Protein AF-0000000078757568 (afdb_homodimer)

Radius of gyration: 29.49 Å; Cα contacts (8 Å, |Δi|>4): 510; chains: 2; bounding box: 55×88×57 Å

Nearest PDB structures (foldseek):
  5x9h-assembly1_A  TM=8.193E-01  e=7.922E-01  Thermus thermophilus HB8
  5x9g-assembly1_A  TM=7.032E-01  e=7.563E-01  Thermus thermophilus HB8
  8gpv-assembly1_A-2  TM=4.640E-01  e=2.064E-01  Clostridiales bacterium
  8gps-assembly1_A-2  TM=4.351E-01  e=1.743E+00  Chryseobacterium hispalense
  5a6c-assembly2_A  TM=2.202E-01  e=8.833E+00  Homo sapiens

Solvent-accessible surface area (backbone atoms only — not comparable to full-atom values): 22432 Å² total; per-residue (Å²): 128,56,63,68,57,52,51,53,48,46,37,60,70,56,66,47,89,64,82,64,66,68,56,71,77,45,54,62,72,52,44,51,50,51,49,48,52,51,49,51,42,49,52,49,52,52,60,66,41,49,38,56,30,44,49,53,31,60,49,52,79,53,42,59,45,65,55,52,27,49,49,39,71,76,49,47,54,40,59,57,53,29,54,20,53,74,60,39,57,50,70,58,49,27,61,35,50,70,53,42,53,53,68,54,51,37,48,18,52,71,60,24,56,54,70,59,44,19,57,24,53,64,67,39,59,44,68,59,53,27,52,25,49,52,55,37,46,76,68,65,41,31,59,60,48,5,56,33,55,61,61,37,49,69,69,50,51,52,46,21,48,65,64,56,65,42,13,51,60,53,15,50,26,56,68,42,29,81,57,54,66,61,58,60,71,48,51,85,74,47,53,66,69,30,36,53,33,16,22,54,40,20,49,77,70,69,39,75,68,29,78,76,85,128,55,61,67,58,51,51,53,49,46,38,59,70,55,66,48,89,64,81,63,65,67,56,69,76,47,53,62,72,53,42,50,51,52,49,48,53,51,50,50,42,51,52,49,52,50,59,66,41,49,37,55,29,43,49,52,30,59,50,51,78,53,40,58,46,66,57,52,28,49,48,38,72,76,48,46,53,38,58,56,52,28,55,21,53,76,60,39,56,48,70,57,50,26,60,34,50,73,52,41,54,53,69,54,50,38,49,18,51,71,61,24,56,55,69,58,45,21,57,23,53,64,67,39,60,44,68,60,55,27,51,26,50,50,56,37,47,77,69,66,42,30,58,60,48,5,55,31,55,61,61,36,49,70,70,51,51,52,48,21,50,65,63,57,64,43,13,51,60,51,15,50,27,56,67,42,29,81,56,52,65,62,56,61,72,46,50,87,75,48,53,66,70,29,36,52,33,16,23,52,39,19,48,75,70,69,39,75,66,27,78,77,87

Sequence (426 aa):
MNKESLIEELKETLVTNSDLSFLASLDESTLEKVHKEIHDYIHRTEELQKPVFKVMAVATQFIPNFIIAKLAHDYLTPYIIAQVVIYMDPKAAAKIGKSLRIDYMGQVALYASPEITARIGNLMESPIVAQVVKDLSLKNFNAKLGELADLLDDKMMVEIIKVLRDGKIVGNIAHAMVNQDKIVRIIPQMPGDVRSGARAQLQALGNPLADKFMNKESLIEELKETLVTNSDLSFLASLDESTLEKVHKEIHDYIHRTEELQKPVFKVMAVATQFIPNFIIAKLAHDYLTPYIIAQVVIYMDPKAAAKIGKSLRIDYMGQVALYASPEITARIGNLMESPIVAQVVKDLSLKNFNAKLGELADLLDDKMMVEIIKVLRDGKIVGNIAHAMVNQDKIVRIIPQMPGDVRSGARAQLQALGNPLADKF

Organism: Turneriella parva (strain ATCC BAA-1111 / DSM 21527 / NCTC 11395 / H) (NCBI:txid869212)

Secondary structure (DSSP, 8-state):
--HHHHHHHHHHHHT--S--GGGGGS-HHHHHHHHHHHHHHHHHHHHHHHHHHHHHHHHTTTS-HHHHHHHHHHH--HHHHHHHGGGS-HHHHHHHHTTS-HHHHHHHHHHS-HHHHHHHHTTS-HHHHHHHHHHHHHTT-HHHHHHHHHHS-HHHHHHHHHHH--HHHHHHHHHH-S-HHHHHHHGGGS-HHHHHHHHHHHHHTT-GGGGG-/--HHHHHHHHHHHHT--S--GGGGGS-HHHHHHHHHHHHHHHHHHHHHHHHHHHHHHHHTTTS-HHHHHHHHHHH--HHHHHHHGGGS-HHHHHHHHTTS-HHHHHHHHHHS-HHHHHHHHTTS-HHHHHHHHHHHHHTT-HHHHHHHHHHS-HHHHHHHHHHH--HHHHHHHHHH-S-HHHHHHHGGGS-HHHHHHHHHHHHHTT-GGGGG-

Structure (mmCIF, N/CA/C/O backbone):
data_AF-0000000078757568-model_v1
#
loop_
_entity.id
_entity.type
_entity.pdbx_description
1 polymer 'MgtE intracellular region'
#
loop_
_atom_site.group_PDB
_atom_site.id
_atom_site.type_symbol
_atom_site.label_atom_id
_atom_site.label_alt_id
_atom_site.label_comp_id
_atom_site.label_asym_id
_atom_site.label_entity_id
_atom_site.label_seq_id
_atom_site.pdbx_PDB_ins_code
_atom_site.Cartn_x
_atom_site.Cartn_y
_atom_site.Cartn_z
_atom_site.occupancy
_atom_site.B_iso_or_equiv
_atom_site.auth_seq_id
_atom_site.auth_comp_id
_atom_site.auth_asym_id
_atom_site.auth_atom_id
_atom_site.pdbx_PDB_model_num
ATOM 1 N N . MET A 1 1 ? -26.203 5.148 19.453 1 55.53 1 MET A N 1
ATOM 2 C CA . MET A 1 1 ? -26.078 6.238 18.484 1 55.53 1 MET A CA 1
ATOM 3 C C . MET A 1 1 ? -27.328 6.371 17.641 1 55.53 1 MET A C 1
ATOM 5 O O . MET A 1 1 ? -27.969 5.371 17.297 1 55.53 1 MET A O 1
ATOM 9 N N . ASN A 1 2 ? -27.969 7.52 17.531 1 73.94 2 ASN A N 1
ATOM 10 C CA . ASN A 1 2 ? -29.188 7.719 16.75 1 73.94 2 ASN A CA 1
ATOM 11 C C . ASN A 1 2 ? -28.953 7.402 15.273 1 73.94 2 ASN A C 1
ATOM 13 O O . ASN A 1 2 ? -27.812 7.359 14.812 1 73.94 2 ASN A O 1
ATOM 17 N N . LYS A 1 3 ? -29.969 7.031 14.734 1 77.75 3 LYS A N 1
ATOM 18 C CA . LYS A 1 3 ? -29.906 6.578 13.344 1 77.75 3 LYS A CA 1
ATOM 19 C C . LYS A 1 3 ? -29.234 7.621 12.453 1 77.75 3 LYS A C 1
ATOM 21 O O . LYS A 1 3 ? -28.406 7.273 11.602 1 77.75 3 LYS A O 1
ATOM 26 N N . GLU A 1 4 ? -29.516 8.781 12.742 1 74.31 4 GLU A N 1
ATOM 27 C CA . GLU A 1 4 ? -28.969 9.875 11.945 1 74.31 4 GLU A CA 1
ATOM 28 C C . GLU A 1 4 ? -27.453 9.961 12.094 1 74.31 4 GLU A C 1
ATOM 30 O O . GLU A 1 4 ? -26.734 10.164 11.109 1 74.31 4 GLU A O 1
ATOM 35 N N . SER A 1 5 ? -27 9.742 13.273 1 77.12 5 SER A N 1
ATOM 36 C CA . SER A 1 5 ? -25.578 9.805 13.555 1 77.12 5 SER A CA 1
ATOM 37 C C . SER A 1 5 ? -24.828 8.672 12.852 1 77.12 5 SER A C 1
ATOM 39 O O . SER A 1 5 ? -23.75 8.875 12.305 1 77.12 5 SER A O 1
ATOM 41 N N . LEU A 1 6 ? -25.5 7.562 12.82 1 75.88 6 LEU A N 1
ATOM 42 C CA . LEU A 1 6 ? -24.891 6.395 12.195 1 75.88 6 LEU A CA 1
ATOM 43 C C . LEU A 1 6 ? -24.766 6.594 10.688 1 75.88 6 LEU A C 1
ATOM 45 O O . LEU A 1 6 ? -23.734 6.254 10.094 1 75.88 6 LEU A O 1
ATOM 49 N N . ILE A 1 7 ? -25.734 7.16 10.172 1 75.06 7 ILE A N 1
ATOM 50 C CA . ILE A 1 7 ? -25.75 7.379 8.727 1 75.06 7 ILE A CA 1
ATOM 51 C C . ILE A 1 7 ? -24.688 8.414 8.359 1 75.06 7 ILE A C 1
ATOM 53 O O . ILE A 1 7 ? -23.969 8.25 7.367 1 75.06 7 ILE A O 1
ATOM 57 N N . GLU A 1 8 ? -24.562 9.43 9.141 1 73.62 8 GLU A N 1
ATOM 58 C CA . GLU A 1 8 ? -23.562 10.453 8.891 1 73.62 8 GLU A CA 1
ATOM 59 C C . GLU A 1 8 ? -22.156 9.883 9 1 73.62 8 GLU A C 1
ATOM 61 O O . GLU A 1 8 ? -21.281 10.219 8.195 1 73.62 8 GLU A O 1
ATOM 66 N N . GLU A 1 9 ? -22 9.062 9.891 1 74.12 9 GLU A N 1
ATOM 67 C CA . GLU A 1 9 ? -20.688 8.438 10.055 1 74.12 9 GLU A CA 1
ATOM 68 C C . GLU A 1 9 ? -20.344 7.551 8.867 1 74.12 9 GLU A C 1
ATOM 70 O O . GLU A 1 9 ? -19.188 7.512 8.422 1 74.12 9 GLU A O 1
ATOM 75 N N . LEU A 1 10 ? -21.359 6.875 8.43 1 74.88 10 LEU A N 1
ATOM 76 C CA . LEU A 1 10 ? -21.156 6.012 7.273 1 74.88 10 LEU A CA 1
ATOM 77 C C . LEU A 1 10 ? -20.828 6.832 6.031 1 74.88 10 LEU A C 1
ATOM 79 O O . LEU A 1 10 ? -19.969 6.441 5.227 1 74.88 10 LEU A O 1
ATOM 83 N N . LYS A 1 11 ? -21.484 7.938 5.941 1 72.56 11 LYS A N 1
ATOM 84 C CA . LYS A 1 11 ? -21.203 8.836 4.824 1 72.56 11 LYS A CA 1
ATOM 85 C C . LYS A 1 11 ? -19.766 9.328 4.863 1 72.56 11 LYS A C 1
ATOM 87 O O . LYS A 1 11 ? -19.078 9.352 3.836 1 72.56 11 LYS A O 1
ATOM 92 N N . GLU A 1 12 ? -19.359 9.578 5.965 1 69.31 12 GLU A N 1
ATOM 93 C CA . GLU A 1 12 ? -18 10.055 6.145 1 69.31 12 GLU A CA 1
ATOM 94 C C . GLU A 1 12 ? -16.984 8.945 5.887 1 69.31 12 GLU A C 1
ATOM 96 O O . GLU A 1 12 ? -15.961 9.18 5.238 1 69.31 12 GLU A O 1
ATOM 101 N N . THR A 1 13 ? -17.438 7.828 6.387 1 68.81 13 THR A N 1
ATOM 102 C CA . THR A 1 13 ? -16.531 6.688 6.281 1 68.81 13 THR A CA 1
ATOM 103 C C . THR A 1 13 ? -16.391 6.246 4.828 1 68.81 13 THR A C 1
ATOM 105 O O . THR A 1 13 ? -15.281 5.961 4.371 1 68.81 13 THR A O 1
ATOM 108 N N . LEU A 1 14 ? -17.531 6.246 4.219 1 67.12 14 LEU A N 1
ATOM 109 C CA . LEU A 1 14 ? -17.531 5.738 2.85 1 67.12 14 LEU A CA 1
ATOM 110 C C . LEU A 1 14 ? -17.156 6.84 1.863 1 67.12 14 LEU A C 1
ATOM 112 O O . LEU A 1 14 ? -16.938 6.566 0.68 1 67.12 14 LEU A O 1
ATOM 116 N N . VAL A 1 15 ? -16.953 8.07 2.412 1 58.94 15 VAL A N 1
ATOM 117 C CA . VAL A 1 15 ? -16.594 9.234 1.608 1 58.94 15 VAL A CA 1
ATOM 118 C C . VAL A 1 15 ? -17.453 9.281 0.35 1 58.94 15 VAL A C 1
ATOM 120 O O . VAL A 1 15 ? -16.938 9.367 -0.765 1 58.94 15 VAL A O 1
ATOM 123 N N . THR A 1 16 ? -18.641 9.008 0.516 1 57.53 16 THR A N 1
ATOM 124 C CA . THR A 1 16 ? -19.516 8.945 -0.648 1 57.53 16 THR A CA 1
ATOM 125 C C . THR A 1 16 ? -20.406 10.188 -0.724 1 57.53 16 THR A C 1
ATOM 127 O O . THR A 1 16 ? -20.719 10.789 0.302 1 57.53 16 THR A O 1
ATOM 130 N N . ASN A 1 17 ? -20.406 10.633 -1.932 1 54.66 17 ASN A N 1
ATOM 131 C CA . ASN A 1 17 ? -21.422 11.664 -2.189 1 54.66 17 ASN A CA 1
ATOM 132 C C . ASN A 1 17 ? -22.797 11.055 -2.453 1 54.66 17 ASN A C 1
ATOM 134 O O . ASN A 1 17 ? -23.734 11.773 -2.779 1 54.66 17 ASN A O 1
ATOM 138 N N . SER A 1 18 ? -22.734 9.773 -2.312 1 60.28 18 SER A N 1
ATOM 139 C CA . SER A 1 18 ? -24 9.141 -2.654 1 60.28 18 SER A CA 1
ATOM 140 C C . SER A 1 18 ? -25.062 9.406 -1.589 1 60.28 18 SER A C 1
ATOM 142 O O . SER A 1 18 ? -24.734 9.641 -0.425 1 60.28 18 SER A O 1
ATOM 144 N N . ASP A 1 19 ? -26.188 9.539 -2.016 1 65.75 19 ASP A N 1
ATOM 145 C CA . ASP A 1 19 ? -27.344 9.672 -1.142 1 65.75 19 ASP A CA 1
ATOM 146 C C . ASP A 1 19 ? -27.609 8.375 -0.378 1 65.75 19 ASP A C 1
ATOM 148 O O . ASP A 1 19 ? -28.016 7.371 -0.967 1 65.75 19 ASP A O 1
ATOM 152 N N . LEU A 1 20 ? -27.172 8.367 0.954 1 70.12 20 LEU A N 1
ATOM 153 C CA . LEU A 1 20 ? -27.375 7.195 1.793 1 70.12 20 LEU A CA 1
ATOM 154 C C . LEU A 1 20 ? -28.688 7.289 2.557 1 70.12 20 LEU A C 1
ATOM 156 O O . LEU A 1 20 ? -28.891 6.59 3.555 1 70.12 20 LEU A O 1
ATOM 160 N N . SER A 1 21 ? -29.531 8.172 2.031 1 71.44 21 SER A N 1
ATOM 161 C CA . SER A 1 21 ? -30.812 8.383 2.717 1 71.44 21 SER A CA 1
ATOM 162 C C . SER A 1 21 ? -31.625 7.098 2.797 1 71.44 21 SER A C 1
ATOM 164 O O . SER A 1 21 ? -32.469 6.949 3.674 1 71.44 21 SER A O 1
ATOM 166 N N . PHE A 1 22 ? -31.359 6.223 1.897 1 74.75 22 PHE A N 1
ATOM 167 C CA . PHE A 1 22 ? -32.094 4.965 1.89 1 74.75 22 PHE A CA 1
ATOM 168 C C . PHE A 1 22 ? -31.812 4.16 3.152 1 74.75 22 PHE A C 1
ATOM 170 O O . PHE A 1 22 ? -32.625 3.32 3.555 1 74.75 22 PHE A O 1
ATOM 177 N N . LEU A 1 23 ? -30.766 4.449 3.881 1 76.88 23 LEU A N 1
ATOM 178 C CA . LEU A 1 23 ? -30.406 3.732 5.098 1 76.88 23 LEU A CA 1
ATOM 179 C C . LEU A 1 23 ? -31.328 4.137 6.254 1 76.88 23 LEU A C 1
ATOM 181 O O . LEU A 1 23 ? -31.438 3.408 7.242 1 76.88 23 LEU A O 1
ATOM 185 N N . ALA A 1 24 ? -31.875 5.316 6.031 1 73.25 24 ALA A N 1
ATOM 186 C CA . ALA A 1 24 ? -32.781 5.801 7.062 1 73.25 24 ALA A CA 1
ATOM 187 C C . ALA A 1 24 ? -34 4.879 7.195 1 73.25 24 ALA A C 1
ATOM 189 O O . ALA A 1 24 ? -34.688 4.883 8.227 1 73.25 24 ALA A O 1
ATOM 190 N N . SER A 1 25 ? -34.25 4.043 6.137 1 74.62 25 SER A N 1
ATOM 191 C CA . SER A 1 25 ? -35.375 3.145 6.141 1 74.62 25 SER A CA 1
ATOM 192 C C . SER A 1 25 ? -35.125 1.897 6.973 1 74.62 25 SER A C 1
ATOM 194 O O . SER A 1 25 ? -36.031 1.173 7.348 1 74.62 25 SER A O 1
ATOM 196 N N . LEU A 1 26 ? -33.875 1.759 7.41 1 77.69 26 LEU A N 1
ATOM 197 C CA . LEU A 1 26 ? -33.5 0.586 8.195 1 77.69 26 LEU A CA 1
ATOM 198 C C . LEU A 1 26 ? -33.812 0.804 9.672 1 77.69 26 LEU A C 1
ATOM 200 O O . LEU A 1 26 ? -33.812 1.939 10.156 1 77.69 26 LEU A O 1
ATOM 204 N N . ASP A 1 27 ? -34.188 -0.25 10.281 1 79.19 27 ASP A N 1
ATOM 205 C CA . ASP A 1 27 ? -34.312 -0.128 11.727 1 79.19 27 ASP A CA 1
ATOM 206 C C . ASP A 1 27 ? -32.969 0.104 12.391 1 79.19 27 ASP A C 1
ATOM 208 O O . ASP A 1 27 ? -31.906 -0.205 11.805 1 79.19 27 ASP A O 1
ATOM 212 N N . GLU A 1 28 ? -33.031 0.652 13.578 1 79.56 28 GLU A N 1
ATOM 213 C CA . GLU A 1 28 ? -31.812 1.076 14.273 1 79.56 28 GLU A CA 1
ATOM 214 C C . GLU A 1 28 ? -30.859 -0.094 14.477 1 79.56 28 GLU A C 1
ATOM 216 O O . GLU A 1 28 ? -29.641 0.051 14.297 1 79.56 28 GLU A O 1
ATOM 221 N N . SER A 1 29 ? -31.406 -1.252 14.852 1 80.5 29 SER A N 1
ATOM 222 C CA . SER A 1 29 ? -30.578 -2.426 15.109 1 80.5 29 SER A CA 1
ATOM 223 C C . SER A 1 29 ? -29.859 -2.885 13.844 1 80.5 29 SER A C 1
ATOM 225 O O . SER A 1 29 ? -28.672 -3.217 13.883 1 80.5 29 SER A O 1
ATOM 227 N N . THR A 1 30 ? -30.547 -2.867 12.695 1 77.06 30 THR A N 1
ATOM 228 C CA . THR A 1 30 ? -29.969 -3.27 11.422 1 77.06 30 THR A CA 1
ATOM 229 C C . THR A 1 30 ? -28.906 -2.271 10.969 1 77.06 30 THR A C 1
ATOM 231 O O . THR A 1 30 ? -27.828 -2.664 10.5 1 77.06 30 THR A O 1
ATOM 234 N N . LEU A 1 31 ? -29.203 -1.036 11.117 1 78.94 31 LEU A N 1
ATOM 235 C CA . LEU A 1 31 ? -28.266 0.013 10.742 1 78.94 31 LEU A CA 1
ATOM 236 C C . LEU A 1 31 ? -26.984 -0.083 11.562 1 78.94 31 LEU A C 1
ATOM 238 O O . LEU A 1 31 ? -25.891 0.105 11.039 1 78.94 31 LEU A O 1
ATOM 242 N N . GLU A 1 32 ? -27.078 -0.367 12.797 1 80.81 32 GLU A N 1
ATOM 243 C CA . GLU A 1 32 ? -25.906 -0.528 13.656 1 80.81 32 GLU A CA 1
ATOM 244 C C . GLU A 1 32 ? -25.031 -1.686 13.188 1 80.81 32 GLU A C 1
ATOM 246 O O . GLU A 1 32 ? -23.812 -1.591 13.211 1 80.81 32 GLU A O 1
ATOM 251 N N . LYS A 1 33 ? -25.719 -2.74 12.766 1 78.12 33 LYS A N 1
ATOM 252 C CA . LYS A 1 33 ? -24.984 -3.908 12.289 1 78.12 33 LYS A CA 1
ATOM 253 C C . LYS A 1 33 ? -24.266 -3.607 10.977 1 78.12 33 LYS A C 1
ATOM 255 O O . LYS A 1 33 ? -23.109 -4.016 10.789 1 78.12 33 LYS A O 1
ATOM 260 N N . VAL A 1 34 ? -24.953 -2.875 10.172 1 75.06 34 VAL A N 1
ATOM 261 C CA . VAL A 1 34 ? -24.344 -2.48 8.914 1 75.06 34 VAL A CA 1
ATOM 262 C C . VAL A 1 34 ? -23.141 -1.573 9.188 1 75.06 34 VAL A C 1
ATOM 264 O O . VAL A 1 34 ? -22.062 -1.762 8.617 1 75.06 34 VAL A O 1
ATOM 267 N N . HIS A 1 35 ? -23.406 -0.692 10.031 1 77.38 35 HIS A N 1
ATOM 268 C CA . HIS A 1 35 ? -22.344 0.232 10.422 1 77.38 35 HIS A CA 1
ATOM 269 C C . HIS A 1 35 ? -21.141 -0.517 10.969 1 77.38 35 HIS A C 1
ATOM 271 O O . HIS A 1 35 ? -20 -0.242 10.57 1 77.38 35 HIS A O 1
ATOM 277 N N . LYS A 1 36 ? -21.344 -1.399 11.734 1 79 36 LYS A N 1
ATOM 278 C CA . LYS A 1 36 ? -20.281 -2.18 12.352 1 79 36 LYS A CA 1
ATOM 279 C C . LYS A 1 36 ? -19.516 -2.988 11.305 1 79 36 LYS A C 1
ATOM 281 O O . LYS A 1 36 ? -18.281 -3.035 11.328 1 79 36 LYS A O 1
ATOM 286 N N . GLU A 1 37 ? -20.281 -3.586 10.461 1 74.94 37 GLU A N 1
ATOM 287 C CA . GLU A 1 37 ? -19.656 -4.414 9.438 1 74.94 37 GLU A CA 1
ATOM 288 C C . GLU A 1 37 ? -18.766 -3.578 8.523 1 74.94 37 GLU A C 1
ATOM 290 O O . GLU A 1 37 ? -17.672 -4.008 8.148 1 74.94 37 GLU A O 1
ATOM 295 N N . ILE A 1 38 ? -19.266 -2.428 8.258 1 75.75 38 ILE A N 1
ATOM 296 C CA . ILE A 1 38 ? -18.5 -1.535 7.395 1 75.75 38 ILE A CA 1
ATOM 297 C C . ILE A 1 38 ? -17.25 -1.047 8.133 1 75.75 38 ILE A C 1
ATOM 299 O O . ILE A 1 38 ? -16.156 -1.045 7.574 1 75.75 38 ILE A O 1
ATOM 303 N N . HIS A 1 39 ? -17.391 -0.737 9.305 1 76.06 39 HIS A N 1
ATOM 304 C CA . HIS A 1 39 ? -16.266 -0.274 10.102 1 76.06 39 HIS A CA 1
ATOM 305 C C . HIS A 1 39 ? -15.242 -1.383 10.297 1 76.06 39 HIS A C 1
ATOM 307 O O . HIS A 1 39 ? -14.031 -1.138 10.227 1 76.06 39 HIS A O 1
ATOM 313 N N . ASP A 1 40 ? -15.734 -2.547 10.523 1 76.56 40 ASP A N 1
ATOM 314 C CA . ASP A 1 40 ? -14.836 -3.684 10.688 1 76.56 40 ASP A CA 1
ATOM 315 C C . ASP A 1 40 ? -14.055 -3.953 9.406 1 76.56 40 ASP A C 1
ATOM 317 O O . ASP A 1 40 ? -12.859 -4.262 9.445 1 76.56 40 ASP A O 1
ATOM 321 N N . TYR A 1 41 ? -14.797 -3.838 8.367 1 75.31 41 TYR A N 1
ATOM 322 C CA . TYR A 1 41 ? -14.133 -4.035 7.078 1 75.31 41 TYR A CA 1
ATOM 323 C C . TYR A 1 41 ? -13.039 -3 6.863 1 75.31 41 TYR A C 1
ATOM 325 O O . TYR A 1 41 ? -11.922 -3.346 6.477 1 75.31 41 TYR A O 1
ATOM 333 N N . ILE A 1 42 ? -13.344 -1.792 7.199 1 75.31 42 ILE A N 1
ATOM 334 C CA . ILE A 1 42 ? -12.398 -0.699 7.012 1 75.31 42 ILE A CA 1
ATOM 335 C C . ILE A 1 42 ? -11.195 -0.892 7.938 1 75.31 42 ILE A C 1
ATOM 337 O O . ILE A 1 42 ? -10.047 -0.751 7.516 1 75.31 42 ILE A O 1
ATOM 341 N N . HIS A 1 43 ? -11.508 -1.221 9.094 1 77.19 43 HIS A N 1
ATOM 342 C CA . HIS A 1 43 ? -10.43 -1.454 10.055 1 77.19 43 HIS A CA 1
ATOM 343 C C . HIS A 1 43 ? -9.523 -2.59 9.594 1 77.19 43 HIS A C 1
ATOM 345 O O . HIS A 1 43 ? -8.297 -2.484 9.688 1 77.19 43 HIS A O 1
ATOM 351 N N . ARG A 1 44 ? -10.07 -3.582 9.102 1 77 44 ARG A N 1
ATOM 352 C CA . ARG A 1 44 ? -9.297 -4.719 8.617 1 77 44 ARG A CA 1
ATOM 353 C C . ARG A 1 44 ? -8.438 -4.328 7.414 1 77 44 ARG A C 1
ATOM 355 O O . ARG A 1 44 ? -7.277 -4.723 7.32 1 77 44 ARG A O 1
ATOM 362 N N . THR A 1 45 ? -9.07 -3.607 6.605 1 77.12 45 THR A N 1
ATOM 363 C CA . THR A 1 45 ? -8.352 -3.186 5.41 1 77.12 45 THR A CA 1
ATOM 364 C C . THR A 1 45 ? -7.184 -2.275 5.777 1 77.12 45 THR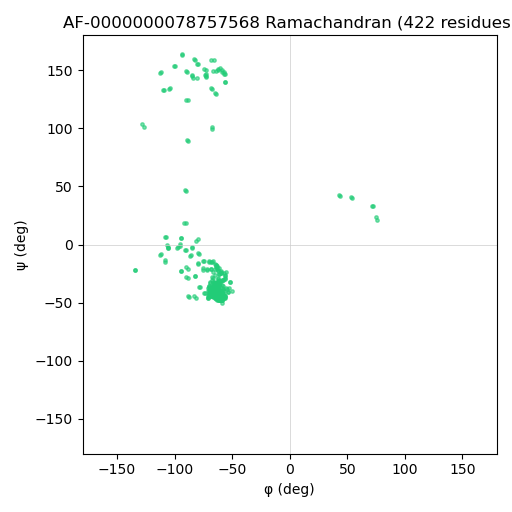 A C 1
ATOM 366 O O . THR A 1 45 ? -6.098 -2.391 5.207 1 77.12 45 THR A O 1
ATOM 369 N N . GLU A 1 46 ? -7.41 -1.448 6.707 1 77.44 46 GLU A N 1
ATOM 370 C CA . GLU A 1 46 ? -6.344 -0.572 7.18 1 77.44 46 GLU A CA 1
ATOM 371 C C . GLU A 1 46 ? -5.199 -1.375 7.793 1 77.44 46 GLU A C 1
ATOM 373 O O . GLU A 1 46 ? -4.027 -1.074 7.562 1 77.44 46 GLU A O 1
ATOM 378 N N . GLU A 1 47 ? -5.562 -2.336 8.531 1 80.69 47 GLU A N 1
ATOM 379 C CA . GLU A 1 47 ? -4.555 -3.178 9.172 1 80.69 47 GLU A CA 1
ATOM 380 C C . GLU A 1 47 ? -3.732 -3.938 8.141 1 80.69 47 GLU A C 1
ATOM 382 O O . GLU A 1 47 ? -2.535 -4.16 8.328 1 80.69 47 GLU A O 1
ATOM 387 N N . LEU A 1 48 ? -4.41 -4.262 7.078 1 80.31 48 LEU A N 1
ATOM 388 C CA . LEU A 1 48 ? -3.75 -5.027 6.023 1 80.31 48 LEU A CA 1
ATOM 389 C C . LEU A 1 48 ? -2.803 -4.137 5.223 1 80.31 48 LEU A C 1
ATOM 391 O O . LEU A 1 48 ? -1.907 -4.637 4.539 1 80.31 48 LEU A O 1
ATOM 395 N N . GLN A 1 49 ? -2.943 -2.854 5.402 1 89.25 49 GLN A N 1
ATOM 396 C CA . GLN A 1 49 ? -2.117 -1.938 4.625 1 89.25 49 GLN A CA 1
ATOM 397 C C . GLN A 1 49 ? -0.859 -1.541 5.395 1 89.25 49 GLN A C 1
ATOM 399 O O . GLN A 1 49 ? 0.116 -1.074 4.801 1 89.25 49 GLN A O 1
ATOM 404 N N . LYS A 1 50 ? -0.928 -1.658 6.703 1 91.88 50 LYS A N 1
ATOM 405 C CA . LYS A 1 50 ? 0.166 -1.2 7.555 1 91.88 50 LYS A CA 1
ATOM 406 C C . LYS A 1 50 ? 1.492 -1.823 7.129 1 91.88 50 LYS A C 1
ATOM 408 O O . LYS A 1 50 ? 2.498 -1.124 6.996 1 91.88 50 LYS A O 1
ATOM 413 N N . PRO A 1 51 ? 1.489 -3.098 6.789 1 94.06 51 PRO A N 1
ATOM 414 C CA . PRO A 1 51 ? 2.754 -3.691 6.352 1 94.06 51 PRO A CA 1
ATOM 415 C C . PRO A 1 51 ? 3.277 -3.076 5.055 1 94.06 51 PRO A C 1
ATOM 417 O O . PRO A 1 51 ? 4.492 -2.969 4.863 1 94.06 51 PRO A O 1
ATOM 420 N N . VAL A 1 52 ? 2.418 -2.682 4.184 1 95.5 52 VAL A N 1
ATOM 421 C CA . VAL A 1 52 ? 2.811 -2.045 2.932 1 95.5 52 VAL A CA 1
ATOM 422 C C . VAL A 1 52 ? 3.523 -0.726 3.221 1 95.5 52 VAL A C 1
ATOM 424 O O . VAL A 1 52 ? 4.582 -0.446 2.654 1 95.5 52 VAL A O 1
ATOM 427 N N . PHE A 1 53 ? 3.002 0.034 4.148 1 96.06 53 PHE A N 1
ATOM 428 C CA . PHE A 1 53 ? 3.621 1.303 4.516 1 96.06 53 PHE A CA 1
ATOM 429 C C . PHE A 1 53 ? 4.984 1.073 5.16 1 96.06 53 PHE A C 1
ATOM 431 O O . PHE A 1 53 ? 5.922 1.835 4.922 1 96.06 53 PHE A O 1
ATOM 438 N N . LYS A 1 54 ? 5.047 0.062 5.965 1 96.25 54 LYS A N 1
ATOM 439 C CA . LYS A 1 54 ? 6.316 -0.278 6.602 1 96.25 54 LYS A CA 1
ATOM 440 C C . LYS A 1 54 ? 7.371 -0.646 5.562 1 96.25 54 LYS A C 1
ATOM 442 O O . LYS A 1 54 ? 8.516 -0.193 5.645 1 96.25 54 LYS A O 1
ATOM 447 N N . VAL A 1 55 ? 7.023 -1.437 4.602 1 96.94 55 VAL A N 1
ATOM 448 C CA . VAL A 1 55 ? 7.953 -1.841 3.553 1 96.94 55 VAL A CA 1
ATOM 449 C C . VAL A 1 55 ? 8.375 -0.621 2.736 1 96.94 55 VAL A C 1
ATOM 451 O O . VAL A 1 55 ? 9.547 -0.485 2.367 1 96.94 55 VAL A O 1
ATOM 454 N N . MET A 1 56 ? 7.414 0.228 2.461 1 97.38 56 MET A N 1
ATOM 455 C CA . MET A 1 56 ? 7.746 1.455 1.741 1 97.38 56 MET A CA 1
ATOM 456 C C . MET A 1 56 ? 8.75 2.291 2.523 1 97.38 56 MET A C 1
ATOM 458 O O . MET A 1 56 ? 9.688 2.84 1.947 1 97.38 56 MET A O 1
ATOM 462 N N . ALA A 1 57 ? 8.562 2.355 3.811 1 97.5 57 ALA A N 1
ATOM 463 C CA . ALA A 1 57 ? 9.492 3.104 4.652 1 97.5 57 ALA A CA 1
ATOM 464 C C . ALA A 1 57 ? 10.891 2.502 4.582 1 97.5 57 ALA A C 1
ATOM 466 O O . ALA A 1 57 ? 11.875 3.227 4.41 1 97.5 57 ALA A O 1
ATOM 467 N N . VAL A 1 58 ? 10.961 1.19 4.652 1 96.12 58 VAL A N 1
ATOM 468 C CA . VAL A 1 58 ? 12.25 0.508 4.605 1 96.12 58 VAL A CA 1
ATOM 469 C C . VAL A 1 58 ? 12.898 0.712 3.238 1 96.12 58 VAL A C 1
ATOM 471 O O . VAL A 1 58 ? 14.109 0.932 3.143 1 96.12 58 VAL A O 1
ATOM 474 N N . ALA A 1 59 ? 12.102 0.687 2.188 1 96.38 59 ALA A N 1
ATOM 475 C CA . ALA A 1 59 ? 12.602 0.814 0.82 1 96.38 59 ALA A CA 1
ATOM 476 C C . ALA A 1 59 ? 13.273 2.166 0.604 1 96.38 59 ALA A C 1
ATOM 478 O O . ALA A 1 59 ? 14.188 2.287 -0.214 1 96.38 59 ALA A O 1
ATOM 479 N N . THR A 1 60 ? 12.859 3.193 1.322 1 96.25 60 THR A N 1
ATOM 480 C CA . THR A 1 60 ? 13.414 4.527 1.134 1 96.25 60 THR A CA 1
ATOM 481 C C . THR A 1 60 ? 14.906 4.543 1.468 1 96.25 60 THR A C 1
ATOM 483 O O . THR A 1 60 ? 15.633 5.43 1.024 1 96.25 60 THR A O 1
ATOM 486 N N . GLN A 1 61 ? 15.359 3.59 2.234 1 95.81 61 GLN A N 1
ATOM 487 C CA . GLN A 1 61 ? 16.766 3.529 2.619 1 95.81 61 GLN A CA 1
ATOM 488 C C . GLN A 1 61 ? 17.641 3.166 1.428 1 95.81 61 GLN A C 1
ATOM 490 O O . GLN A 1 61 ? 18.859 3.389 1.454 1 95.81 61 GLN A O 1
ATOM 495 N N . PHE A 1 62 ? 17.031 2.664 0.345 1 96.06 62 PHE A N 1
ATOM 496 C CA . PHE A 1 62 ? 17.781 2.143 -0.783 1 96.06 62 PHE A CA 1
ATOM 497 C C . PHE A 1 62 ? 17.609 3.029 -2.01 1 96.06 62 PHE A C 1
ATOM 499 O O . PHE A 1 62 ? 18.297 2.836 -3.021 1 96.06 62 PHE A O 1
ATOM 506 N N . ILE A 1 63 ? 16.719 3.979 -1.928 1 96.62 63 ILE A N 1
ATOM 507 C CA . ILE A 1 63 ? 16.375 4.812 -3.074 1 96.62 63 ILE A CA 1
ATOM 508 C C . ILE A 1 63 ? 16.891 6.234 -2.852 1 96.62 63 ILE A C 1
ATOM 510 O O . ILE A 1 63 ? 16.688 6.812 -1.781 1 96.62 63 ILE A O 1
ATOM 514 N N . PRO A 1 64 ? 17.547 6.82 -3.836 1 96.19 64 PRO A N 1
ATOM 515 C CA . PRO A 1 64 ? 17.969 8.219 -3.668 1 96.19 64 PRO A CA 1
ATOM 516 C C . PRO A 1 64 ? 16.781 9.148 -3.369 1 96.19 64 PRO A C 1
ATOM 518 O O . PRO A 1 64 ? 15.703 8.977 -3.936 1 96.19 64 PRO A O 1
ATOM 521 N N . ASN A 1 65 ? 16.938 10.188 -2.59 1 96.12 65 ASN A N 1
ATOM 522 C CA . ASN A 1 65 ? 15.883 11.055 -2.086 1 96.12 65 ASN A CA 1
ATOM 523 C C . ASN A 1 65 ? 15.117 11.727 -3.225 1 96.12 65 ASN A C 1
ATOM 525 O O . ASN A 1 65 ? 13.891 11.82 -3.178 1 96.12 65 ASN A O 1
ATOM 529 N N . PHE A 1 66 ? 15.898 12.141 -4.211 1 94.88 66 PHE A N 1
ATOM 530 C CA . PHE A 1 66 ? 15.234 12.859 -5.289 1 94.88 66 PHE A CA 1
ATOM 531 C C . PHE A 1 66 ? 14.312 11.938 -6.07 1 94.88 66 PHE A C 1
ATOM 533 O O . PHE A 1 66 ? 13.281 12.367 -6.59 1 94.88 66 PHE A O 1
ATOM 540 N N . ILE A 1 67 ? 14.617 10.617 -6.121 1 96.81 67 ILE A N 1
ATOM 541 C CA . ILE A 1 67 ? 13.766 9.648 -6.793 1 96.81 67 ILE A CA 1
ATOM 542 C C . ILE A 1 67 ? 12.523 9.375 -5.945 1 96.81 67 ILE A C 1
ATOM 544 O O . ILE A 1 67 ? 11.414 9.281 -6.473 1 96.81 67 ILE A O 1
ATOM 548 N N . ILE A 1 68 ? 12.758 9.25 -4.594 1 97.75 68 ILE A N 1
ATOM 549 C CA . ILE A 1 68 ? 11.641 9.062 -3.678 1 97.75 68 ILE A CA 1
ATOM 550 C C . ILE A 1 68 ? 10.641 10.211 -3.846 1 97.75 68 ILE A C 1
ATOM 552 O O . ILE A 1 68 ? 9.438 9.977 -3.979 1 97.75 68 ILE A O 1
ATOM 556 N N . ALA A 1 69 ? 11.156 11.406 -3.904 1 97.5 69 ALA A N 1
ATOM 557 C CA . ALA A 1 69 ? 10.297 12.586 -4.039 1 97.5 69 ALA A CA 1
ATOM 558 C C . ALA A 1 69 ? 9.523 12.547 -5.359 1 97.5 69 ALA A C 1
ATOM 560 O O . ALA A 1 69 ? 8.328 12.859 -5.395 1 97.5 69 ALA A O 1
ATOM 561 N N . LYS A 1 70 ? 10.219 12.195 -6.391 1 96.94 70 LYS A N 1
ATOM 562 C CA . LYS A 1 70 ? 9.578 12.125 -7.699 1 96.94 70 LYS A CA 1
ATOM 563 C C . LYS A 1 70 ? 8.453 11.094 -7.699 1 96.94 70 LYS A C 1
ATOM 565 O O . LYS A 1 70 ? 7.348 11.375 -8.18 1 96.94 70 LYS A O 1
ATOM 570 N N . LEU A 1 71 ? 8.68 9.922 -7.164 1 97 71 LEU A N 1
ATOM 571 C CA . LEU A 1 71 ? 7.668 8.875 -7.098 1 97 71 LEU A CA 1
ATOM 572 C C . LEU A 1 71 ? 6.477 9.328 -6.254 1 97 71 LEU A C 1
ATOM 574 O O . LEU A 1 71 ? 5.324 9.07 -6.617 1 97 71 LEU A O 1
ATOM 578 N N . ALA A 1 72 ? 6.773 9.961 -5.156 1 97.5 72 ALA A N 1
ATOM 579 C CA . ALA A 1 72 ? 5.711 10.477 -4.293 1 97.5 72 ALA A CA 1
ATOM 580 C C . ALA A 1 72 ? 4.828 11.469 -5.039 1 97.5 72 ALA A C 1
ATOM 582 O O . ALA A 1 72 ? 3.602 11.328 -5.055 1 97.5 72 ALA A O 1
ATOM 583 N N . HIS A 1 73 ? 5.473 12.406 -5.73 1 97.56 73 HIS A N 1
ATOM 584 C CA . HIS A 1 73 ? 4.742 13.453 -6.434 1 97.56 73 HIS A CA 1
ATOM 585 C C . HIS A 1 73 ? 3.9 12.875 -7.566 1 97.56 73 HIS A C 1
ATOM 587 O O . HIS A 1 73 ? 2.764 13.305 -7.785 1 97.56 73 HIS A O 1
ATOM 593 N N . ASP A 1 74 ? 4.469 11.898 -8.219 1 95.81 74 ASP A N 1
ATOM 594 C CA . ASP A 1 74 ? 3.855 11.414 -9.453 1 95.81 74 ASP A CA 1
ATOM 595 C C . ASP A 1 74 ? 2.727 10.43 -9.156 1 95.81 74 ASP A C 1
ATOM 597 O O . ASP A 1 74 ? 1.755 10.344 -9.914 1 95.81 74 ASP A O 1
ATOM 601 N N . TYR A 1 75 ? 2.838 9.742 -7.973 1 95.06 75 TYR A N 1
ATOM 602 C CA . TYR A 1 75 ? 1.969 8.57 -7.914 1 95.06 75 TYR A CA 1
ATOM 603 C C . TYR A 1 75 ? 1.239 8.5 -6.578 1 95.06 75 TYR A C 1
ATOM 605 O O . TYR A 1 75 ? 0.21 7.832 -6.457 1 95.06 75 TYR A O 1
ATOM 613 N N . LEU A 1 76 ? 1.743 9.133 -5.562 1 96.06 76 LEU A N 1
ATOM 614 C CA . LEU A 1 76 ? 1.175 8.883 -4.242 1 96.06 76 LEU A CA 1
ATOM 615 C C . LEU A 1 76 ? 0.457 10.125 -3.719 1 96.06 76 LEU A C 1
ATOM 617 O O . LEU A 1 76 ? 0.897 11.25 -3.961 1 96.06 76 LEU A O 1
ATOM 621 N N . THR A 1 77 ? -0.528 9.945 -2.994 1 93.94 77 THR A N 1
ATOM 622 C CA . THR A 1 77 ? -1.204 11.055 -2.33 1 93.94 77 THR A CA 1
ATOM 623 C C . THR A 1 77 ? -0.484 11.43 -1.039 1 93.94 77 THR A C 1
ATOM 625 O O . THR A 1 77 ? 0.203 10.602 -0.44 1 93.94 77 THR A O 1
ATOM 628 N N . PRO A 1 78 ? -0.676 12.602 -0.563 1 95.62 78 PRO A N 1
ATOM 629 C CA . PRO A 1 78 ? -0.087 13.016 0.712 1 95.62 78 PRO A CA 1
ATOM 630 C C . PRO A 1 78 ? -0.521 12.133 1.879 1 95.62 78 PRO A C 1
ATOM 632 O O . PRO A 1 78 ? 0.248 11.922 2.82 1 95.62 78 PRO A O 1
ATOM 635 N N . TYR A 1 79 ? -1.735 11.586 1.799 1 92.81 79 TYR A N 1
ATOM 636 C CA . TYR A 1 79 ? -2.201 10.695 2.85 1 92.81 79 TYR A CA 1
ATOM 637 C C . TYR A 1 79 ? -1.312 9.461 2.949 1 92.81 79 TYR A C 1
ATOM 639 O O . TYR A 1 79 ? -0.945 9.039 4.051 1 92.81 79 TYR A O 1
ATOM 647 N N . ILE A 1 80 ? -0.939 8.914 1.826 1 94 80 ILE A N 1
ATOM 648 C CA . ILE A 1 80 ? -0.102 7.719 1.814 1 94 80 ILE A CA 1
ATOM 649 C C . ILE A 1 80 ? 1.256 8.039 2.438 1 94 80 ILE A C 1
ATOM 651 O O . ILE A 1 80 ? 1.763 7.266 3.258 1 94 80 ILE A O 1
ATOM 655 N N . ILE A 1 81 ? 1.805 9.188 2.098 1 97.44 81 ILE A N 1
ATOM 656 C CA . ILE A 1 81 ? 3.102 9.586 2.635 1 97.44 81 ILE A CA 1
ATOM 657 C C . ILE A 1 81 ? 2.998 9.766 4.148 1 97.44 81 ILE A C 1
ATOM 659 O O . ILE A 1 81 ? 3.904 9.383 4.891 1 97.44 81 ILE A O 1
ATOM 663 N N . ALA A 1 82 ? 1.873 10.312 4.59 1 96.81 82 ALA A N 1
ATOM 664 C CA . ALA A 1 82 ? 1.646 10.508 6.023 1 96.81 82 ALA A CA 1
ATOM 665 C C . ALA A 1 82 ? 1.643 9.172 6.762 1 96.81 82 ALA A C 1
ATOM 667 O O . ALA A 1 82 ? 2.072 9.094 7.914 1 96.81 82 ALA A O 1
ATOM 668 N N . GLN A 1 83 ? 1.209 8.141 6.082 1 94.75 83 GLN A N 1
ATOM 669 C CA . GLN A 1 83 ? 1.192 6.812 6.684 1 94.75 83 GLN A CA 1
ATOM 670 C C . GLN A 1 83 ? 2.586 6.191 6.676 1 94.75 83 GLN A C 1
ATOM 672 O O . GLN A 1 83 ? 2.982 5.535 7.641 1 94.75 83 GLN A O 1
ATOM 677 N N . VAL A 1 84 ? 3.348 6.406 5.676 1 97.44 84 VAL A N 1
ATOM 678 C CA . VAL A 1 84 ? 4.672 5.812 5.523 1 97.44 84 VAL A CA 1
ATOM 679 C C . VAL A 1 84 ? 5.625 6.406 6.562 1 97.44 84 VAL A C 1
ATOM 681 O O . VAL A 1 84 ? 6.418 5.68 7.168 1 97.44 84 VAL A O 1
ATOM 684 N N . VAL A 1 85 ? 5.516 7.668 6.855 1 97.75 85 VAL A N 1
ATOM 685 C CA . VAL A 1 85 ? 6.48 8.367 7.695 1 97.75 85 VAL A CA 1
ATOM 686 C C . VAL A 1 85 ? 6.387 7.859 9.133 1 97.75 85 VAL A C 1
ATOM 688 O O . VAL A 1 85 ? 7.336 7.988 9.906 1 97.75 85 VAL A O 1
ATOM 691 N N . ILE A 1 86 ? 5.234 7.242 9.477 1 96.56 86 ILE A N 1
ATOM 692 C CA . ILE A 1 86 ? 5.051 6.656 10.797 1 96.56 86 ILE A CA 1
ATOM 693 C C . ILE A 1 86 ? 6.156 5.637 11.07 1 96.56 86 ILE A C 1
ATOM 695 O O . ILE A 1 86 ? 6.594 5.477 12.211 1 96.56 86 ILE A O 1
ATOM 699 N N . TYR A 1 87 ? 6.684 5.078 10 1 97 87 TYR A N 1
ATOM 700 C CA . TYR A 1 87 ? 7.605 3.957 10.164 1 97 87 TYR A CA 1
ATOM 701 C C . TYR A 1 87 ? 9.031 4.379 9.844 1 97 87 TYR A C 1
ATOM 703 O O . TYR A 1 87 ? 9.945 3.547 9.82 1 97 87 TYR A O 1
ATOM 711 N N . MET A 1 88 ? 9.227 5.602 9.625 1 97.69 88 MET A N 1
ATOM 712 C CA . MET A 1 88 ? 10.555 6.062 9.219 1 97.69 88 MET A CA 1
ATOM 713 C C . MET A 1 88 ? 11.312 6.648 10.406 1 97.69 88 MET A C 1
ATOM 715 O O . MET A 1 88 ? 10.703 7.133 11.359 1 97.69 88 MET A O 1
ATOM 719 N N . ASP A 1 89 ? 12.656 6.57 10.273 1 97.5 89 ASP A N 1
ATOM 720 C CA . ASP A 1 89 ? 13.484 7.422 11.117 1 97.5 89 ASP A CA 1
ATOM 721 C C . ASP A 1 89 ? 13.242 8.898 10.812 1 97.5 89 ASP A C 1
ATOM 723 O O . ASP A 1 89 ? 13.312 9.312 9.648 1 97.5 89 ASP A O 1
ATOM 727 N N . PRO A 1 90 ? 13 9.664 11.836 1 97.81 90 PRO A N 1
ATOM 728 C CA . PRO A 1 90 ? 12.688 11.078 11.602 1 97.81 90 PRO A CA 1
ATOM 729 C C . PRO A 1 90 ? 13.797 11.812 10.852 1 97.81 90 PRO A C 1
ATOM 731 O O . PRO A 1 90 ? 13.523 12.711 10.055 1 97.81 90 PRO A O 1
ATOM 734 N N . LYS A 1 91 ? 15.016 11.453 11.117 1 97.94 91 LYS A N 1
ATOM 735 C CA . LYS A 1 91 ? 16.125 12.094 10.414 1 97.94 91 LYS A CA 1
ATOM 736 C C . LYS A 1 91 ? 16.078 11.781 8.922 1 97.94 91 LYS A C 1
ATOM 738 O O . LYS A 1 91 ? 16.328 12.656 8.094 1 97.94 91 LYS A O 1
ATOM 743 N N . ALA A 1 92 ? 15.727 10.547 8.617 1 97.81 92 ALA A N 1
ATOM 744 C CA . ALA A 1 92 ? 15.617 10.141 7.219 1 97.81 92 ALA A CA 1
ATOM 745 C C . ALA A 1 92 ? 14.445 10.844 6.539 1 97.81 92 ALA A C 1
ATOM 747 O O . ALA A 1 92 ? 14.555 11.297 5.398 1 97.81 92 ALA A O 1
ATOM 748 N N . ALA A 1 93 ? 13.328 10.906 7.238 1 98.25 93 ALA A N 1
ATOM 749 C CA . ALA A 1 93 ? 12.148 11.578 6.711 1 98.25 93 ALA A CA 1
ATOM 750 C C . ALA A 1 93 ? 12.438 13.055 6.43 1 98.25 93 ALA A C 1
ATOM 752 O O . ALA A 1 93 ? 12.023 13.586 5.398 1 98.25 93 ALA A O 1
ATOM 753 N N . ALA A 1 94 ? 13.203 13.68 7.32 1 98.38 94 ALA A N 1
ATOM 754 C CA . ALA A 1 94 ? 13.547 15.094 7.145 1 98.38 94 ALA A CA 1
ATOM 755 C C . ALA A 1 94 ? 14.414 15.297 5.906 1 98.38 94 ALA A C 1
ATOM 757 O O . ALA A 1 94 ? 14.227 16.266 5.164 1 98.38 94 ALA A O 1
ATOM 758 N N . LYS A 1 95 ? 15.281 14.383 5.691 1 97.62 95 LYS A N 1
ATOM 759 C CA . LYS A 1 95 ? 16.156 14.477 4.52 1 97.62 95 LYS A CA 1
ATOM 760 C C . LYS A 1 95 ? 15.352 14.344 3.229 1 97.62 95 LYS A C 1
ATOM 762 O O . LYS A 1 95 ? 15.578 15.086 2.271 1 97.62 95 LYS A O 1
ATOM 767 N N . ILE A 1 96 ? 14.422 13.414 3.207 1 97.75 96 ILE A N 1
ATOM 768 C CA . ILE A 1 96 ? 13.578 13.227 2.033 1 97.75 96 ILE A CA 1
ATOM 769 C C . ILE A 1 96 ? 12.68 14.445 1.839 1 97.75 96 ILE A C 1
ATOM 771 O O . ILE A 1 96 ? 12.438 14.875 0.708 1 97.75 96 ILE A O 1
ATOM 775 N N . GLY A 1 97 ? 12.219 14.977 2.93 1 97 97 GLY A N 1
ATOM 776 C CA . GLY A 1 97 ? 11.328 16.125 2.898 1 97 97 GLY A CA 1
ATOM 777 C C . GLY A 1 97 ? 11.914 17.312 2.156 1 97 97 GLY A C 1
ATOM 778 O O . GLY A 1 97 ? 11.188 18.078 1.522 1 97 97 GLY A O 1
ATOM 779 N N . LYS A 1 98 ? 13.172 17.406 2.16 1 96.12 98 LYS A N 1
ATOM 780 C CA . LYS A 1 98 ? 13.852 18.516 1.492 1 96.12 98 LYS A CA 1
ATOM 781 C C . LYS A 1 98 ? 13.617 18.469 -0.015 1 96.12 98 LYS A C 1
ATOM 783 O O . LYS A 1 98 ? 13.727 19.5 -0.693 1 96.12 98 LYS A O 1
ATOM 788 N N . SER A 1 99 ? 13.281 17.344 -0.492 1 97 99 SER A N 1
ATOM 789 C CA . SER A 1 99 ? 13.117 17.156 -1.93 1 97 99 SER A CA 1
ATOM 790 C C . SER A 1 99 ? 11.648 17.25 -2.332 1 97 99 SER A C 1
ATOM 792 O O . SER A 1 99 ? 11.312 17.156 -3.516 1 97 99 SER A O 1
ATOM 794 N N . LEU A 1 100 ? 10.75 17.422 -1.374 1 97.88 100 LEU A N 1
ATOM 795 C CA . LEU A 1 100 ? 9.328 17.5 -1.682 1 97.88 100 LEU A CA 1
ATOM 796 C C . LEU A 1 100 ? 8.898 18.938 -1.974 1 97.88 100 LEU A C 1
ATOM 798 O O . LEU A 1 100 ? 9.477 19.875 -1.428 1 97.88 100 LEU A O 1
ATOM 802 N N . ARG A 1 101 ? 7.934 19.078 -2.812 1 98.19 101 ARG A N 1
ATOM 803 C CA . ARG A 1 101 ? 7.332 20.406 -3.012 1 98.19 101 ARG A CA 1
ATOM 804 C C . ARG A 1 101 ? 6.699 20.906 -1.724 1 98.19 101 ARG A C 1
ATOM 806 O O . ARG A 1 101 ? 6.109 20.141 -0.966 1 98.19 101 ARG A O 1
ATOM 813 N N . ILE A 1 102 ? 6.672 22.156 -1.551 1 98.06 102 ILE A N 1
ATOM 814 C CA . ILE A 1 102 ? 6.191 22.812 -0.342 1 98.06 102 ILE A CA 1
ATOM 815 C C . ILE A 1 102 ? 4.715 22.5 -0.132 1 98.06 102 ILE A C 1
ATOM 817 O O . ILE A 1 102 ? 4.297 22.156 0.978 1 98.06 102 ILE A O 1
ATOM 821 N N . ASP A 1 103 ? 3.943 22.625 -1.131 1 97.56 103 ASP A N 1
ATOM 822 C CA . ASP A 1 103 ? 2.508 22.391 -1.022 1 97.56 103 ASP A CA 1
ATOM 823 C C . ASP A 1 103 ? 2.221 20.938 -0.672 1 97.56 103 ASP A C 1
ATOM 825 O O . ASP A 1 103 ? 1.32 20.641 0.119 1 97.56 103 ASP A O 1
ATOM 829 N N . TYR A 1 104 ? 2.959 20.078 -1.3 1 98.19 104 TYR A N 1
ATOM 830 C CA . TYR A 1 104 ? 2.824 18.656 -1.025 1 98.19 104 TYR A CA 1
ATOM 831 C C . TYR A 1 104 ? 3.178 18.344 0.424 1 98.19 104 TYR A C 1
ATOM 833 O O . TYR A 1 104 ? 2.449 17.609 1.106 1 98.19 104 TYR A O 1
ATOM 841 N N . MET A 1 105 ? 4.293 18.906 0.91 1 98.06 105 MET A N 1
ATOM 842 C CA . MET A 1 105 ? 4.715 18.719 2.295 1 98.06 105 MET A CA 1
ATOM 843 C C . MET A 1 105 ? 3.656 19.25 3.262 1 98.06 105 MET A C 1
ATOM 845 O O . MET A 1 105 ? 3.398 18.625 4.297 1 98.06 105 MET A O 1
ATOM 849 N N . GLY A 1 106 ? 3.127 20.359 2.928 1 97.88 106 GLY A N 1
ATOM 850 C CA . GLY A 1 106 ? 2.053 20.906 3.748 1 97.88 106 GLY A CA 1
ATOM 851 C C . GLY A 1 106 ? 0.874 19.953 3.883 1 97.88 106 GLY A C 1
ATOM 852 O O . GLY A 1 106 ? 0.365 19.75 4.984 1 97.88 106 GLY A O 1
ATOM 853 N N . GLN A 1 107 ? 0.519 19.391 2.727 1 96.69 107 GLN A N 1
ATOM 854 C CA . GLN A 1 107 ? -0.6 18.453 2.738 1 96.69 107 GLN A CA 1
ATOM 855 C C . GLN A 1 107 ? -0.258 17.203 3.539 1 96.69 107 GLN A C 1
ATOM 857 O O . GLN A 1 107 ? -1.099 16.688 4.277 1 96.69 107 GLN A O 1
ATOM 862 N N . VAL A 1 108 ? 0.934 16.719 3.445 1 97.5 108 VAL A N 1
ATOM 863 C CA . VAL A 1 108 ? 1.362 15.57 4.246 1 97.5 108 VAL A CA 1
ATOM 864 C C . VAL A 1 108 ? 1.222 15.906 5.73 1 97.5 108 VAL A C 1
ATOM 866 O O . VAL A 1 108 ? 0.714 15.094 6.508 1 97.5 108 VAL A O 1
ATOM 869 N N . ALA A 1 109 ? 1.604 17.047 6.125 1 97.69 109 ALA A N 1
ATOM 870 C CA . ALA A 1 109 ? 1.569 17.484 7.52 1 97.69 109 ALA A CA 1
ATOM 871 C C . ALA A 1 109 ? 0.137 17.516 8.047 1 97.69 109 ALA A C 1
ATOM 873 O O . ALA A 1 109 ? -0.104 17.281 9.234 1 97.69 109 ALA A O 1
ATOM 874 N N . LEU A 1 110 ? -0.764 17.812 7.145 1 95.62 110 LEU A N 1
ATOM 875 C CA . LEU A 1 110 ? -2.164 17.875 7.551 1 95.62 110 LEU A CA 1
ATOM 876 C C . LEU A 1 110 ? -2.693 16.484 7.883 1 95.62 110 LEU A C 1
ATOM 878 O O . LEU A 1 110 ? -3.52 16.328 8.789 1 95.62 110 LEU A O 1
ATOM 882 N N . TYR A 1 111 ? -2.197 15.484 7.199 1 93.62 111 TYR A N 1
ATOM 883 C CA . TYR A 1 111 ? -2.682 14.117 7.379 1 93.62 111 TYR A CA 1
ATOM 884 C C . TYR A 1 111 ? -1.909 13.406 8.484 1 93.62 111 TYR A C 1
ATOM 886 O O . TYR A 1 111 ? -2.451 12.531 9.164 1 93.62 111 TYR A O 1
ATOM 894 N N . ALA A 1 112 ? -0.694 13.758 8.711 1 95.38 112 ALA A N 1
ATOM 895 C CA . ALA A 1 112 ? 0.173 13.031 9.633 1 95.38 112 ALA A CA 1
ATOM 896 C C . ALA A 1 112 ? -0.121 13.422 11.078 1 95.38 112 ALA A C 1
ATOM 898 O O . ALA A 1 112 ? -0.688 14.484 11.344 1 95.38 112 ALA A O 1
ATOM 899 N N . SER A 1 113 ? 0.202 12.5 11.969 1 95.88 113 SER A N 1
ATOM 900 C CA . SER A 1 113 ? 0.099 12.82 13.391 1 95.88 113 SER A CA 1
ATOM 901 C C . SER A 1 113 ? 0.925 14.055 13.742 1 95.88 113 SER A C 1
ATOM 903 O O . SER A 1 113 ? 2.072 14.18 13.312 1 95.88 113 SER A O 1
ATOM 905 N N . PRO A 1 114 ? 0.405 14.883 14.57 1 96.38 114 PRO A N 1
ATOM 906 C CA . PRO A 1 114 ? 1.131 16.094 14.953 1 96.38 114 PRO A CA 1
ATOM 907 C C . PRO A 1 114 ? 2.463 15.797 15.641 1 96.38 114 PRO A C 1
ATOM 909 O O . PRO A 1 114 ? 3.445 16.516 15.422 1 96.38 114 PRO A O 1
ATOM 912 N N . GLU A 1 115 ? 2.496 14.75 16.391 1 97.69 115 GLU A N 1
ATOM 913 C CA . GLU A 1 115 ? 3.717 14.391 17.109 1 97.69 115 GLU A CA 1
ATOM 914 C C . GLU A 1 115 ? 4.832 14.008 16.141 1 97.69 115 GLU A C 1
ATOM 916 O O . GLU A 1 115 ? 5.961 14.492 16.266 1 97.69 115 GLU A O 1
ATOM 921 N N . ILE A 1 116 ? 4.469 13.266 15.133 1 97.81 116 ILE A N 1
ATOM 922 C CA . ILE A 1 116 ? 5.441 12.828 14.133 1 97.81 116 ILE A CA 1
ATOM 923 C C . ILE A 1 116 ? 5.867 14.016 13.273 1 97.81 116 ILE A C 1
ATOM 925 O O . ILE A 1 116 ? 7.059 14.211 13.016 1 97.81 116 ILE A O 1
ATOM 929 N N . THR A 1 117 ? 4.918 14.797 12.891 1 98.12 117 THR A N 1
ATOM 930 C CA . THR A 1 117 ? 5.168 15.961 12.055 1 98.12 117 THR A CA 1
ATOM 931 C C . THR A 1 117 ? 6.098 16.953 12.758 1 98.12 117 THR A C 1
ATOM 933 O O . THR A 1 117 ? 7.055 17.438 12.156 1 98.12 117 THR A O 1
ATOM 936 N N . ALA A 1 118 ? 5.859 17.172 14.023 1 97.94 118 ALA A N 1
ATOM 937 C CA . ALA A 1 118 ? 6.699 18.109 14.781 1 97.94 118 ALA A CA 1
ATOM 938 C C . ALA A 1 118 ? 8.117 17.562 14.938 1 97.94 118 ALA A C 1
ATOM 940 O O . ALA A 1 118 ? 9.086 18.312 14.844 1 97.94 118 ALA A O 1
ATOM 941 N N . ARG A 1 119 ? 8.18 16.312 15.258 1 98.12 119 ARG A N 1
ATOM 942 C CA . ARG A 1 119 ? 9.484 15.68 15.414 1 98.12 119 ARG A CA 1
ATOM 943 C C . ARG A 1 119 ? 10.32 15.828 14.148 1 98.12 119 ARG A C 1
ATOM 945 O O . ARG A 1 119 ? 11.5 16.172 14.219 1 98.12 119 ARG A O 1
ATOM 952 N N . ILE A 1 120 ? 9.703 15.602 12.977 1 98.56 120 ILE A N 1
ATOM 953 C CA . ILE A 1 120 ? 10.391 15.742 11.695 1 98.56 120 ILE A CA 1
ATOM 954 C C . ILE A 1 120 ? 10.727 17.219 11.445 1 98.56 120 ILE A C 1
ATOM 956 O O . ILE A 1 120 ? 11.836 17.547 11.031 1 98.56 120 ILE A O 1
ATOM 960 N N . GLY A 1 121 ? 9.781 18.047 11.711 1 98.19 121 GLY A N 1
ATOM 961 C CA . GLY A 1 121 ? 9.984 19.484 11.539 1 98.19 121 GLY A CA 1
ATOM 962 C C . GLY A 1 121 ? 11.172 20.016 12.312 1 98.19 121 GLY A C 1
ATOM 963 O O . GLY A 1 121 ? 11.906 20.875 11.82 1 98.19 121 GLY A O 1
ATOM 964 N N . ASN A 1 122 ? 11.383 19.5 13.484 1 98.31 122 ASN A N 1
ATOM 965 C CA . ASN A 1 122 ? 12.469 19.953 14.344 1 98.31 122 ASN A CA 1
ATOM 966 C C . ASN A 1 122 ? 13.828 19.578 13.758 1 98.31 122 ASN A C 1
ATOM 968 O O . ASN A 1 122 ? 14.859 20.141 14.164 1 98.31 122 ASN A O 1
ATOM 972 N N . LEU A 1 123 ? 13.836 18.703 12.805 1 98.25 123 LEU A N 1
ATOM 973 C CA . LEU A 1 123 ? 15.086 18.219 12.234 1 98.25 123 LEU A CA 1
ATOM 974 C C . LEU A 1 123 ? 15.312 18.828 10.844 1 98.25 123 LEU A C 1
ATOM 976 O O . LEU A 1 123 ? 16.359 18.594 10.234 1 98.25 123 LEU A O 1
ATOM 980 N N . MET A 1 124 ? 14.352 19.625 10.359 1 98.12 124 MET A N 1
ATOM 981 C CA . MET A 1 124 ? 14.445 20.219 9.031 1 98.12 124 MET A CA 1
ATOM 982 C C . MET A 1 124 ? 15.07 21.609 9.102 1 98.12 124 MET A C 1
ATOM 984 O O . MET A 1 124 ? 15.156 22.188 10.18 1 98.12 124 MET A O 1
ATOM 988 N N . GLU A 1 125 ? 15.508 22.078 7.965 1 97.69 125 GLU A N 1
ATOM 989 C CA . GLU A 1 125 ? 15.969 23.453 7.883 1 97.69 125 GLU A CA 1
ATOM 990 C C . GLU A 1 125 ? 14.812 24.438 8.062 1 97.69 125 GLU A C 1
ATOM 992 O O . GLU A 1 125 ? 13.758 24.281 7.441 1 97.69 125 GLU A O 1
ATOM 997 N N . SER A 1 126 ? 15.031 25.453 8.883 1 97.88 126 SER A N 1
ATOM 998 C CA . SER A 1 126 ? 13.969 26.391 9.258 1 97.88 126 SER A CA 1
ATOM 999 C C . SER A 1 126 ? 13.398 27.109 8.031 1 97.88 126 SER A C 1
ATOM 1001 O O . SER A 1 126 ? 12.195 27.359 7.961 1 97.88 126 SER A O 1
ATOM 1003 N N . PRO A 1 127 ? 14.211 27.375 7.02 1 98.19 127 PRO A N 1
ATOM 1004 C CA . PRO A 1 127 ? 13.617 28.062 5.871 1 98.19 127 PRO A CA 1
ATOM 1005 C C . PRO A 1 127 ? 12.57 27.219 5.152 1 98.19 127 PRO A C 1
ATOM 1007 O O . PRO A 1 127 ? 11.57 27.75 4.664 1 98.19 127 PRO A O 1
ATOM 1010 N N . ILE A 1 128 ? 12.758 25.922 5.141 1 98.12 128 ILE A N 1
ATOM 1011 C CA . ILE A 1 128 ? 11.805 25.016 4.492 1 98.12 128 ILE A CA 1
ATOM 1012 C C . ILE A 1 128 ? 10.516 24.953 5.305 1 98.12 128 ILE A C 1
ATOM 1014 O O . ILE A 1 128 ? 9.422 25.078 4.75 1 98.12 128 ILE A O 1
ATOM 1018 N N . VAL A 1 129 ? 10.688 24.812 6.586 1 98.5 129 VAL A N 1
ATOM 1019 C CA . VAL A 1 129 ? 9.523 24.734 7.465 1 98.5 129 VAL A CA 1
ATOM 1020 C C . VAL A 1 129 ? 8.742 26.031 7.406 1 98.5 129 VAL A C 1
ATOM 1022 O O . VAL A 1 129 ? 7.508 26.031 7.383 1 98.5 129 VAL A O 1
ATOM 1025 N N . ALA A 1 130 ? 9.461 27.125 7.332 1 98.5 130 ALA A N 1
ATOM 1026 C CA . ALA A 1 130 ? 8.812 28.422 7.258 1 98.5 130 ALA A CA 1
ATOM 1027 C C . ALA A 1 130 ? 7.957 28.547 6.004 1 98.5 130 ALA A C 1
ATOM 1029 O O . ALA A 1 130 ? 6.867 29.125 6.043 1 98.5 130 ALA A O 1
ATOM 1030 N N . GLN A 1 131 ? 8.445 28.016 4.926 1 98.38 131 GLN A N 1
ATOM 1031 C CA . GLN A 1 131 ? 7.691 28.078 3.678 1 98.38 131 GLN A CA 1
ATOM 1032 C C . GLN A 1 131 ? 6.426 27.234 3.77 1 98.38 131 GLN A C 1
ATOM 1034 O O . GLN A 1 131 ? 5.375 27.625 3.254 1 98.38 131 GLN A O 1
ATOM 1039 N N . VAL A 1 132 ? 6.508 26.078 4.406 1 98.5 132 VAL A N 1
ATOM 1040 C CA . VAL A 1 132 ? 5.348 25.219 4.594 1 98.5 132 VAL A CA 1
ATOM 1041 C C . VAL A 1 132 ? 4.32 25.922 5.48 1 98.5 132 VAL A C 1
ATOM 1043 O O . VAL A 1 132 ? 3.121 25.906 5.188 1 98.5 132 VAL A O 1
ATOM 1046 N N . VAL A 1 133 ? 4.781 26.547 6.52 1 98.56 133 VAL A N 1
ATOM 1047 C CA . VAL A 1 133 ? 3.914 27.281 7.438 1 98.56 133 VAL A CA 1
ATOM 1048 C C . VAL A 1 133 ? 3.188 28.391 6.688 1 98.56 133 VAL A C 1
ATOM 1050 O O . VAL A 1 133 ? 1.977 28.562 6.844 1 98.56 133 VAL A O 1
ATOM 1053 N N . LYS A 1 134 ? 3.928 29.094 5.922 1 98.38 134 LYS A N 1
ATOM 1054 C CA . LYS A 1 134 ? 3.332 30.188 5.148 1 98.38 134 LYS A CA 1
ATOM 1055 C C . LYS A 1 134 ? 2.24 29.656 4.219 1 98.38 134 LYS A C 1
ATOM 1057 O O . LYS A 1 134 ? 1.146 30.234 4.16 1 98.38 134 LYS A O 1
ATOM 1062 N N . ASP A 1 135 ? 2.549 28.594 3.492 1 98.25 135 ASP A N 1
ATOM 1063 C CA . ASP A 1 135 ? 1.602 28 2.555 1 98.25 135 ASP A CA 1
ATOM 1064 C C . ASP A 1 135 ? 0.322 27.578 3.268 1 98.25 135 ASP A C 1
ATOM 1066 O O . ASP A 1 135 ? -0.782 27.875 2.811 1 98.25 135 ASP A O 1
ATOM 1070 N N . LEU A 1 136 ? 0.45 26.922 4.414 1 97.81 136 LEU A N 1
ATOM 1071 C CA . LEU A 1 136 ? -0.702 26.422 5.164 1 97.81 136 LEU A CA 1
ATOM 1072 C C . LEU A 1 136 ? -1.486 27.594 5.773 1 97.81 136 LEU A C 1
ATOM 1074 O O . LEU A 1 136 ? -2.715 27.531 5.855 1 97.81 136 LEU A O 1
ATOM 1078 N N . SER A 1 137 ? -0.77 28.594 6.184 1 97.69 137 SER A N 1
ATOM 1079 C CA . SER A 1 137 ? -1.435 29.766 6.75 1 97.69 137 SER A CA 1
ATOM 1080 C C . SER A 1 137 ? -2.295 30.469 5.703 1 97.69 137 SER A C 1
ATOM 1082 O O . SER A 1 137 ? -3.42 30.875 5.996 1 97.69 137 SER A O 1
ATOM 1084 N N . LEU A 1 138 ? -1.752 30.625 4.539 1 96.25 138 LEU A N 1
ATOM 1085 C CA . LEU A 1 138 ? -2.475 31.266 3.447 1 96.25 138 LEU A CA 1
ATOM 1086 C C . LEU A 1 138 ? -3.732 30.484 3.088 1 96.25 138 LEU A C 1
ATOM 1088 O O . LEU A 1 138 ? -4.719 31.062 2.631 1 96.25 138 LEU A O 1
ATOM 1092 N N . LYS A 1 139 ? -3.684 29.266 3.373 1 96.75 139 LYS A N 1
ATOM 1093 C CA . LYS A 1 139 ? -4.828 28.406 3.102 1 96.75 139 LYS A CA 1
ATOM 1094 C C . LYS A 1 139 ? -5.719 28.266 4.332 1 96.75 139 LYS A C 1
ATOM 1096 O O . LYS A 1 139 ? -6.617 27.422 4.363 1 96.75 139 LYS A O 1
ATOM 1101 N N . ASN A 1 140 ? -5.422 28.984 5.375 1 95.88 140 ASN A N 1
ATOM 1102 C CA . ASN A 1 140 ? -6.219 29.156 6.586 1 95.88 140 ASN A CA 1
ATOM 1103 C C . ASN A 1 140 ? -6.227 27.875 7.434 1 95.88 140 ASN A C 1
ATOM 1105 O O . ASN A 1 140 ? -7.242 27.547 8.039 1 95.88 140 ASN A O 1
ATOM 1109 N N . PHE A 1 141 ? -5.125 27.156 7.391 1 96.62 141 PHE A N 1
ATOM 1110 C CA . PHE A 1 141 ? -4.988 26 8.258 1 96.62 141 PHE A CA 1
ATOM 1111 C C . PHE A 1 141 ? -4.352 26.375 9.586 1 96.62 141 PHE A C 1
ATOM 1113 O O . PHE A 1 141 ? -3.477 25.672 10.086 1 96.62 141 PHE A O 1
ATOM 1120 N N . ASN A 1 142 ? -4.773 27.422 10.227 1 96.38 142 ASN A N 1
ATOM 1121 C CA . ASN A 1 142 ? -4.18 27.969 11.438 1 96.38 142 ASN A CA 1
ATOM 1122 C C . ASN A 1 142 ? -4.348 27.016 12.625 1 96.38 142 ASN A C 1
ATOM 1124 O O . ASN A 1 142 ? -3.482 26.953 13.5 1 96.38 142 ASN A O 1
ATOM 1128 N N . ALA A 1 143 ? -5.441 26.328 12.672 1 95.12 143 ALA A N 1
ATOM 1129 C CA . ALA A 1 143 ? -5.656 25.375 13.773 1 95.12 143 ALA A CA 1
ATOM 1130 C C . ALA A 1 143 ? -4.582 24.297 13.781 1 95.12 143 ALA A C 1
ATOM 1132 O O . ALA A 1 143 ? -4.02 23.984 14.828 1 95.12 143 ALA A O 1
ATOM 1133 N N . LYS A 1 144 ? -4.312 23.75 12.617 1 96.5 144 LYS A N 1
ATOM 1134 C CA . LYS A 1 144 ? -3.275 22.719 12.5 1 96.5 144 LYS A CA 1
ATOM 1135 C C . LYS A 1 144 ? -1.897 23.297 12.82 1 96.5 144 LYS A C 1
ATOM 1137 O O . LYS A 1 144 ? -1.099 22.656 13.508 1 96.5 144 LYS A O 1
ATOM 1142 N N . LEU A 1 145 ? -1.697 24.469 12.352 1 98 145 LEU A N 1
ATOM 1143 C CA . LEU A 1 145 ? -0.415 25.109 12.609 1 98 145 LEU A CA 1
ATOM 1144 C C . LEU A 1 145 ? -0.233 25.375 14.102 1 98 145 LEU A C 1
ATOM 1146 O O . LEU A 1 145 ? 0.873 25.25 14.633 1 98 145 LEU A O 1
ATOM 1150 N N . GLY A 1 146 ? -1.304 25.781 14.766 1 97.62 146 GLY A N 1
ATOM 1151 C CA . GLY A 1 146 ? -1.239 25.953 16.203 1 97.62 146 GLY A CA 1
ATOM 1152 C C . GLY A 1 146 ? -0.89 24.672 16.953 1 97.62 146 GLY A C 1
ATOM 1153 O O . GLY A 1 146 ? -0.042 24.688 17.844 1 97.62 146 GLY A O 1
ATOM 1154 N N . GLU A 1 147 ? -1.524 23.594 16.531 1 97.25 147 GLU A N 1
ATOM 1155 C CA . GLU A 1 147 ? -1.253 22.297 17.109 1 97.25 147 GLU A CA 1
ATOM 1156 C C . GLU A 1 147 ? 0.21 21.891 16.938 1 97.25 147 GLU A C 1
ATOM 1158 O O . GLU A 1 147 ? 0.84 21.391 17.859 1 97.25 147 GLU A O 1
ATOM 1163 N N . LEU A 1 148 ? 0.746 22.141 15.781 1 97.94 148 LEU A N 1
ATOM 1164 C CA . LEU A 1 148 ? 2.133 21.797 15.492 1 97.94 148 LEU A CA 1
ATOM 1165 C C . LEU A 1 148 ? 3.09 22.703 16.266 1 97.94 148 LEU A C 1
ATOM 1167 O O . LEU A 1 148 ? 4.125 22.234 16.75 1 97.94 148 LEU A O 1
ATOM 1171 N N . ALA A 1 149 ? 2.73 23.938 16.391 1 97.88 149 ALA A N 1
ATOM 1172 C CA . ALA A 1 149 ? 3.553 24.875 17.141 1 97.88 149 ALA A CA 1
ATOM 1173 C C . ALA A 1 149 ? 3.668 24.469 18.609 1 97.88 149 ALA A C 1
ATOM 1175 O O . ALA A 1 149 ? 4.727 24.625 19.219 1 97.88 149 ALA A O 1
ATOM 1176 N N . ASP A 1 150 ? 2.564 23.938 19.094 1 97.5 150 ASP A N 1
ATOM 1177 C CA . ASP A 1 150 ? 2.562 23.469 20.469 1 97.5 150 ASP A CA 1
ATOM 1178 C C . ASP A 1 150 ? 3.609 22.375 20.688 1 97.5 150 ASP A C 1
ATOM 1180 O O . ASP A 1 150 ? 4.145 22.219 21.781 1 97.5 150 ASP A O 1
ATOM 1184 N N . LEU A 1 151 ? 3.988 21.719 19.656 1 97.75 151 LEU A N 1
ATOM 1185 C CA . LEU A 1 151 ? 4.824 20.531 19.781 1 97.75 151 LEU A CA 1
ATOM 1186 C C . LEU A 1 151 ? 6.242 20.797 19.297 1 97.75 151 LEU A C 1
ATOM 1188 O O . LEU A 1 151 ? 7.168 20.047 19.594 1 97.75 151 LEU A O 1
ATOM 1192 N N . LEU A 1 152 ? 6.461 21.891 18.562 1 97.75 152 LEU A N 1
ATOM 1193 C CA . LEU A 1 152 ? 7.781 22.234 18.047 1 97.75 152 LEU A CA 1
ATOM 1194 C C . LEU A 1 152 ? 8.703 22.719 19.156 1 97.75 152 LEU A C 1
ATOM 1196 O O . LEU A 1 152 ? 8.242 23.328 20.141 1 97.75 152 LEU A O 1
ATOM 1200 N N . ASP A 1 153 ? 9.953 22.469 18.953 1 97.44 153 ASP A N 1
ATOM 1201 C CA . ASP A 1 153 ? 10.938 23.016 19.875 1 97.44 153 ASP A CA 1
ATOM 1202 C C . ASP A 1 153 ? 10.961 24.547 19.828 1 97.44 153 ASP A C 1
ATOM 1204 O O . ASP A 1 153 ? 10.781 25.141 18.766 1 97.44 153 ASP A O 1
ATOM 1208 N N . ASP A 1 154 ? 11.289 25.141 20.984 1 97.12 154 ASP A N 1
ATOM 1209 C CA . ASP A 1 154 ? 11.359 26.594 21.062 1 97.12 154 ASP A CA 1
ATOM 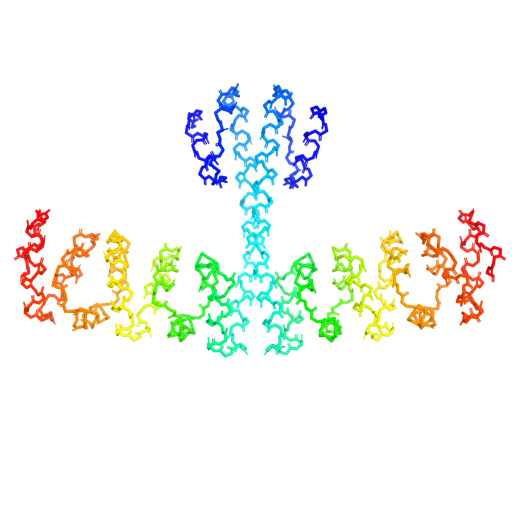1210 C C . ASP A 1 154 ? 12.375 27.156 20.062 1 97.12 154 ASP A C 1
ATOM 1212 O O . ASP A 1 154 ? 12.125 28.172 19.406 1 97.12 154 ASP A O 1
ATOM 1216 N N . LYS A 1 155 ? 13.477 26.484 20 1 97 155 LYS A N 1
ATOM 1217 C CA . LYS A 1 155 ? 14.539 26.938 19.109 1 97 155 LYS A CA 1
ATOM 1218 C C . LYS A 1 155 ? 14.055 26.969 17.672 1 97 155 LYS A C 1
ATOM 1220 O O . LYS A 1 155 ? 14.297 27.938 16.953 1 97 155 LYS A O 1
ATOM 1225 N N . MET A 1 156 ? 13.391 25.938 17.234 1 97.81 156 MET A N 1
ATOM 1226 C CA . MET A 1 156 ? 12.875 25.859 15.875 1 97.81 156 MET A CA 1
ATOM 1227 C C . MET A 1 156 ? 11.805 26.922 15.633 1 97.81 156 MET A C 1
ATOM 1229 O O . MET A 1 156 ? 11.781 27.562 14.578 1 97.81 156 MET A O 1
ATOM 1233 N N . MET A 1 157 ? 10.977 27.156 16.594 1 97.5 157 MET A N 1
ATOM 1234 C CA . MET A 1 157 ? 9.93 28.172 16.484 1 97.5 157 MET A CA 1
ATOM 1235 C C . MET A 1 157 ? 10.539 29.547 16.25 1 97.5 157 MET A C 1
ATOM 1237 O O . MET A 1 157 ? 10.094 30.297 15.375 1 97.5 157 MET A O 1
ATOM 1241 N N . VAL A 1 158 ? 11.531 29.797 17.047 1 97.81 158 VAL A N 1
ATOM 1242 C CA . VAL A 1 158 ? 12.203 31.094 16.938 1 97.81 158 VAL A CA 1
ATOM 1243 C C . VAL A 1 158 ? 12.82 31.234 15.547 1 97.81 158 VAL A C 1
ATOM 1245 O O . VAL A 1 158 ? 12.68 32.281 14.906 1 97.81 158 VAL A O 1
ATOM 1248 N N . GLU A 1 159 ? 13.43 30.234 15.094 1 98.19 159 GLU A N 1
ATOM 1249 C CA . GLU A 1 159 ? 14.086 30.281 13.789 1 98.19 159 GLU A CA 1
ATOM 1250 C C . GLU A 1 159 ? 13.062 30.453 12.664 1 98.19 159 GLU A C 1
ATOM 1252 O O . GLU A 1 159 ? 13.305 31.203 11.719 1 98.19 159 GLU A O 1
ATOM 1257 N N . ILE A 1 160 ? 11.945 29.781 12.758 1 98.38 160 ILE A N 1
ATOM 1258 C CA . ILE A 1 160 ? 10.891 29.891 11.75 1 98.38 160 ILE A CA 1
ATOM 1259 C C . ILE A 1 160 ? 10.359 31.312 11.719 1 98.38 160 ILE A C 1
ATOM 1261 O O . ILE A 1 160 ? 10.164 31.891 10.641 1 98.38 160 ILE A O 1
ATOM 1265 N N . ILE A 1 161 ? 10.18 31.891 12.859 1 98.19 161 ILE A N 1
ATOM 1266 C CA . ILE A 1 161 ? 9.641 33.25 12.977 1 98.19 161 ILE A CA 1
ATOM 1267 C C . ILE A 1 161 ? 10.602 34.25 12.352 1 98.19 161 ILE A C 1
ATOM 1269 O O . ILE A 1 161 ? 10.18 35.156 11.633 1 98.19 161 ILE A O 1
ATOM 1273 N N . LYS A 1 162 ? 11.859 34.031 12.562 1 97.94 162 LYS A N 1
ATOM 1274 C CA . LYS A 1 162 ? 12.883 34.906 12.031 1 97.94 162 LYS A CA 1
ATOM 1275 C C . LYS A 1 162 ? 12.938 34.844 10.508 1 97.94 162 LYS A C 1
ATOM 1277 O O . LYS A 1 162 ? 13.25 35.844 9.852 1 97.94 162 LYS A O 1
ATOM 1282 N N . VAL A 1 163 ? 12.633 33.719 9.992 1 98 163 VAL A N 1
ATOM 1283 C CA . VAL A 1 163 ? 12.656 33.531 8.547 1 98 163 VAL A CA 1
ATOM 1284 C C . VAL A 1 163 ? 11.359 34.062 7.934 1 98 163 VAL A C 1
ATOM 1286 O O . VAL A 1 163 ? 11.375 34.75 6.902 1 98 163 VAL A O 1
ATOM 1289 N N . LEU A 1 164 ? 10.234 33.75 8.484 1 97.31 164 LEU A N 1
ATOM 1290 C CA . LEU A 1 164 ? 8.898 34.094 7.988 1 97.31 164 LEU A CA 1
ATOM 1291 C C . LEU A 1 164 ? 8.695 35.625 7.957 1 97.31 164 LEU A C 1
ATOM 1293 O O . LEU A 1 164 ? 8.219 36.156 6.961 1 97.31 164 LEU A O 1
ATOM 1297 N N . ARG A 1 165 ? 9.039 36.312 9.031 1 96.56 165 ARG A N 1
ATOM 1298 C CA . ARG A 1 165 ? 8.961 37.75 9.195 1 96.56 165 ARG A CA 1
ATOM 1299 C C . ARG A 1 165 ? 7.555 38.281 8.891 1 96.56 165 ARG A C 1
ATOM 1301 O O . ARG A 1 165 ? 7.391 39.25 8.18 1 96.56 165 ARG A O 1
ATOM 1308 N N . ASP A 1 166 ? 6.613 37.562 9.305 1 97.69 166 ASP A N 1
ATOM 1309 C CA . ASP A 1 166 ? 5.215 37.906 9.102 1 97.69 166 ASP A CA 1
ATOM 1310 C C . ASP A 1 166 ? 4.441 37.906 10.422 1 97.69 166 ASP A C 1
ATOM 1312 O O . ASP A 1 166 ? 3.984 36.844 10.852 1 97.69 166 ASP A O 1
ATOM 1316 N N . GLY A 1 167 ? 4.238 39.062 10.898 1 97.81 167 GLY A N 1
ATOM 1317 C CA . GLY A 1 167 ? 3.6 39.188 12.195 1 97.81 167 GLY A CA 1
ATOM 1318 C C . GLY A 1 167 ? 2.164 38.688 12.203 1 97.81 167 GLY A C 1
ATOM 1319 O O . GLY A 1 167 ? 1.684 38.156 13.211 1 97.81 167 GLY A O 1
ATOM 1320 N N . LYS A 1 168 ? 1.47 38.906 11.117 1 98.12 168 LYS A N 1
ATOM 1321 C CA . LYS A 1 168 ? 0.081 38.469 11.039 1 98.12 168 LYS A CA 1
ATOM 1322 C C . LYS A 1 168 ? -0.016 36.938 11.133 1 98.12 168 LYS A C 1
ATOM 1324 O O . LYS A 1 168 ? -0.856 36.406 11.867 1 98.12 168 LYS A O 1
ATOM 1329 N N . ILE A 1 169 ? 0.813 36.281 10.422 1 98.25 169 ILE A N 1
ATOM 1330 C CA . ILE A 1 169 ? 0.839 34.812 10.461 1 98.25 169 ILE A CA 1
ATOM 1331 C C . ILE A 1 169 ? 1.163 34.344 11.875 1 98.25 169 ILE A C 1
ATOM 1333 O O . ILE A 1 169 ? 0.495 33.469 12.414 1 98.25 169 ILE A O 1
ATOM 1337 N N . VAL A 1 170 ? 2.184 34.938 12.453 1 98.06 170 VAL A N 1
ATOM 1338 C CA . VAL A 1 170 ? 2.592 34.562 13.805 1 98.06 170 VAL A CA 1
ATOM 1339 C C . VAL A 1 170 ? 1.433 34.781 14.773 1 98.06 170 VAL A C 1
ATOM 1341 O O . VAL A 1 170 ? 1.158 33.938 15.633 1 98.06 170 VAL A O 1
ATOM 1344 N N . GLY A 1 171 ? 0.704 35.906 14.641 1 98 171 GLY A N 1
ATOM 1345 C CA . GLY A 1 171 ? -0.447 36.188 15.484 1 98 171 GLY A CA 1
ATOM 1346 C C . GLY A 1 171 ? -1.549 35.156 15.344 1 98 171 GLY A C 1
ATOM 1347 O O . GLY A 1 171 ? -2.119 34.719 16.344 1 98 171 GLY A O 1
ATOM 1348 N N . ASN A 1 172 ? -1.876 34.812 14.109 1 98 172 ASN A N 1
ATOM 1349 C CA . ASN A 1 172 ? -2.91 33.812 13.859 1 98 172 ASN A CA 1
ATOM 1350 C C . ASN A 1 172 ? -2.562 32.469 14.492 1 98 172 ASN A C 1
ATOM 1352 O O . ASN A 1 172 ? -3.424 31.812 15.086 1 98 172 ASN A O 1
ATOM 1356 N N . ILE A 1 173 ? -1.333 32.031 14.352 1 97.94 173 ILE A N 1
ATOM 1357 C CA . ILE A 1 173 ? -0.903 30.75 14.875 1 97.94 173 ILE A CA 1
ATOM 1358 C C . ILE A 1 173 ? -0.905 30.781 16.391 1 97.94 173 ILE A C 1
ATOM 1360 O O . ILE A 1 173 ? -1.392 29.844 17.047 1 97.94 173 ILE A O 1
ATOM 1364 N N . ALA A 1 174 ? -0.396 31.844 16.953 1 97.69 174 ALA A N 1
ATOM 1365 C CA . ALA A 1 174 ? -0.406 32 18.406 1 97.69 174 ALA A CA 1
ATOM 1366 C C . ALA A 1 174 ? -1.826 31.922 18.953 1 97.69 174 ALA A C 1
ATOM 1368 O O . ALA A 1 174 ? -2.055 31.297 20 1 97.69 174 ALA A O 1
ATOM 1369 N N . HIS A 1 175 ? -2.725 32.5 18.266 1 97.5 175 HIS A N 1
ATOM 1370 C CA . HIS A 1 175 ? -4.129 32.469 18.656 1 97.5 175 HIS A CA 1
ATOM 1371 C C . HIS A 1 175 ? -4.668 31.031 18.688 1 97.5 175 HIS A C 1
ATOM 1373 O O . HIS A 1 175 ? -5.531 30.719 19.516 1 97.5 175 HIS A O 1
ATOM 1379 N N . ALA A 1 176 ? -4.191 30.266 17.812 1 97.25 176 ALA A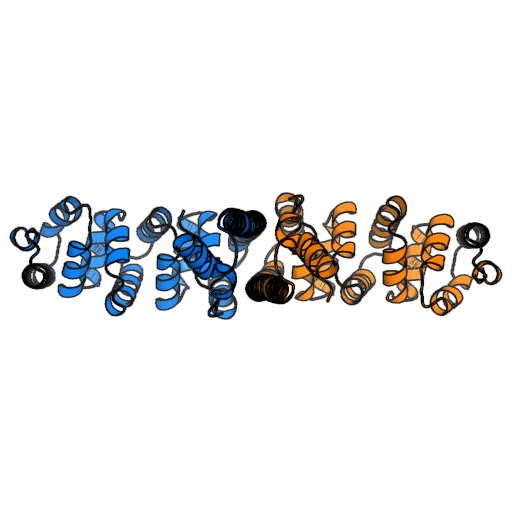 N 1
ATOM 1380 C CA . ALA A 1 176 ? -4.707 28.906 17.641 1 97.25 176 ALA A CA 1
ATOM 1381 C C . ALA A 1 176 ? -3.996 27.938 18.578 1 97.25 176 ALA A C 1
ATOM 1383 O O . ALA A 1 176 ? -4.43 26.797 18.75 1 97.25 176 ALA A O 1
ATOM 1384 N N . MET A 1 177 ? -2.916 28.375 19.25 1 97.19 177 MET A N 1
ATOM 1385 C CA . MET A 1 177 ? -2.162 27.516 20.156 1 97.19 177 MET A CA 1
ATOM 1386 C C . MET A 1 177 ? -2.941 27.266 21.438 1 97.19 177 MET A C 1
ATOM 1388 O O . MET A 1 177 ? -3.668 28.141 21.906 1 97.19 177 MET A O 1
ATOM 1392 N N . VAL A 1 178 ? -2.734 26.078 21.938 1 94.62 178 VAL A N 1
ATOM 1393 C CA . VAL A 1 178 ? -3.32 25.734 23.219 1 94.62 178 VAL A CA 1
ATOM 1394 C C . VAL A 1 178 ? -2.363 26.141 24.344 1 94.62 178 VAL A C 1
ATOM 1396 O O . VAL A 1 178 ? -2.783 26.719 25.344 1 94.62 178 VAL A O 1
ATOM 1399 N N . ASN A 1 179 ? -1.139 25.859 24.188 1 92.56 179 ASN A N 1
ATOM 1400 C CA . ASN A 1 179 ? -0.117 26.219 25.172 1 92.56 179 ASN A CA 1
ATOM 1401 C C . ASN A 1 179 ? 0.46 27.594 24.891 1 92.56 179 ASN A C 1
ATOM 1403 O O . ASN A 1 179 ? 1.569 27.719 24.359 1 92.56 179 ASN A O 1
ATOM 1407 N N . GLN A 1 180 ? -0.106 28.531 25.422 1 88.25 180 GLN A N 1
ATOM 1408 C CA . GLN A 1 180 ? 0.293 29.891 25.125 1 88.25 180 GLN A CA 1
ATOM 1409 C C . GLN A 1 180 ? 1.538 30.297 25.906 1 88.25 180 GLN A C 1
ATOM 1411 O O . GLN A 1 180 ? 2.232 31.25 25.531 1 88.25 180 GLN A O 1
ATOM 1416 N N . ASP A 1 181 ? 1.883 29.594 26.906 1 91.56 181 ASP A N 1
ATOM 1417 C CA . ASP A 1 181 ? 3.105 29.875 27.656 1 91.56 181 ASP A CA 1
ATOM 1418 C C . ASP A 1 181 ? 4.34 29.688 26.766 1 91.56 181 ASP A C 1
ATOM 1420 O O . ASP A 1 181 ? 5.352 30.359 26.953 1 91.56 181 ASP A O 1
ATOM 1424 N N . LYS A 1 182 ? 4.242 28.781 25.953 1 94.19 182 LYS A N 1
ATOM 1425 C CA . LYS A 1 182 ? 5.359 28.5 25.047 1 94.19 182 LYS A CA 1
ATOM 1426 C C . LYS A 1 182 ? 5.699 29.719 24.203 1 94.19 182 LYS A C 1
ATOM 1428 O O . LYS A 1 182 ? 6.871 30.078 24.062 1 94.19 182 LYS A O 1
ATOM 1433 N N . ILE A 1 183 ? 4.656 30.297 23.641 1 94.12 183 ILE A N 1
ATOM 1434 C CA . ILE A 1 183 ? 4.902 31.453 22.781 1 94.12 183 ILE A CA 1
ATOM 1435 C C . ILE A 1 183 ? 5.426 32.625 23.625 1 94.12 183 ILE A C 1
ATOM 1437 O O . ILE A 1 183 ? 6.258 33.406 23.172 1 94.12 183 ILE A O 1
ATOM 1441 N N . VAL A 1 184 ? 4.934 32.781 24.812 1 95.19 184 VAL A N 1
ATOM 1442 C CA . VAL A 1 184 ? 5.375 33.844 25.719 1 95.19 184 VAL A CA 1
ATOM 1443 C C . VAL A 1 184 ? 6.875 33.719 25.969 1 95.19 184 VAL A C 1
ATOM 1445 O O . VAL A 1 184 ? 7.594 34.719 26 1 95.19 184 VAL A O 1
ATOM 1448 N N . ARG A 1 185 ? 7.371 32.562 26.094 1 95.69 185 ARG A N 1
ATOM 1449 C CA . ARG A 1 185 ? 8.773 32.281 26.406 1 95.69 185 ARG A CA 1
ATOM 1450 C C . ARG A 1 185 ? 9.68 32.75 25.266 1 95.69 185 ARG A C 1
ATOM 1452 O O . ARG A 1 185 ? 10.828 33.125 25.484 1 95.69 185 ARG A O 1
ATOM 1459 N N . ILE A 1 186 ? 9.094 32.781 24.109 1 95.81 186 ILE A N 1
ATOM 1460 C CA . ILE A 1 186 ? 9.992 33.031 22.984 1 95.81 186 ILE A CA 1
ATOM 1461 C C . ILE A 1 186 ? 9.797 34.469 22.484 1 95.81 186 ILE A C 1
ATOM 1463 O O . ILE A 1 186 ? 10.531 34.906 21.594 1 95.81 186 ILE A O 1
ATOM 1467 N N . ILE A 1 187 ? 8.945 35.25 22.984 1 96 187 ILE A N 1
ATOM 1468 C CA . ILE A 1 187 ? 8.609 36.625 22.547 1 96 187 ILE A CA 1
ATOM 1469 C C . ILE A 1 187 ? 9.859 37.469 22.562 1 96 187 ILE A C 1
ATOM 1471 O O . ILE A 1 187 ? 10.133 38.188 21.594 1 96 187 ILE A O 1
ATOM 1475 N N . PRO A 1 188 ? 10.648 37.375 23.578 1 95.25 188 PRO A N 1
ATOM 1476 C CA . PRO A 1 188 ? 11.828 38.25 23.625 1 95.25 188 PRO A CA 1
ATOM 1477 C C . PRO A 1 188 ? 12.789 37.969 22.469 1 95.25 188 PRO A C 1
ATOM 1479 O O . PRO A 1 188 ? 13.586 38.844 22.109 1 95.25 188 PRO A O 1
ATOM 1482 N N . GLN A 1 189 ? 12.719 36.875 21.859 1 96.75 189 GLN A N 1
ATOM 1483 C CA . GLN A 1 189 ? 13.641 36.531 20.797 1 96.75 189 GLN A CA 1
ATOM 1484 C C . GLN A 1 189 ? 13.062 36.875 19.422 1 96.75 189 GLN A C 1
ATOM 1486 O O . GLN A 1 189 ? 13.742 36.75 18.406 1 96.75 189 GLN A O 1
ATOM 1491 N N . MET A 1 190 ? 11.938 37.344 19.375 1 96.31 190 MET A N 1
ATOM 1492 C CA . MET A 1 190 ? 11.266 37.688 18.109 1 96.31 190 MET A CA 1
ATOM 1493 C C . MET A 1 190 ? 11.727 39.031 17.594 1 96.31 190 MET A C 1
ATOM 1495 O O . MET A 1 190 ? 11.938 39.969 18.375 1 96.31 190 MET A O 1
ATOM 1499 N N . PRO A 1 191 ? 11.852 39.156 16.297 1 96.88 191 PRO A N 1
ATOM 1500 C CA . PRO A 1 191 ? 12.094 40.5 15.734 1 96.88 191 PRO A CA 1
ATOM 1501 C C . PRO A 1 191 ? 10.992 41.5 16.078 1 96.88 191 PRO A C 1
ATOM 1503 O O . PRO A 1 191 ? 9.812 41.125 16.141 1 96.88 191 PRO A O 1
ATOM 1506 N N . GLY A 1 192 ? 11.352 42.688 16.203 1 96.25 192 GLY A N 1
ATOM 1507 C CA . GLY A 1 192 ? 10.438 43.719 16.641 1 96.25 192 GLY A CA 1
ATOM 1508 C C . GLY A 1 192 ? 9.25 43.906 15.727 1 96.25 192 GLY A C 1
ATOM 1509 O O . GLY A 1 192 ? 8.117 44.094 16.188 1 96.25 192 GLY A O 1
ATOM 1510 N N . ASP A 1 193 ? 9.5 43.906 14.484 1 96.62 193 ASP A N 1
ATOM 1511 C CA . ASP A 1 193 ? 8.438 44.094 13.5 1 96.62 193 ASP A CA 1
ATOM 1512 C C . ASP A 1 193 ? 7.43 42.969 13.547 1 96.62 193 ASP A C 1
ATOM 1514 O O . ASP A 1 193 ? 6.227 43.188 13.414 1 96.62 193 ASP A O 1
ATOM 1518 N N . VAL A 1 194 ? 7.918 41.75 13.742 1 97.56 194 VAL A N 1
ATOM 1519 C CA . VAL A 1 194 ? 7.039 40.594 13.844 1 97.56 194 VAL A CA 1
ATOM 1520 C C . VAL A 1 194 ? 6.199 40.688 15.117 1 97.56 194 VAL A C 1
ATOM 1522 O O . VAL A 1 194 ? 5 40.406 15.102 1 97.56 194 VAL A O 1
ATOM 1525 N N . ARG A 1 195 ? 6.844 41.062 16.203 1 97.12 195 ARG A N 1
ATOM 1526 C CA . ARG A 1 195 ? 6.156 41.219 17.484 1 97.12 195 ARG A CA 1
ATOM 1527 C C . ARG A 1 195 ? 5 42.219 17.375 1 97.12 195 ARG A C 1
ATOM 1529 O O . ARG A 1 195 ? 3.893 41.938 17.844 1 97.12 195 ARG A O 1
ATOM 1536 N N . SER A 1 196 ? 5.273 43.312 16.75 1 97.31 196 SER A N 1
ATOM 1537 C CA . SER A 1 196 ? 4.258 44.344 16.578 1 97.31 196 SER A CA 1
ATOM 1538 C C . SER A 1 196 ? 3.1 43.844 15.719 1 97.31 196 SER A C 1
ATOM 1540 O O . SER A 1 196 ? 1.935 44.094 16.031 1 97.31 196 SER A O 1
ATOM 1542 N N . GLY A 1 197 ? 3.422 43.188 14.633 1 97.88 197 GLY A N 1
ATOM 1543 C CA . GLY A 1 197 ? 2.391 42.625 13.773 1 97.88 197 GLY A CA 1
ATOM 1544 C C . GLY A 1 197 ? 1.549 41.562 14.445 1 97.88 197 GLY A C 1
ATOM 1545 O O . GLY A 1 197 ? 0.327 41.531 14.281 1 97.88 197 GLY A O 1
ATOM 1546 N N . ALA A 1 198 ? 2.234 40.719 15.172 1 98.06 198 ALA A N 1
ATOM 1547 C CA . ALA A 1 198 ? 1.528 39.656 15.898 1 98.06 198 ALA A CA 1
ATOM 1548 C C . ALA A 1 198 ? 0.589 40.25 16.938 1 98.06 198 ALA A C 1
ATOM 1550 O O . ALA A 1 198 ? -0.545 39.812 17.094 1 98.06 198 ALA A O 1
ATOM 1551 N N . ARG A 1 199 ? 1.066 41.281 17.641 1 97.75 199 ARG A N 1
ATOM 1552 C CA . ARG A 1 199 ? 0.246 41.969 18.641 1 97.75 199 ARG A CA 1
ATOM 1553 C C . ARG A 1 199 ? -1.015 42.531 18 1 97.75 199 ARG A C 1
ATOM 1555 O O . ARG A 1 199 ? -2.119 42.344 18.516 1 97.75 199 ARG A O 1
ATOM 1562 N N . ALA A 1 200 ? -0.815 43.219 16.938 1 98.25 200 ALA A N 1
ATOM 1563 C CA . ALA A 1 200 ? -1.943 43.812 16.234 1 98.25 200 ALA A CA 1
ATOM 1564 C C . ALA A 1 200 ? -2.971 42.781 15.828 1 98.25 200 ALA A C 1
ATOM 1566 O O . ALA A 1 200 ? -4.176 42.969 15.977 1 98.25 200 ALA A O 1
ATOM 1567 N N . GLN A 1 201 ? -2.473 41.625 15.32 1 97.81 201 GLN A N 1
ATOM 1568 C CA . GLN A 1 201 ? -3.375 40.594 14.883 1 97.81 201 GLN A CA 1
ATOM 1569 C C . GLN A 1 201 ? -4.102 39.938 16.062 1 97.81 201 GLN A C 1
ATOM 1571 O O . GLN A 1 201 ? -5.297 39.656 15.984 1 97.81 201 GLN A O 1
ATOM 1576 N N . LEU A 1 202 ? -3.416 39.75 17.125 1 97.94 202 LEU A N 1
ATOM 1577 C CA . LEU A 1 202 ? -4.016 39.156 18.328 1 97.94 202 LEU A CA 1
ATOM 1578 C C . LEU A 1 202 ? -5.07 40.094 18.906 1 97.94 202 LEU A C 1
ATOM 1580 O O . LEU A 1 202 ? -6.117 39.656 19.375 1 97.94 202 LEU A O 1
ATOM 1584 N N . GLN A 1 203 ? -4.777 41.375 18.859 1 98 203 GLN A N 1
ATOM 1585 C CA . GLN A 1 203 ? -5.762 42.375 19.297 1 98 203 GLN A CA 1
ATOM 1586 C C . GLN A 1 203 ? -7.016 42.312 18.438 1 98 203 GLN A C 1
ATOM 1588 O O . GLN A 1 203 ? -8.133 42.344 18.953 1 98 203 GLN A O 1
ATOM 1593 N N . ALA A 1 204 ? -6.805 42.281 17.188 1 97.81 204 ALA A N 1
ATOM 1594 C CA . ALA A 1 204 ? -7.926 42.188 16.266 1 97.81 204 ALA A CA 1
ATOM 1595 C C . ALA A 1 204 ? -8.773 40.938 16.531 1 97.81 204 ALA A C 1
ATOM 1597 O O . ALA A 1 204 ? -9.984 40.969 16.328 1 97.81 204 ALA A O 1
ATOM 1598 N N . LEU A 1 205 ? -8.18 39.906 17 1 96.75 205 LEU A N 1
ATOM 1599 C CA . LEU A 1 205 ? -8.859 38.656 17.25 1 96.75 205 LEU A CA 1
ATOM 1600 C C . LEU A 1 205 ? -9.414 38.594 18.672 1 96.75 205 LEU A C 1
ATOM 1602 O O . LEU A 1 205 ? -10.047 37.625 19.078 1 96.75 205 LEU A O 1
ATOM 1606 N N . GLY A 1 206 ? -9.117 39.625 19.484 1 96.38 206 GLY A N 1
ATOM 1607 C CA . GLY A 1 206 ? -9.609 39.719 20.844 1 96.38 206 GLY A CA 1
ATOM 1608 C C . GLY A 1 206 ? -8.891 38.781 21.797 1 96.38 206 GLY A C 1
ATOM 1609 O O . GLY A 1 206 ? -9.469 38.344 22.797 1 96.38 206 GLY A O 1
ATOM 1610 N N . ASN A 1 207 ? -7.738 38.406 21.484 1 96.06 207 ASN A N 1
ATOM 1611 C CA . ASN A 1 207 ? -6.965 37.5 22.328 1 96.06 207 ASN A CA 1
ATOM 1612 C C . ASN A 1 207 ? -6.109 38.25 23.344 1 96.06 207 ASN A C 1
ATOM 1614 O O . ASN A 1 207 ? -5.254 39.062 22.953 1 96.06 207 ASN A O 1
ATOM 1618 N N . PRO A 1 208 ? -6.234 37.969 24.609 1 94.94 208 PRO A N 1
ATOM 1619 C CA . PRO A 1 208 ? -5.512 38.719 25.656 1 94.94 208 PRO A CA 1
ATOM 1620 C C . PRO A 1 208 ? -3.998 38.5 25.578 1 94.94 208 PRO A C 1
ATOM 1622 O O . PRO A 1 208 ? -3.24 39.25 26.188 1 94.94 208 PRO A O 1
ATOM 1625 N N . LEU A 1 209 ? -3.604 37.531 24.859 1 95.25 209 LEU A N 1
ATOM 1626 C CA . LEU A 1 209 ? -2.176 37.281 24.672 1 95.25 209 LEU A CA 1
ATOM 1627 C C . LEU A 1 209 ? -1.501 38.531 24.078 1 95.25 209 LEU A C 1
ATOM 1629 O O . LEU A 1 209 ? -0.281 38.688 24.172 1 95.25 209 LEU A O 1
ATOM 1633 N N . ALA A 1 210 ? -2.268 39.375 23.391 1 96.62 210 ALA A N 1
ATOM 1634 C CA . ALA A 1 210 ? -1.758 40.594 22.766 1 96.62 210 ALA A CA 1
ATOM 1635 C C . ALA A 1 210 ? -0.978 41.438 23.766 1 96.62 210 ALA A C 1
ATOM 1637 O O . ALA A 1 210 ? 0.029 42.062 23.406 1 96.62 210 ALA A O 1
ATOM 1638 N N . ASP A 1 211 ? -1.371 41.375 24.969 1 94.94 211 ASP A N 1
ATOM 1639 C CA . ASP A 1 211 ? -0.777 42.219 26.016 1 94.94 211 ASP A CA 1
ATOM 1640 C C . ASP A 1 211 ? 0.639 41.75 26.344 1 94.94 211 ASP A C 1
ATOM 1642 O O . ASP A 1 211 ? 1.426 42.5 26.922 1 94.94 211 ASP A O 1
ATOM 1646 N N . LYS A 1 212 ? 0.942 40.562 26.047 1 94.56 212 LYS A N 1
ATOM 1647 C CA . LYS A 1 212 ? 2.25 40.031 26.391 1 94.56 212 LYS A CA 1
ATOM 1648 C C . LYS A 1 212 ? 3.256 40.281 25.266 1 94.56 212 LYS A C 1
ATOM 1650 O O . LYS A 1 212 ? 4.465 40.156 25.469 1 94.56 212 LYS A O 1
ATOM 1655 N N . PHE A 1 213 ? 2.729 40.531 24.109 1 94.25 213 PHE A N 1
ATOM 1656 C CA . PHE A 1 213 ? 3.598 40.781 22.969 1 94.25 213 PHE A CA 1
ATOM 1657 C C . PHE A 1 213 ? 4.121 42.219 23.016 1 94.25 213 PHE A C 1
ATOM 1659 O O . PHE A 1 213 ? 5.184 42.531 22.469 1 94.25 213 PHE A O 1
ATOM 1666 N N . MET B 1 1 ? -30.688 -9.031 -9.156 1 55.31 1 MET B N 1
ATOM 1667 C CA . MET B 1 1 ? -30.047 -10.078 -8.359 1 55.31 1 MET B CA 1
ATOM 1668 C C . MET B 1 1 ? -30.875 -10.367 -7.105 1 55.31 1 MET B C 1
ATOM 1670 O O . MET B 1 1 ? -31.469 -9.461 -6.531 1 55.31 1 MET B O 1
ATOM 1674 N N . ASN B 1 2 ? -31.266 -11.562 -6.859 1 73.81 2 ASN B N 1
ATOM 1675 C CA . ASN B 1 2 ? -32.062 -11.906 -5.695 1 73.81 2 ASN B CA 1
ATOM 1676 C C . ASN B 1 2 ? -31.359 -11.555 -4.395 1 73.81 2 ASN B C 1
ATOM 1678 O O . ASN B 1 2 ? -30.141 -11.352 -4.383 1 73.81 2 ASN B O 1
ATOM 1682 N N . LYS B 1 3 ? -32.156 -11.297 -3.537 1 76.94 3 LYS B N 1
ATOM 1683 C CA . LYS B 1 3 ? -31.656 -10.828 -2.246 1 76.94 3 LYS B CA 1
ATOM 1684 C C . LYS B 1 3 ? -30.562 -11.758 -1.71 1 76.94 3 LYS B C 1
ATOM 1686 O O . LYS B 1 3 ? -29.547 -11.289 -1.188 1 76.94 3 LYS B O 1
ATOM 1691 N N . GLU B 1 4 ? -30.797 -12.961 -1.9 1 75.31 4 GLU B N 1
ATOM 1692 C CA . GLU B 1 4 ? -29.859 -13.953 -1.386 1 75.31 4 GLU B CA 1
ATOM 1693 C C . GLU B 1 4 ? -28.5 -13.836 -2.078 1 75.31 4 GLU B C 1
ATOM 1695 O O . GLU B 1 4 ? -27.469 -13.922 -1.426 1 75.31 4 GLU B O 1
ATOM 1700 N N . SER B 1 5 ? -28.531 -13.609 -3.344 1 76.94 5 SER B N 1
ATOM 1701 C CA . SER B 1 5 ? -27.312 -13.477 -4.121 1 76.94 5 SER B CA 1
ATOM 1702 C C . SER B 1 5 ? -26.531 -12.234 -3.711 1 76.94 5 SER B C 1
ATOM 1704 O O . SER B 1 5 ? -25.297 -12.273 -3.602 1 76.94 5 SER B O 1
ATOM 1706 N N . LEU B 1 6 ? -27.281 -11.234 -3.396 1 76 6 LEU B N 1
ATOM 1707 C CA . LEU B 1 6 ? -26.641 -9.977 -2.998 1 76 6 LEU B CA 1
ATOM 1708 C C . LEU B 1 6 ? -25.953 -10.125 -1.648 1 76 6 LEU B C 1
ATOM 1710 O O . LEU B 1 6 ? -24.828 -9.633 -1.465 1 76 6 LEU B O 1
ATOM 1714 N N . ILE B 1 7 ? -26.594 -10.805 -0.817 1 75.56 7 ILE B N 1
ATOM 1715 C CA . ILE B 1 7 ? -26.031 -10.992 0.521 1 75.56 7 ILE B CA 1
ATOM 1716 C C . ILE B 1 7 ? -24.781 -11.859 0.448 1 75.56 7 ILE B C 1
ATOM 1718 O O . ILE B 1 7 ? -23.781 -11.578 1.108 1 75.56 7 ILE B O 1
ATOM 1722 N N . GLU B 1 8 ? -24.844 -12.875 -0.361 1 74 8 GLU B N 1
ATOM 1723 C CA . GLU B 1 8 ? -23.688 -13.75 -0.529 1 74 8 GLU B CA 1
ATOM 1724 C C . GLU B 1 8 ? -22.5 -13 -1.128 1 74 8 GLU B C 1
ATOM 1726 O O . GLU B 1 8 ? -21.359 -13.188 -0.708 1 74 8 GLU B O 1
ATOM 1731 N N . GLU B 1 9 ? -22.766 -12.172 -1.985 1 74.25 9 GLU B N 1
ATOM 1732 C CA . GLU B 1 9 ? -21.703 -11.383 -2.604 1 74.25 9 GLU B CA 1
ATOM 1733 C C . GLU B 1 9 ? -21.062 -10.43 -1.598 1 74.25 9 GLU B C 1
ATOM 1735 O O . GLU B 1 9 ? -19.859 -10.227 -1.604 1 74.25 9 GLU B O 1
ATOM 1740 N N . LEU B 1 10 ? -21.938 -9.898 -0.801 1 74.62 10 LEU B N 1
ATOM 1741 C CA . LEU B 1 10 ? -21.438 -8.984 0.22 1 74.62 10 LEU B CA 1
ATOM 1742 C C . LEU B 1 10 ? -20.578 -9.727 1.24 1 74.62 10 LEU B C 1
ATOM 1744 O O . LEU B 1 10 ? -19.562 -9.203 1.694 1 74.62 10 LEU B O 1
ATOM 1748 N N . LYS B 1 11 ? -21.031 -10.898 1.538 1 73 11 LYS B N 1
ATOM 1749 C CA . LYS B 1 11 ? -20.25 -11.727 2.453 1 73 11 LYS B CA 1
ATOM 1750 C C . LYS B 1 11 ? -18.859 -12.023 1.879 1 73 11 LYS B C 1
ATOM 1752 O O . LYS B 1 11 ? -17.859 -11.938 2.588 1 73 11 LYS B O 1
ATOM 1757 N N . GLU B 1 12 ? -18.844 -12.25 0.692 1 69.75 12 GLU B N 1
ATOM 1758 C CA . GLU B 1 12 ? -17.578 -12.547 0.014 1 69.75 12 GLU B CA 1
ATOM 1759 C C . GLU B 1 12 ? -16.688 -11.305 -0.075 1 69.75 12 GLU B C 1
ATOM 1761 O O . GLU B 1 12 ? -15.484 -11.383 0.151 1 69.75 12 GLU B O 1
ATOM 1766 N N . THR B 1 13 ? -17.438 -10.266 -0.341 1 68.5 13 THR B N 1
ATOM 1767 C CA . THR B 1 13 ? -16.719 -9.016 -0.541 1 68.5 13 THR B CA 1
ATOM 1768 C C . THR B 1 13 ? -16.125 -8.516 0.772 1 68.5 13 THR B C 1
ATOM 1770 O O . THR B 1 13 ? -14.977 -8.07 0.807 1 68.5 13 THR B O 1
ATOM 1773 N N . LEU B 1 14 ? -16.953 -8.648 1.753 1 66.5 14 LEU B N 1
ATOM 1774 C CA . LEU B 1 14 ? -16.531 -8.117 3.043 1 66.5 14 LEU B CA 1
ATOM 1775 C C . LEU B 1 14 ? -15.68 -9.125 3.799 1 66.5 14 LEU B C 1
ATOM 1777 O O . LEU B 1 14 ? -15.086 -8.797 4.828 1 66.5 14 LEU B O 1
ATOM 1781 N N . VAL B 1 15 ? -15.508 -10.344 3.162 1 58.75 15 VAL B N 1
ATOM 1782 C CA . VAL B 1 15 ? -14.727 -11.422 3.754 1 58.75 15 VAL B CA 1
ATOM 1783 C C . VAL B 1 15 ? -15.055 -11.539 5.238 1 58.75 15 VAL B C 1
ATOM 1785 O O . VAL B 1 15 ? -14.148 -11.516 6.082 1 58.75 15 VAL B O 1
ATOM 1788 N N . THR B 1 16 ? -16.234 -11.453 5.531 1 57.19 16 THR B N 1
ATOM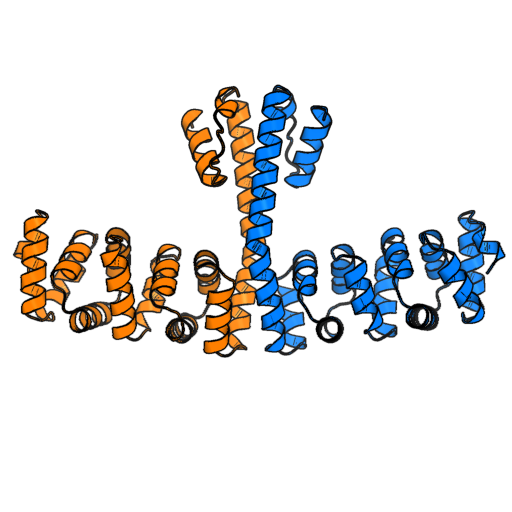 1789 C CA . THR B 1 16 ? -16.609 -11.477 6.941 1 57.19 16 THR B CA 1
ATOM 1790 C C . THR B 1 16 ? -17.219 -12.82 7.312 1 57.19 16 THR B C 1
ATOM 1792 O O . THR B 1 16 ? -17.812 -13.492 6.465 1 57.19 16 THR B O 1
ATOM 1795 N N . ASN B 1 17 ? -16.703 -13.242 8.414 1 55.06 17 ASN B N 1
ATOM 1796 C CA . ASN B 1 17 ? -17.391 -14.383 9.008 1 55.06 17 ASN B CA 1
ATOM 1797 C C . ASN B 1 17 ? -18.641 -13.961 9.758 1 55.06 17 ASN B C 1
ATOM 1799 O O . ASN B 1 17 ? -19.297 -14.781 10.406 1 55.06 17 ASN B O 1
ATOM 1803 N N . SER B 1 18 ? -18.844 -12.688 9.609 1 59.94 18 SER B N 1
ATOM 1804 C CA . SER B 1 18 ? -19.984 -12.219 10.398 1 59.94 18 SER B CA 1
ATOM 1805 C C . SER B 1 18 ? -21.297 -12.68 9.789 1 59.94 18 SER B C 1
ATOM 1807 O O . SER B 1 18 ? -21.391 -12.914 8.586 1 59.94 18 SER B O 1
ATOM 1809 N N . ASP B 1 19 ? -22.156 -12.953 10.617 1 65.81 19 ASP B N 1
ATOM 1810 C CA . ASP B 1 19 ? -23.531 -13.281 10.234 1 65.81 19 ASP B CA 1
ATOM 1811 C C . ASP B 1 19 ? -24.25 -12.062 9.656 1 65.81 19 ASP B C 1
ATOM 1813 O O . ASP B 1 19 ? -24.594 -11.141 10.391 1 65.81 19 ASP B O 1
ATOM 1817 N N . LEU B 1 20 ? -24.312 -12.023 8.258 1 70.25 20 LEU B N 1
ATOM 1818 C CA . LEU B 1 20 ? -24.969 -10.906 7.586 1 70.25 20 LEU B CA 1
ATOM 1819 C C . LEU B 1 20 ? -26.453 -11.195 7.371 1 70.25 20 LEU B C 1
ATOM 1821 O O . LEU B 1 20 ? -27.094 -10.562 6.531 1 70.25 20 LEU B O 1
ATOM 1825 N N . SER B 1 21 ? -26.906 -12.156 8.148 1 71.25 21 SER B N 1
ATOM 1826 C CA . SER B 1 21 ? -28.297 -12.562 7.984 1 71.25 21 SER B CA 1
ATOM 1827 C C . SER B 1 21 ? -29.25 -11.391 8.234 1 71.25 21 SER B C 1
ATOM 1829 O O . SER B 1 21 ? -30.375 -11.383 7.738 1 71.25 21 SER B O 1
ATOM 1831 N N . PHE B 1 22 ? -28.812 -10.445 8.984 1 74.75 22 PHE B N 1
ATOM 1832 C CA . PHE B 1 22 ? -29.656 -9.297 9.289 1 74.75 22 PHE B CA 1
ATOM 1833 C C . PHE B 1 22 ? -29.969 -8.508 8.031 1 74.75 22 PHE B C 1
ATOM 1835 O O . PHE B 1 22 ? -30.969 -7.793 7.977 1 74.75 22 PHE B O 1
ATOM 1842 N N . LEU B 1 23 ? -29.219 -8.695 6.957 1 77.06 23 LEU B N 1
ATOM 1843 C CA . LEU B 1 23 ? -29.453 -7.977 5.707 1 77.06 23 LEU B CA 1
ATOM 1844 C C . LEU B 1 23 ? -30.656 -8.531 4.965 1 77.06 23 LEU B C 1
ATOM 1846 O O . LEU B 1 23 ? -31.234 -7.855 4.105 1 77.06 23 LEU B O 1
ATOM 1850 N N . ALA B 1 24 ? -30.938 -9.75 5.371 1 73.06 24 ALA B N 1
ATOM 1851 C CA . ALA B 1 24 ? -32.094 -10.383 4.746 1 73.06 24 ALA B CA 1
ATOM 1852 C C . ALA B 1 24 ? -33.375 -9.633 5.09 1 73.06 24 ALA B C 1
ATOM 1854 O O . ALA B 1 24 ? -34.375 -9.758 4.395 1 73.06 24 ALA B O 1
ATOM 1855 N N . SER B 1 25 ? -33.312 -8.82 6.172 1 74.5 25 SER B N 1
ATOM 1856 C CA . SER B 1 25 ? -34.5 -8.086 6.609 1 74.5 25 SER B CA 1
ATOM 1857 C C . SER B 1 25 ? -34.719 -6.84 5.758 1 74.5 25 SER B C 1
ATOM 1859 O O . SER B 1 25 ? -35.812 -6.262 5.766 1 74.5 25 SER B O 1
ATOM 1861 N N . LEU B 1 26 ? -33.781 -6.535 4.895 1 77.81 26 LEU B N 1
ATOM 1862 C CA . LEU B 1 26 ? -33.875 -5.352 4.051 1 77.81 26 LEU B CA 1
ATOM 1863 C C . LEU B 1 26 ? -34.688 -5.656 2.785 1 77.81 26 LEU B C 1
ATOM 1865 O O . LEU B 1 26 ? -34.688 -6.789 2.307 1 77.81 26 LEU B O 1
ATOM 1869 N N . ASP B 1 27 ? -35.375 -4.676 2.375 1 79.25 27 ASP B N 1
ATOM 1870 C CA . ASP B 1 27 ? -36.031 -4.855 1.074 1 79.25 27 ASP B CA 1
ATOM 1871 C C . ASP B 1 27 ? -35 -4.918 -0.044 1 79.25 27 ASP B C 1
ATOM 1873 O O . ASP B 1 27 ? -33.844 -4.453 0.124 1 79.25 27 ASP B O 1
ATOM 1877 N N . GLU B 1 28 ? -35.375 -5.48 -1.144 1 79.75 28 GLU B N 1
ATOM 1878 C CA . GLU B 1 28 ? -34.469 -5.75 -2.248 1 79.75 28 GLU B CA 1
ATOM 1879 C C . GLU B 1 28 ? -33.812 -4.465 -2.758 1 79.75 28 GLU B C 1
ATOM 1881 O O . GLU B 1 28 ? -32.625 -4.434 -3.047 1 79.75 28 GLU B O 1
ATOM 1886 N N . SER B 1 29 ? -34.625 -3.4 -2.871 1 80.5 29 SER B N 1
ATOM 1887 C CA . SER B 1 29 ? -34.125 -2.131 -3.387 1 80.5 29 SER B CA 1
ATOM 1888 C C . SER B 1 29 ? -33.062 -1.541 -2.465 1 80.5 29 SER B C 1
ATOM 1890 O O . SER B 1 29 ? -32.031 -1.047 -2.932 1 80.5 29 SER B O 1
ATOM 1892 N N . THR B 1 30 ? -33.281 -1.62 -1.139 1 76.88 30 THR B N 1
ATOM 1893 C CA . THR B 1 30 ? -32.344 -1.108 -0.155 1 76.88 30 THR B CA 1
ATOM 1894 C C . THR B 1 30 ? -31.062 -1.943 -0.15 1 76.88 30 THR B C 1
ATOM 1896 O O . THR B 1 30 ? -29.953 -1.397 -0.099 1 76.88 30 THR B O 1
ATOM 1899 N N . LEU B 1 31 ? -31.219 -3.199 -0.199 1 79.31 31 LEU B N 1
ATOM 1900 C CA . LEU B 1 31 ? -30.078 -4.105 -0.224 1 79.31 31 LEU B CA 1
ATOM 1901 C C . LEU B 1 31 ? -29.219 -3.855 -1.456 1 79.31 31 LEU B C 1
ATOM 1903 O O . LEU B 1 31 ? -27.984 -3.879 -1.373 1 79.31 31 LEU B O 1
ATOM 1907 N N . GLU B 1 32 ? -29.797 -3.623 -2.553 1 80.81 32 GLU B N 1
ATOM 1908 C CA . GLU B 1 32 ? -29.062 -3.326 -3.779 1 80.81 32 GLU B CA 1
ATOM 1909 C C . GLU B 1 32 ? -28.234 -2.049 -3.633 1 80.81 32 GLU B C 1
ATOM 1911 O O . GLU B 1 32 ? -27.094 -1.979 -4.109 1 80.81 32 GLU B O 1
ATOM 1916 N N . LYS B 1 33 ? -28.844 -1.099 -2.957 1 77.81 33 LYS B N 1
ATOM 1917 C CA . LYS B 1 33 ? -28.141 0.169 -2.758 1 77.81 33 LYS B CA 1
ATOM 1918 C C . LYS B 1 33 ? -26.969 0.004 -1.81 1 77.81 33 LYS B C 1
ATOM 1920 O O . LYS B 1 33 ? -25.891 0.567 -2.041 1 77.81 33 LYS B O 1
ATOM 1925 N N . VAL B 1 34 ? -27.219 -0.786 -0.826 1 75.31 34 VAL B N 1
ATOM 1926 C CA . VAL B 1 34 ? -26.141 -1.062 0.108 1 75.31 34 VAL B CA 1
ATOM 1927 C C . VAL B 1 34 ? -25.016 -1.811 -0.609 1 75.31 34 VAL B C 1
ATOM 1929 O O . VAL B 1 34 ? -23.844 -1.468 -0.465 1 75.31 34 VAL B O 1
ATOM 1932 N N . HIS B 1 35 ? -25.438 -2.74 -1.32 1 77.75 35 HIS B N 1
ATOM 1933 C CA . HIS B 1 35 ? -24.484 -3.527 -2.102 1 77.75 35 HIS B CA 1
ATOM 1934 C C . HIS B 1 35 ? -23.672 -2.637 -3.031 1 77.75 35 HIS B C 1
ATOM 1936 O O . HIS B 1 35 ? -22.453 -2.744 -3.082 1 77.75 35 HIS B O 1
ATOM 1942 N N . LYS B 1 36 ? -24.281 -1.819 -3.66 1 78.88 36 LYS B N 1
ATOM 1943 C CA . LYS B 1 36 ? -23.625 -0.917 -4.605 1 78.88 36 LYS B CA 1
ATOM 1944 C C . LYS B 1 36 ? -22.641 0.013 -3.887 1 78.88 36 LYS B C 1
ATOM 1946 O O . LYS B 1 36 ? -21.516 0.224 -4.355 1 78.88 36 LYS B O 1
ATOM 1951 N N . GLU B 1 37 ? -23.125 0.518 -2.791 1 74.75 37 GLU B N 1
ATOM 1952 C CA . GLU B 1 37 ? -22.281 1.452 -2.051 1 74.75 37 GLU B CA 1
ATOM 1953 C C . GLU B 1 37 ? -21.016 0.768 -1.54 1 74.75 37 GLU B C 1
ATOM 1955 O O . GLU B 1 37 ? -19.922 1.351 -1.577 1 74.75 37 GLU B O 1
ATOM 1960 N N . ILE B 1 38 ? -21.234 -0.426 -1.14 1 75.88 38 ILE B N 1
ATOM 1961 C CA . ILE B 1 38 ? -20.094 -1.181 -0.634 1 75.88 38 ILE B CA 1
ATOM 1962 C C . ILE B 1 38 ? -19.156 -1.52 -1.785 1 75.88 38 ILE B C 1
ATOM 1964 O O . ILE B 1 38 ? -17.938 -1.358 -1.665 1 75.88 38 ILE B O 1
ATOM 1968 N N . HIS B 1 39 ? -19.656 -1.877 -2.838 1 76 39 HIS B N 1
ATOM 1969 C CA . HIS B 1 39 ? -18.844 -2.207 -4 1 76 39 HIS B CA 1
ATOM 1970 C C . HIS B 1 39 ? -18.125 -0.976 -4.539 1 76 39 HIS B C 1
ATOM 1972 O O . HIS B 1 39 ? -16.953 -1.053 -4.922 1 76 39 HIS B O 1
ATOM 1978 N N . ASP B 1 40 ? -18.812 0.106 -4.539 1 76.25 40 ASP B N 1
ATOM 1979 C CA . ASP B 1 40 ? -18.203 1.352 -4.988 1 76.25 40 ASP B CA 1
ATOM 1980 C C . ASP B 1 40 ? -17.047 1.758 -4.07 1 76.25 40 ASP B C 1
ATOM 1982 O O . ASP B 1 40 ? -16.016 2.225 -4.539 1 76.25 40 ASP B O 1
ATOM 1986 N N . TYR B 1 41 ? -17.328 1.561 -2.84 1 75.06 41 TYR B N 1
ATOM 1987 C CA . TYR B 1 41 ? -16.281 1.879 -1.879 1 75.06 41 TYR B CA 1
ATOM 1988 C C . TYR B 1 41 ? -15.055 1.008 -2.105 1 75.06 41 TYR B C 1
ATOM 1990 O O . TYR B 1 41 ? -13.93 1.511 -2.154 1 75.06 41 TYR B O 1
ATOM 1998 N N . ILE B 1 42 ? -15.289 -0.23 -2.332 1 75.31 42 ILE B N 1
ATOM 1999 C CA . ILE B 1 42 ? -14.203 -1.183 -2.533 1 75.31 42 ILE B CA 1
ATOM 2000 C C . ILE B 1 42 ? -13.461 -0.857 -3.83 1 75.31 42 ILE B C 1
ATOM 2002 O O . ILE B 1 42 ? -12.227 -0.829 -3.861 1 75.31 42 ILE B O 1
ATOM 2006 N N . HIS B 1 43 ? -14.211 -0.606 -4.793 1 76.88 43 HIS B N 1
ATOM 2007 C CA . HIS B 1 43 ? -13.609 -0.258 -6.074 1 76.88 43 HIS B CA 1
ATOM 2008 C C . HIS B 1 43 ? -12.75 1.001 -5.953 1 76.88 43 HIS B C 1
ATOM 2010 O O . HIS B 1 43 ? -11.641 1.057 -6.488 1 76.88 43 HIS B O 1
ATOM 2016 N N . ARG B 1 44 ? -13.203 1.923 -5.258 1 76.5 44 ARG B N 1
ATOM 2017 C CA . ARG B 1 44 ? -12.461 3.164 -5.062 1 76.5 44 ARG B CA 1
ATOM 2018 C C . ARG B 1 44 ? -11.188 2.922 -4.266 1 76.5 44 ARG B C 1
ATOM 2020 O O . ARG B 1 44 ? -10.125 3.469 -4.59 1 76.5 44 ARG B O 1
ATOM 2027 N N . THR B 1 45 ? -11.383 2.156 -3.309 1 76.56 45 THR B N 1
ATOM 2028 C CA . THR B 1 45 ? -10.219 1.866 -2.471 1 76.56 45 THR B CA 1
ATOM 2029 C C . THR B 1 45 ? -9.156 1.106 -3.262 1 76.56 45 THR B C 1
ATOM 2031 O O . THR B 1 45 ? -7.965 1.374 -3.123 1 76.56 45 THR B O 1
ATOM 2034 N N . GLU B 1 46 ? -9.602 0.231 -4.078 1 77.12 46 GLU B N 1
ATOM 2035 C CA . GLU B 1 46 ? -8.672 -0.509 -4.93 1 77.12 46 GLU B CA 1
ATOM 2036 C C . GLU B 1 46 ? -7.957 0.422 -5.902 1 77.12 46 GLU B C 1
ATOM 2038 O O . GLU B 1 46 ? -6.754 0.287 -6.125 1 77.12 46 GLU B O 1
ATOM 2043 N N . GLU B 1 47 ? -8.695 1.297 -6.434 1 80.25 47 GLU B N 1
ATOM 2044 C CA . GLU B 1 47 ? -8.117 2.248 -7.375 1 80.25 47 GLU B CA 1
ATOM 2045 C C . GLU B 1 47 ? -7.078 3.137 -6.695 1 80.25 47 GLU B C 1
ATOM 2047 O O . GLU B 1 47 ? -6.074 3.506 -7.309 1 80.25 47 GLU B O 1
ATOM 2052 N N . LEU B 1 48 ? -7.352 3.4 -5.449 1 79.75 48 LEU B N 1
ATOM 2053 C CA . LEU B 1 48 ? -6.457 4.27 -4.691 1 79.75 48 LEU B CA 1
ATOM 2054 C C . LEU B 1 48 ? -5.176 3.537 -4.32 1 79.75 48 LEU B C 1
ATOM 2056 O O . LEU B 1 48 ? -4.164 4.168 -4.004 1 79.75 48 LEU B O 1
ATOM 2060 N N . GLN B 1 49 ? -5.199 2.234 -4.469 1 89.19 49 GLN B N 1
ATOM 2061 C CA . GLN B 1 49 ? -4.031 1.455 -4.07 1 89.19 49 GLN B CA 1
ATOM 2062 C C . GLN B 1 49 ? -3.105 1.21 -5.258 1 89.19 49 GLN B C 1
ATOM 2064 O O . GLN B 1 49 ? -1.928 0.895 -5.078 1 89.19 49 GLN B O 1
ATOM 2069 N N . LYS B 1 50 ? -3.678 1.282 -6.453 1 92 50 LYS B N 1
ATOM 2070 C CA . LYS B 1 50 ? -2.926 0.953 -7.66 1 92 50 LYS B CA 1
ATOM 2071 C C . LYS B 1 50 ? -1.632 1.759 -7.738 1 92 50 LYS B C 1
ATOM 2073 O O . LYS B 1 50 ? -0.563 1.204 -8.008 1 92 50 LYS B O 1
ATOM 2078 N N . PRO B 1 51 ? -1.669 3.029 -7.379 1 94 51 PRO B N 1
ATOM 2079 C CA . PRO B 1 51 ? -0.424 3.799 -7.422 1 94 51 PRO B CA 1
ATOM 2080 C C . PRO B 1 51 ? 0.619 3.291 -6.43 1 94 51 PRO B C 1
ATOM 2082 O O . PRO B 1 51 ? 1.82 3.357 -6.703 1 94 51 PRO B O 1
ATOM 2085 N N . VAL B 1 52 ? 0.207 2.805 -5.316 1 95.44 52 VAL B N 1
ATOM 2086 C CA . VAL B 1 52 ? 1.118 2.26 -4.312 1 95.44 52 VAL B CA 1
ATOM 2087 C C . VAL B 1 52 ? 1.844 1.044 -4.883 1 95.44 52 VAL B C 1
ATOM 2089 O O . VAL B 1 52 ? 3.066 0.928 -4.758 1 95.44 52 VAL B O 1
ATOM 2092 N N . PHE B 1 53 ? 1.119 0.197 -5.57 1 96.12 53 PHE B N 1
ATOM 2093 C CA . PHE B 1 53 ? 1.726 -0.984 -6.172 1 96.12 53 PHE B CA 1
ATOM 2094 C C . PHE B 1 53 ? 2.709 -0.589 -7.27 1 96.12 53 PHE B C 1
ATOM 2096 O O . PHE B 1 53 ? 3.764 -1.208 -7.418 1 96.12 53 PHE B O 1
ATOM 2103 N N . LYS B 1 54 ? 2.34 0.403 -8.016 1 96.31 54 LYS B N 1
ATOM 2104 C CA . LYS B 1 54 ? 3.225 0.897 -9.062 1 96.31 54 LYS B CA 1
ATOM 2105 C C . LYS B 1 54 ? 4.531 1.428 -8.477 1 96.31 54 LYS B C 1
ATOM 2107 O O . LYS B 1 54 ? 5.609 1.134 -8.992 1 96.31 54 LYS B O 1
ATOM 2112 N N . VAL B 1 55 ? 4.449 2.193 -7.441 1 96.88 55 VAL B N 1
ATOM 2113 C CA . VAL B 1 55 ? 5.637 2.746 -6.801 1 96.88 55 VAL B CA 1
ATOM 2114 C C . VAL B 1 55 ? 6.488 1.616 -6.23 1 96.88 55 VAL B C 1
ATOM 2116 O O . VAL B 1 55 ? 7.719 1.651 -6.32 1 96.88 55 VAL B O 1
ATOM 2119 N N . MET B 1 56 ? 5.824 0.646 -5.648 1 97.38 56 MET B N 1
ATOM 2120 C CA . MET B 1 56 ? 6.562 -0.505 -5.133 1 97.38 56 MET B CA 1
ATOM 2121 C C . MET B 1 56 ? 7.309 -1.219 -6.258 1 97.38 56 MET B C 1
ATOM 2123 O O . MET B 1 56 ? 8.461 -1.621 -6.086 1 97.38 56 MET B O 1
ATOM 2127 N N . ALA B 1 57 ? 6.664 -1.337 -7.379 1 97.5 57 ALA B N 1
ATOM 2128 C CA . ALA B 1 57 ? 7.309 -1.97 -8.523 1 97.5 57 ALA B CA 1
ATOM 2129 C C . ALA B 1 57 ? 8.547 -1.186 -8.961 1 97.5 57 ALA B C 1
ATOM 2131 O O . ALA B 1 57 ? 9.609 -1.766 -9.188 1 97.5 57 ALA B O 1
ATOM 2132 N N . VAL B 1 58 ? 8.414 0.12 -9.023 1 96.25 58 VAL B N 1
ATOM 2133 C CA . VAL B 1 58 ? 9.523 0.969 -9.438 1 96.25 58 VAL B CA 1
ATOM 2134 C C . VAL B 1 58 ? 10.648 0.885 -8.414 1 96.25 58 VAL B C 1
ATOM 2136 O O . VAL B 1 58 ? 11.828 0.828 -8.773 1 96.25 58 VAL B O 1
ATOM 2139 N N . ALA B 1 59 ? 10.297 0.827 -7.137 1 96.44 59 ALA B N 1
ATOM 2140 C CA . ALA B 1 59 ? 11.273 0.798 -6.051 1 96.44 59 ALA B CA 1
ATOM 2141 C C . ALA B 1 59 ? 12.156 -0.444 -6.141 1 96.44 59 ALA B C 1
ATOM 2143 O O . ALA B 1 59 ? 13.32 -0.419 -5.73 1 96.44 59 ALA B O 1
ATOM 2144 N N . THR B 1 60 ? 11.641 -1.538 -6.676 1 96.44 60 THR B N 1
ATOM 2145 C CA . THR B 1 60 ? 12.406 -2.779 -6.75 1 96.44 60 THR B CA 1
ATOM 2146 C C . THR B 1 60 ? 13.648 -2.598 -7.613 1 96.44 60 THR B C 1
ATOM 2148 O O . THR B 1 60 ? 14.602 -3.367 -7.504 1 96.44 60 THR B O 1
ATOM 2151 N N . GLN B 1 61 ? 13.641 -1.607 -8.477 1 95.88 61 GLN B N 1
ATOM 2152 C CA . GLN B 1 61 ? 14.781 -1.365 -9.359 1 95.88 61 GLN B CA 1
ATOM 2153 C C . GLN B 1 61 ? 15.984 -0.852 -8.57 1 95.88 61 GLN B C 1
ATOM 2155 O O . GLN B 1 61 ? 17.109 -0.903 -9.055 1 95.88 61 GLN B O 1
ATOM 2160 N N . PHE B 1 62 ? 15.758 -0.425 -7.328 1 96.12 62 PHE B N 1
ATOM 2161 C CA . PHE B 1 62 ? 16.812 0.223 -6.551 1 96.12 62 PHE B CA 1
ATOM 2162 C C . PHE B 1 62 ? 17.234 -0.653 -5.375 1 96.12 62 PHE B C 1
ATOM 2164 O O . PHE B 1 62 ? 18.219 -0.358 -4.695 1 96.12 62 PHE B O 1
ATOM 2171 N N . ILE B 1 63 ? 16.5 -1.705 -5.129 1 96.62 63 ILE B N 1
ATOM 2172 C CA . ILE B 1 63 ? 16.719 -2.543 -3.953 1 96.62 63 ILE B CA 1
ATOM 2173 C C . ILE B 1 63 ? 17.297 -3.889 -4.379 1 96.62 63 ILE B C 1
ATOM 2175 O O . ILE B 1 63 ? 16.797 -4.523 -5.309 1 96.62 63 ILE B O 1
ATOM 2179 N N . PRO B 1 64 ? 18.344 -4.352 -3.723 1 96.25 64 PRO B N 1
ATOM 2180 C CA . PRO B 1 64 ? 18.844 -5.684 -4.059 1 96.25 64 PRO B CA 1
ATOM 2181 C C . PRO B 1 64 ? 17.781 -6.773 -3.926 1 96.25 64 PRO B C 1
ATOM 2183 O O . PRO B 1 64 ? 16.984 -6.738 -2.996 1 96.25 64 PRO B O 1
ATOM 2186 N N . ASN B 1 65 ? 17.781 -7.812 -4.742 1 96.19 65 ASN B N 1
ATOM 2187 C CA . ASN B 1 65 ? 16.75 -8.836 -4.84 1 96.19 65 ASN B CA 1
ATOM 2188 C C . ASN B 1 65 ? 16.562 -9.562 -3.514 1 96.19 65 ASN B C 1
ATOM 2190 O O . ASN B 1 65 ? 15.422 -9.82 -3.102 1 96.19 65 ASN B O 1
ATOM 2194 N N . PHE B 1 66 ? 17.688 -9.852 -2.9 1 94.88 66 PHE B N 1
ATOM 2195 C CA . PHE B 1 66 ? 17.578 -10.625 -1.668 1 94.88 66 PHE B CA 1
ATOM 2196 C C . PHE B 1 66 ? 16.891 -9.812 -0.578 1 94.88 66 PHE B C 1
ATOM 2198 O O . PHE B 1 66 ? 16.188 -10.367 0.274 1 94.88 66 PHE B O 1
ATOM 2205 N N . ILE B 1 67 ? 17.031 -8.453 -0.613 1 96.81 67 ILE B N 1
ATOM 2206 C CA . ILE B 1 67 ? 16.359 -7.59 0.352 1 96.81 67 ILE B CA 1
ATOM 2207 C C . ILE B 1 67 ? 14.867 -7.516 0.031 1 96.81 67 ILE B C 1
ATOM 2209 O O . ILE B 1 67 ? 14.023 -7.555 0.934 1 96.81 67 ILE B O 1
ATOM 2213 N N . ILE B 1 68 ? 14.555 -7.395 -1.301 1 97.75 68 ILE B N 1
ATOM 2214 C CA . ILE B 1 68 ? 13.164 -7.391 -1.73 1 97.75 68 ILE B CA 1
ATOM 2215 C C . ILE B 1 68 ? 12.469 -8.656 -1.232 1 97.75 68 ILE B C 1
ATOM 2217 O O . ILE B 1 68 ? 11.383 -8.586 -0.653 1 97.75 68 ILE B O 1
ATOM 2221 N N . ALA B 1 69 ? 13.133 -9.766 -1.409 1 97.56 69 ALA B N 1
ATOM 2222 C CA . ALA B 1 69 ? 12.555 -11.047 -0.992 1 97.56 69 ALA B CA 1
ATOM 2223 C C . ALA B 1 69 ? 12.328 -11.078 0.517 1 97.56 69 ALA B C 1
ATOM 2225 O O . ALA B 1 69 ? 11.289 -11.547 0.985 1 97.56 69 ALA B O 1
ATOM 2226 N N . LYS B 1 70 ? 13.297 -10.609 1.225 1 97 70 LYS B N 1
ATOM 2227 C CA . LYS B 1 70 ? 13.18 -10.586 2.68 1 97 70 LYS B CA 1
ATOM 2228 C C . LYS B 1 70 ? 12.008 -9.719 3.123 1 97 70 LYS B C 1
ATOM 2230 O O . LYS B 1 70 ? 11.211 -10.125 3.969 1 97 70 LYS B O 1
ATOM 2235 N N . LEU B 1 71 ? 11.852 -8.539 2.574 1 96.94 71 LEU B N 1
ATOM 2236 C CA . LEU B 1 71 ? 10.758 -7.645 2.91 1 96.94 71 LEU B CA 1
ATOM 2237 C C . LEU B 1 71 ? 9.414 -8.273 2.557 1 96.94 71 LEU B C 1
ATOM 2239 O O . LEU B 1 71 ? 8.453 -8.172 3.324 1 96.94 71 LEU B O 1
ATOM 2243 N N . ALA B 1 72 ? 9.367 -8.891 1.414 1 97.56 72 ALA B N 1
ATOM 2244 C CA . ALA B 1 72 ? 8.141 -9.57 0.993 1 97.56 72 ALA B CA 1
ATOM 2245 C C . ALA B 1 72 ? 7.742 -10.648 1.991 1 97.56 72 ALA B C 1
ATOM 2247 O O . ALA B 1 72 ? 6.605 -10.672 2.467 1 97.56 72 ALA B O 1
ATOM 2248 N N . HIS B 1 73 ? 8.711 -11.469 2.369 1 97.62 73 HIS B N 1
ATOM 2249 C CA . HIS B 1 73 ? 8.445 -12.586 3.268 1 97.62 73 HIS B CA 1
ATOM 2250 C C . HIS B 1 73 ? 8.016 -12.094 4.645 1 97.62 73 HIS B C 1
ATOM 2252 O O . HIS B 1 73 ? 7.117 -12.672 5.262 1 97.62 73 HIS B O 1
ATOM 2258 N N . ASP B 1 74 ? 8.648 -11.031 5.066 1 95.94 74 ASP B N 1
ATOM 2259 C CA . ASP B 1 74 ? 8.477 -10.609 6.449 1 95.94 74 ASP B CA 1
ATOM 2260 C C . ASP B 1 74 ? 7.199 -9.797 6.621 1 95.94 74 ASP B C 1
ATOM 2262 O O . ASP B 1 74 ? 6.574 -9.82 7.684 1 95.94 74 ASP B O 1
ATOM 2266 N N . TYR B 1 75 ? 6.77 -9.125 5.5 1 95.19 75 TYR B N 1
ATOM 2267 C CA . TYR B 1 75 ? 5.785 -8.086 5.797 1 95.19 75 TYR B CA 1
ATOM 2268 C C . TYR B 1 75 ? 4.613 -8.156 4.824 1 95.19 75 TYR B C 1
ATOM 2270 O O . TYR B 1 75 ? 3.533 -7.633 5.109 1 95.19 75 TYR B O 1
ATOM 2278 N N . LEU B 1 76 ? 4.789 -8.734 3.678 1 96.19 76 LEU B N 1
ATOM 2279 C CA . LEU B 1 76 ? 3.746 -8.602 2.664 1 96.19 76 LEU B CA 1
ATOM 2280 C C . LEU B 1 76 ? 3.061 -9.938 2.41 1 96.19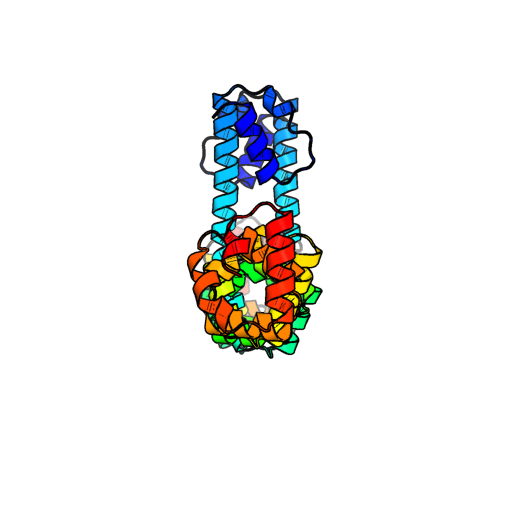 76 LEU B C 1
ATOM 2282 O O . LEU B 1 76 ? 3.705 -10.992 2.447 1 96.19 76 LEU B O 1
ATOM 2286 N N . THR B 1 77 ? 1.871 -9.914 2.096 1 94.12 77 THR B N 1
ATOM 2287 C CA . THR B 1 77 ? 1.152 -11.117 1.703 1 94.12 77 THR B CA 1
ATOM 2288 C C . THR B 1 77 ? 1.388 -11.43 0.229 1 94.12 77 THR B C 1
ATOM 2290 O O . THR B 1 77 ? 1.688 -10.539 -0.562 1 94.12 77 THR B O 1
ATOM 2293 N N . PRO B 1 78 ? 1.17 -12.625 -0.17 1 95.88 78 PRO B N 1
ATOM 2294 C CA . PRO B 1 78 ? 1.295 -12.992 -1.582 1 95.88 78 PRO B CA 1
ATOM 2295 C C . PRO B 1 78 ? 0.345 -12.203 -2.482 1 95.88 78 PRO B C 1
ATOM 2297 O O . PRO B 1 78 ? 0.674 -11.922 -3.637 1 95.88 78 PRO B O 1
ATOM 2300 N N . TYR B 1 79 ? -0.802 -11.836 -1.947 1 93 79 TYR B N 1
ATOM 2301 C CA . TYR B 1 79 ? -1.741 -11.031 -2.727 1 93 79 TYR B CA 1
ATOM 2302 C C . TYR B 1 79 ? -1.125 -9.695 -3.119 1 93 79 TYR B C 1
ATOM 2304 O O . TYR B 1 79 ? -1.253 -9.258 -4.266 1 93 79 TYR B O 1
ATOM 2312 N N . ILE B 1 80 ? -0.45 -9.086 -2.193 1 94.06 80 ILE B N 1
ATOM 2313 C CA . ILE B 1 80 ? 0.165 -7.789 -2.459 1 94.06 80 ILE B CA 1
ATOM 2314 C C . ILE B 1 80 ? 1.224 -7.934 -3.549 1 94.06 80 ILE B C 1
ATOM 2316 O O . ILE B 1 80 ? 1.279 -7.129 -4.48 1 94.06 80 ILE B O 1
ATOM 2320 N N . ILE B 1 81 ? 2.014 -8.984 -3.465 1 97.56 81 ILE B N 1
ATOM 2321 C CA . ILE B 1 81 ? 3.061 -9.219 -4.453 1 97.56 81 ILE B CA 1
ATOM 2322 C C . ILE B 1 81 ? 2.432 -9.453 -5.824 1 97.56 81 ILE B C 1
ATOM 2324 O O . ILE B 1 81 ? 2.936 -8.961 -6.84 1 97.56 81 ILE B O 1
ATOM 2328 N N . ALA B 1 82 ? 1.312 -10.156 -5.832 1 96.94 82 ALA B N 1
ATOM 2329 C CA . ALA B 1 82 ? 0.601 -10.414 -7.082 1 96.94 82 ALA B CA 1
ATOM 2330 C C . ALA B 1 82 ? 0.144 -9.109 -7.73 1 96.94 82 ALA B C 1
ATOM 2332 O O . ALA B 1 82 ? 0.103 -9 -8.961 1 96.94 82 ALA B O 1
ATOM 2333 N N . GLN B 1 83 ? -0.156 -8.141 -6.922 1 94.81 83 GLN B N 1
ATOM 2334 C CA . GLN B 1 83 ? -0.574 -6.84 -7.438 1 94.81 83 GLN B CA 1
ATOM 2335 C C . GLN B 1 83 ? 0.623 -6.035 -7.93 1 94.81 83 GLN B C 1
ATOM 2337 O O . GLN B 1 83 ? 0.541 -5.355 -8.953 1 94.81 83 GLN B O 1
ATOM 2342 N N . VAL B 1 84 ? 1.72 -6.125 -7.297 1 97.5 84 VAL B N 1
ATOM 2343 C CA . VAL B 1 84 ? 2.912 -5.355 -7.629 1 97.5 84 VAL B CA 1
ATOM 2344 C C . VAL B 1 84 ? 3.484 -5.84 -8.961 1 97.5 84 VAL B C 1
ATOM 2346 O O . VAL B 1 84 ? 3.893 -5.031 -9.797 1 97.5 84 VAL B O 1
ATOM 2349 N N . VAL B 1 85 ? 3.451 -7.109 -9.219 1 97.75 85 VAL B N 1
ATOM 2350 C CA . VAL B 1 85 ? 4.125 -7.699 -10.367 1 97.75 85 VAL B CA 1
ATOM 2351 C C . VAL B 1 85 ? 3.439 -7.246 -11.656 1 97.75 85 VAL B C 1
ATOM 2353 O O . VAL B 1 85 ? 4.043 -7.27 -12.727 1 97.75 85 VAL B O 1
ATOM 2356 N N . ILE B 1 86 ? 2.178 -6.809 -11.547 1 96.75 86 ILE B N 1
ATOM 2357 C CA . ILE B 1 86 ? 1.44 -6.293 -12.688 1 96.75 86 ILE B CA 1
ATOM 2358 C C . ILE B 1 86 ? 2.219 -5.145 -13.328 1 96.75 86 ILE B C 1
ATOM 2360 O O . ILE B 1 86 ? 2.182 -4.961 -14.547 1 96.75 86 ILE B O 1
ATOM 2364 N N . TYR B 1 87 ? 3.016 -4.48 -12.516 1 97 87 TYR B N 1
ATOM 2365 C CA . TYR B 1 87 ? 3.652 -3.254 -12.977 1 97 87 TYR B CA 1
ATOM 2366 C C . TYR B 1 87 ? 5.141 -3.469 -13.227 1 97 87 TYR B C 1
ATOM 2368 O O . TYR B 1 87 ? 5.871 -2.521 -13.531 1 97 87 TYR B O 1
ATOM 2376 N N . MET B 1 88 ? 5.562 -4.641 -13.133 1 97.69 88 MET B N 1
ATOM 2377 C CA . MET B 1 88 ? 6.992 -4.906 -13.25 1 97.69 88 MET B CA 1
ATOM 2378 C C . MET B 1 88 ? 7.332 -5.418 -14.648 1 97.69 88 MET B C 1
ATOM 2380 O O . MET B 1 88 ? 6.484 -6.008 -15.32 1 97.69 88 MET B O 1
ATOM 2384 N N . ASP B 1 89 ? 8.602 -5.152 -15.008 1 97.5 89 ASP B N 1
ATOM 2385 C CA . ASP B 1 89 ? 9.164 -5.91 -16.125 1 97.5 89 ASP B CA 1
ATOM 2386 C C . ASP B 1 89 ? 9.266 -7.395 -15.781 1 97.5 89 ASP B C 1
ATOM 2388 O O . ASP B 1 89 ? 9.812 -7.766 -14.742 1 97.5 89 ASP B O 1
ATOM 2392 N N . PRO B 1 90 ? 8.766 -8.227 -16.672 1 97.88 90 PRO B N 1
ATOM 2393 C CA . PRO B 1 90 ? 8.758 -9.656 -16.375 1 97.88 90 PRO B CA 1
ATOM 2394 C C . PRO B 1 90 ? 10.156 -10.211 -16.109 1 97.88 90 PRO B C 1
ATOM 2396 O O . PRO B 1 90 ? 10.32 -11.117 -15.281 1 97.88 90 PRO B O 1
ATOM 2399 N N . LYS B 1 91 ? 11.133 -9.695 -16.797 1 98 91 LYS B N 1
ATOM 2400 C CA . LYS B 1 91 ? 12.5 -10.156 -16.578 1 98 91 LYS B CA 1
ATOM 2401 C C . LYS B 1 91 ? 12.977 -9.812 -15.164 1 98 91 LYS B C 1
ATOM 2403 O O . LYS B 1 91 ? 13.617 -10.625 -14.5 1 98 91 LYS B O 1
ATOM 2408 N N . ALA B 1 92 ? 12.586 -8.633 -14.711 1 97.81 92 ALA B N 1
ATOM 2409 C CA . ALA B 1 92 ? 12.945 -8.211 -13.367 1 97.81 92 ALA B CA 1
ATOM 2410 C C . ALA B 1 92 ? 12.219 -9.039 -12.312 1 97.81 92 ALA B C 1
ATOM 2412 O O . ALA B 1 92 ? 12.805 -9.453 -11.312 1 97.81 92 ALA B O 1
ATOM 2413 N N . ALA B 1 93 ? 10.938 -9.273 -12.555 1 98.31 93 ALA B N 1
ATOM 2414 C CA . ALA B 1 93 ? 10.141 -10.086 -11.641 1 98.31 93 ALA B CA 1
ATOM 2415 C C . ALA B 1 93 ? 10.711 -11.492 -11.523 1 98.31 93 ALA B C 1
ATOM 2417 O O . ALA B 1 93 ? 10.781 -12.047 -10.422 1 98.31 93 ALA B O 1
ATOM 2418 N N . ALA B 1 94 ? 11.164 -12.039 -12.641 1 98.38 94 ALA B N 1
ATOM 2419 C CA . ALA B 1 94 ? 11.727 -13.383 -12.641 1 98.38 94 ALA B CA 1
ATOM 2420 C C . ALA B 1 94 ? 13.008 -13.438 -11.812 1 98.38 94 ALA B C 1
ATOM 2422 O O . ALA B 1 94 ? 13.242 -14.398 -11.078 1 98.38 94 ALA B O 1
ATOM 2423 N N . LYS B 1 95 ? 13.781 -12.422 -11.914 1 97.62 95 LYS B N 1
ATOM 2424 C CA . LYS B 1 95 ? 15.023 -12.359 -11.148 1 97.62 95 LYS B CA 1
ATOM 2425 C C . LYS B 1 95 ? 14.742 -12.305 -9.648 1 97.62 95 LYS B C 1
ATOM 2427 O O . LYS B 1 95 ? 15.406 -12.984 -8.859 1 97.62 95 LYS B O 1
ATOM 2432 N N . ILE B 1 96 ? 13.766 -11.5 -9.266 1 97.81 96 ILE B N 1
ATOM 2433 C CA . ILE B 1 96 ? 13.398 -11.398 -7.855 1 97.81 96 ILE B CA 1
ATOM 2434 C C . ILE B 1 96 ? 12.805 -12.727 -7.379 1 97.81 96 ILE B C 1
ATOM 2436 O O . ILE B 1 96 ? 13.062 -13.156 -6.25 1 97.81 96 ILE B O 1
ATOM 2440 N N . GLY B 1 97 ? 12.062 -13.336 -8.234 1 97.06 97 GLY B N 1
ATOM 2441 C CA . GLY B 1 97 ? 11.414 -14.602 -7.906 1 97.06 97 GLY B CA 1
ATOM 2442 C C . GLY B 1 97 ? 12.391 -15.672 -7.461 1 97.06 97 GLY B C 1
ATOM 2443 O O . GLY B 1 97 ? 12.062 -16.5 -6.617 1 97.06 97 GLY B O 1
ATOM 2444 N N . LYS B 1 98 ? 13.547 -15.602 -7.945 1 96.12 98 LYS B N 1
ATOM 2445 C CA . LYS B 1 98 ? 14.578 -16.578 -7.598 1 96.12 98 LYS B CA 1
ATOM 2446 C C . LYS B 1 98 ? 14.906 -16.531 -6.109 1 96.12 98 LYS B C 1
ATOM 2448 O O . LYS B 1 98 ? 15.398 -17.5 -5.547 1 96.12 98 LYS B O 1
ATOM 2453 N N . SER B 1 99 ? 14.633 -15.438 -5.527 1 97 99 SER B N 1
ATOM 2454 C CA . SER B 1 99 ? 14.984 -15.234 -4.125 1 97 99 SER B CA 1
ATOM 2455 C C . SER B 1 99 ? 13.789 -15.516 -3.213 1 97 99 SER B C 1
ATOM 2457 O O . SER B 1 99 ? 13.914 -15.445 -1.988 1 97 99 SER B O 1
ATOM 2459 N N . LEU B 1 100 ? 12.641 -15.852 -3.764 1 97.94 100 LEU B N 1
ATOM 2460 C CA . LEU B 1 100 ? 11.453 -16.109 -2.953 1 97.94 100 LEU B CA 1
ATOM 2461 C C . LEU B 1 100 ? 11.367 -17.578 -2.564 1 97.94 100 LEU B C 1
ATOM 2463 O O . LEU B 1 100 ? 11.82 -18.453 -3.309 1 97.94 100 LEU B O 1
ATOM 2467 N N . ARG B 1 101 ? 10.805 -17.812 -1.44 1 98.19 101 ARG B N 1
ATOM 2468 C CA . ARG B 1 101 ? 10.5 -19.188 -1.067 1 98.19 101 ARG B CA 1
ATOM 2469 C C . ARG B 1 101 ? 9.508 -19.812 -2.043 1 98.19 101 ARG B C 1
ATOM 2471 O O . ARG B 1 101 ? 8.586 -19.141 -2.506 1 98.19 101 ARG B O 1
ATOM 2478 N N . ILE B 1 102 ? 9.586 -21.062 -2.207 1 98.12 102 ILE B N 1
ATOM 2479 C CA . ILE B 1 102 ? 8.797 -21.812 -3.172 1 98.12 102 ILE B CA 1
ATOM 2480 C C . ILE B 1 102 ? 7.312 -21.703 -2.812 1 98.12 102 ILE B C 1
ATOM 2482 O O . ILE B 1 102 ? 6.473 -21.453 -3.678 1 98.12 102 ILE B O 1
ATOM 2486 N N . ASP B 1 103 ? 6.992 -21.906 -1.602 1 97.69 103 ASP B N 1
ATOM 2487 C CA . ASP B 1 103 ? 5.602 -21.875 -1.166 1 97.69 103 ASP B CA 1
ATOM 2488 C C . ASP B 1 103 ? 5.008 -20.484 -1.347 1 97.69 103 ASP B C 1
ATOM 2490 O O . ASP B 1 103 ? 3.85 -20.344 -1.745 1 97.69 103 ASP B O 1
ATOM 2494 N N . TYR B 1 104 ? 5.797 -19.516 -1.016 1 98.25 104 TYR B N 1
ATOM 2495 C CA . TYR B 1 104 ? 5.379 -18.125 -1.183 1 98.25 104 TYR B CA 1
ATOM 2496 C C . TYR B 1 104 ? 5.125 -17.812 -2.65 1 98.25 104 TYR B C 1
ATOM 2498 O O . TYR B 1 104 ? 4.105 -17.219 -2.996 1 98.25 104 TYR B O 1
ATOM 2506 N N . MET B 1 105 ? 6.047 -18.25 -3.531 1 98.06 105 MET B N 1
ATOM 2507 C CA . MET B 1 105 ? 5.898 -18.031 -4.969 1 98.06 105 MET B CA 1
ATOM 2508 C C . MET B 1 105 ? 4.637 -18.719 -5.488 1 98.06 105 MET B C 1
ATOM 2510 O O . MET B 1 105 ? 3.934 -18.172 -6.336 1 98.06 105 MET B O 1
ATOM 2514 N N . GLY B 1 106 ? 4.434 -19.891 -5.008 1 97.94 106 GLY B N 1
ATOM 2515 C CA . GLY B 1 106 ? 3.217 -20.594 -5.387 1 97.94 106 GLY B CA 1
ATOM 2516 C C . GLY B 1 106 ? 1.953 -19.828 -5.051 1 97.94 106 GLY B C 1
ATOM 2517 O O . GLY B 1 106 ? 1.051 -19.719 -5.883 1 97.94 106 GLY B O 1
ATOM 2518 N N . GLN B 1 107 ? 1.975 -19.297 -3.836 1 96.94 107 GLN B N 1
ATOM 2519 C CA . GLN B 1 107 ? 0.816 -18.516 -3.404 1 96.94 107 GLN B CA 1
ATOM 2520 C C . GLN B 1 107 ? 0.66 -17.25 -4.238 1 96.94 107 GLN B C 1
ATOM 2522 O O . GLN B 1 107 ? -0.456 -16.875 -4.598 1 96.94 107 GLN B O 1
ATOM 2527 N N . VAL B 1 108 ? 1.717 -16.594 -4.59 1 97.69 108 VAL B N 1
ATOM 2528 C CA . VAL B 1 108 ? 1.654 -15.43 -5.461 1 97.69 108 VAL B CA 1
ATOM 2529 C C . VAL B 1 108 ? 1.02 -15.812 -6.793 1 97.69 108 VAL B C 1
ATOM 2531 O O . VAL B 1 108 ? 0.149 -15.102 -7.301 1 97.69 108 VAL B O 1
ATOM 2534 N N . ALA B 1 109 ? 1.388 -16.891 -7.328 1 97.75 109 ALA B N 1
ATOM 2535 C CA . ALA B 1 109 ? 0.896 -17.359 -8.625 1 97.75 109 ALA B CA 1
ATOM 2536 C C . ALA B 1 109 ? -0.607 -17.609 -8.578 1 97.75 109 ALA B C 1
ATOM 2538 O O . ALA B 1 109 ? -1.302 -17.453 -9.578 1 97.75 109 ALA B O 1
ATOM 2539 N N . LEU B 1 110 ? -1.053 -18 -7.414 1 95.94 110 LEU B N 1
ATOM 2540 C CA . LEU B 1 110 ? -2.48 -18.266 -7.27 1 95.94 110 LEU B CA 1
ATOM 2541 C C . LEU B 1 110 ? -3.283 -16.984 -7.344 1 95.94 110 LEU B C 1
ATOM 2543 O O . LEU B 1 110 ? -4.402 -16.969 -7.859 1 95.94 110 LEU B O 1
ATOM 2547 N N . TYR B 1 111 ? -2.711 -15.906 -6.883 1 93.88 111 TYR B N 1
ATOM 2548 C CA . TYR B 1 111 ? -3.408 -14.625 -6.836 1 93.88 111 TYR B CA 1
ATOM 2549 C C . TYR B 1 111 ? -3.199 -13.844 -8.125 1 93.88 111 TYR B C 1
ATOM 2551 O O . TYR B 1 111 ? -4.066 -13.078 -8.539 1 93.88 111 TYR B O 1
ATOM 2559 N N . ALA B 1 112 ? -2.117 -14.039 -8.805 1 95.69 112 ALA B N 1
ATOM 2560 C CA . ALA B 1 112 ? -1.758 -13.227 -9.961 1 95.69 112 ALA B CA 1
ATOM 2561 C C . ALA B 1 112 ? -2.51 -13.688 -11.211 1 95.69 112 ALA B C 1
ATOM 2563 O O . ALA B 1 112 ? -2.98 -14.828 -11.273 1 95.69 112 ALA B O 1
ATOM 2564 N N . SER B 1 113 ? -2.662 -12.758 -12.125 1 95.88 113 SER B N 1
ATOM 2565 C CA . SER B 1 113 ? -3.236 -13.125 -13.414 1 95.88 113 SER B CA 1
ATOM 2566 C C . SER B 1 113 ? -2.441 -14.242 -14.078 1 95.88 113 SER B C 1
ATOM 2568 O O . SER B 1 113 ? -1.209 -14.203 -14.109 1 95.88 113 SER B O 1
ATOM 2570 N N . PRO B 1 114 ? -3.113 -15.164 -14.68 1 96.44 114 PRO B N 1
ATOM 2571 C CA . PRO B 1 114 ? -2.422 -16.281 -15.336 1 96.44 114 PRO B CA 1
ATOM 2572 C C . PRO B 1 114 ? -1.496 -15.82 -16.453 1 96.44 114 PRO B C 1
ATOM 2574 O O . PRO B 1 114 ? -0.413 -16.391 -16.641 1 96.44 114 PRO B O 1
ATOM 2577 N N . GLU B 1 115 ? -1.892 -14.797 -17.141 1 97.69 115 GLU B N 1
ATOM 2578 C CA . GLU B 1 115 ? -1.085 -14.297 -18.25 1 97.69 115 GLU B CA 1
ATOM 2579 C C . GLU B 1 115 ? 0.247 -13.734 -17.766 1 97.69 115 GLU B C 1
ATOM 2581 O O . GLU B 1 115 ? 1.303 -14.055 -18.312 1 97.69 115 GLU B O 1
ATOM 2586 N N . ILE B 1 116 ? 0.184 -13.023 -16.672 1 97.69 116 ILE B N 1
ATOM 2587 C CA . ILE B 1 116 ? 1.386 -12.43 -16.094 1 97.69 116 ILE B CA 1
ATOM 2588 C C . ILE B 1 116 ? 2.26 -13.523 -15.492 1 97.69 116 ILE B C 1
ATOM 2590 O O . ILE B 1 116 ? 3.475 -13.547 -15.703 1 97.69 116 ILE B O 1
ATOM 2594 N N . THR B 1 117 ? 1.625 -14.398 -14.789 1 98.12 117 THR B N 1
ATOM 2595 C CA . THR B 1 117 ? 2.326 -15.5 -14.141 1 98.12 117 THR B CA 1
ATOM 2596 C C . THR B 1 117 ? 3.057 -16.359 -15.164 1 98.12 117 THR B C 1
ATOM 2598 O O . THR B 1 117 ? 4.227 -16.703 -14.977 1 98.12 117 THR B O 1
ATOM 2601 N N . ALA B 1 118 ? 2.41 -16.672 -16.25 1 98.06 118 ALA B N 1
ATOM 2602 C CA . ALA B 1 118 ? 3.025 -17.484 -17.297 1 98.06 118 ALA B CA 1
ATOM 2603 C C . ALA B 1 118 ? 4.191 -16.766 -17.953 1 98.06 118 ALA B C 1
ATOM 2605 O O . ALA B 1 118 ? 5.23 -17.359 -18.234 1 98.06 118 ALA B O 1
ATOM 2606 N N . ARG B 1 119 ? 3.973 -15.477 -18.203 1 98.12 119 ARG B N 1
ATOM 2607 C CA . ARG B 1 119 ? 5.027 -14.672 -18.812 1 98.12 119 ARG B CA 1
ATOM 2608 C C . ARG B 1 119 ? 6.285 -14.672 -17.938 1 98.12 119 ARG B C 1
ATOM 2610 O O . ARG B 1 119 ? 7.395 -14.836 -18.453 1 98.12 119 ARG B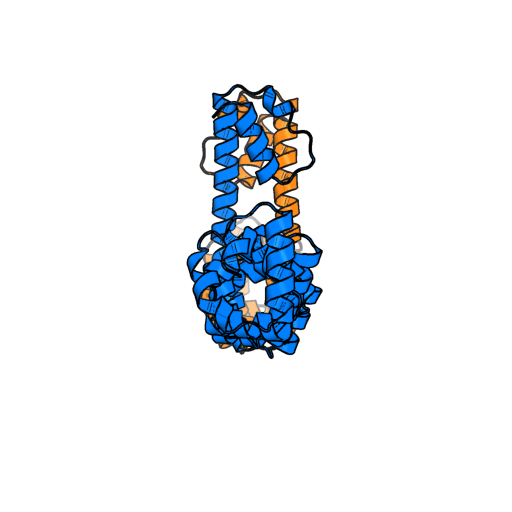 O 1
ATOM 2617 N N . ILE B 1 120 ? 6.117 -14.539 -16.656 1 98.5 120 ILE B N 1
ATOM 2618 C CA . ILE B 1 120 ? 7.242 -14.547 -15.734 1 98.5 120 ILE B CA 1
ATOM 2619 C C . ILE B 1 120 ? 7.84 -15.953 -15.656 1 98.5 120 ILE B C 1
ATOM 2621 O O . ILE B 1 120 ? 9.062 -16.109 -15.695 1 98.5 120 ILE B O 1
ATOM 2625 N N . GLY B 1 121 ? 6.98 -16.922 -15.555 1 98.12 121 GLY B N 1
ATOM 2626 C CA . GLY B 1 121 ? 7.422 -18.312 -15.508 1 98.12 121 GLY B CA 1
ATOM 2627 C C . GLY B 1 121 ? 8.297 -18.703 -16.672 1 98.12 121 GLY B C 1
ATOM 2628 O O . GLY B 1 121 ? 9.273 -19.438 -16.516 1 98.12 121 GLY B O 1
ATOM 2629 N N . ASN B 1 122 ? 7.992 -18.203 -17.844 1 98.31 122 ASN B N 1
ATOM 2630 C CA . ASN B 1 122 ? 8.734 -18.531 -19.062 1 98.31 122 ASN B CA 1
ATOM 2631 C C . ASN B 1 122 ? 10.156 -17.969 -19.016 1 98.31 122 ASN B C 1
ATOM 2633 O O . ASN B 1 122 ? 11.016 -18.391 -19.781 1 98.31 122 ASN B O 1
ATOM 2637 N N . LEU B 1 123 ? 10.391 -17.078 -18.109 1 98.25 123 LEU B N 1
ATOM 2638 C CA . LEU B 1 123 ? 11.695 -16.406 -18.031 1 98.25 123 LEU B CA 1
ATOM 2639 C C . LEU B 1 123 ? 12.5 -16.938 -16.844 1 98.25 123 LEU B C 1
ATOM 2641 O O . LEU B 1 123 ? 13.656 -16.562 -16.656 1 98.25 123 LEU B O 1
ATOM 2645 N N . MET B 1 124 ? 11.906 -17.844 -16.062 1 98.12 124 MET B N 1
ATOM 2646 C CA . MET B 1 124 ? 12.57 -18.375 -14.875 1 98.12 124 MET B CA 1
ATOM 2647 C C . MET B 1 124 ? 13.305 -19.672 -15.203 1 98.12 124 MET B C 1
ATOM 2649 O O . MET B 1 124 ? 13.07 -20.266 -16.25 1 98.12 124 MET B O 1
ATOM 2653 N N . GLU B 1 125 ? 14.188 -20.062 -14.312 1 97.69 125 GLU B N 1
ATOM 2654 C CA . GLU B 1 125 ? 14.828 -21.359 -14.445 1 97.69 125 GLU B CA 1
ATOM 2655 C C . GLU B 1 125 ? 13.828 -22.5 -14.211 1 97.69 125 GLU B C 1
ATOM 2657 O O . GLU B 1 125 ? 13.07 -22.469 -13.234 1 97.69 125 GLU B O 1
ATOM 2662 N N . SER B 1 126 ? 13.859 -23.5 -15.07 1 97.88 126 SER B N 1
ATOM 2663 C CA . SER B 1 126 ? 12.867 -24.562 -15.047 1 97.88 126 SER B CA 1
ATOM 2664 C C . SER B 1 126 ? 12.898 -25.328 -13.719 1 97.88 126 SER B C 1
ATOM 2666 O O . SER B 1 126 ? 11.859 -25.734 -13.211 1 97.88 126 SER B O 1
ATOM 2668 N N . PRO B 1 127 ? 14.039 -25.453 -13.078 1 98.19 127 PRO B N 1
ATOM 2669 C CA . PRO B 1 127 ? 14.016 -26.188 -11.812 1 98.19 127 PRO B CA 1
ATOM 2670 C C . PRO B 1 127 ? 13.203 -25.469 -10.734 1 98.19 127 PRO B C 1
ATOM 2672 O O . PRO B 1 127 ? 12.531 -26.109 -9.922 1 98.19 127 PRO B O 1
ATOM 2675 N N . ILE B 1 128 ? 13.219 -24.156 -10.766 1 98.12 128 ILE B N 1
ATOM 2676 C CA . ILE B 1 128 ? 12.461 -23.375 -9.789 1 98.12 128 ILE B CA 1
ATOM 2677 C C . ILE B 1 128 ? 10.969 -23.5 -10.062 1 98.12 128 ILE B C 1
ATOM 2679 O O . ILE B 1 128 ? 10.188 -23.766 -9.148 1 98.12 128 ILE B O 1
ATOM 2683 N N . VAL B 1 129 ? 10.617 -23.359 -11.32 1 98.44 129 VAL B N 1
ATOM 2684 C CA . VAL B 1 129 ? 9.211 -23.469 -11.703 1 98.44 129 VAL B CA 1
ATOM 2685 C C . VAL B 1 129 ? 8.688 -24.859 -11.391 1 98.44 129 VAL B C 1
ATOM 2687 O O . VAL B 1 129 ? 7.566 -25.016 -10.906 1 98.44 129 VAL B O 1
ATOM 2690 N N . ALA B 1 130 ? 9.531 -25.844 -11.617 1 98.56 130 ALA B N 1
ATOM 2691 C CA . ALA B 1 130 ? 9.141 -27.219 -11.344 1 98.56 130 ALA B CA 1
ATOM 2692 C C . ALA B 1 130 ? 8.836 -27.422 -9.867 1 98.56 130 ALA B C 1
ATOM 2694 O O . ALA B 1 130 ? 7.898 -28.141 -9.508 1 98.56 130 ALA B O 1
ATOM 2695 N N . GLN B 1 131 ? 9.625 -26.797 -9.039 1 98.38 131 GLN B N 1
ATOM 2696 C CA . GLN B 1 131 ? 9.398 -26.922 -7.602 1 98.38 131 GLN B CA 1
ATOM 2697 C C . GLN B 1 131 ? 8.078 -26.266 -7.195 1 98.38 131 GLN B C 1
ATOM 2699 O O . GLN B 1 131 ? 7.359 -26.781 -6.34 1 98.38 131 GLN B O 1
ATOM 2704 N N . VAL B 1 132 ? 7.762 -25.141 -7.785 1 98.56 132 VAL B N 1
ATOM 2705 C CA . VAL B 1 132 ? 6.508 -24.453 -7.504 1 98.56 132 VAL B CA 1
ATOM 2706 C C . VAL B 1 132 ? 5.332 -25.312 -7.965 1 98.56 132 VAL B C 1
ATOM 2708 O O . VAL B 1 132 ? 4.34 -25.438 -7.246 1 98.56 132 VAL B O 1
ATOM 2711 N N . VAL B 1 133 ? 5.469 -25.891 -9.109 1 98.62 133 VAL B N 1
ATOM 2712 C CA . VAL B 1 133 ? 4.43 -26.75 -9.656 1 98.62 133 VAL B CA 1
ATOM 2713 C C . VAL B 1 133 ? 4.195 -27.938 -8.719 1 98.62 133 VAL B C 1
ATOM 2715 O O . VAL B 1 133 ? 3.047 -28.281 -8.422 1 98.62 133 VAL B O 1
ATOM 2718 N N . LYS B 1 134 ? 5.25 -28.516 -8.312 1 98.44 134 LYS B N 1
ATOM 2719 C CA . LYS B 1 134 ? 5.137 -29.656 -7.398 1 98.44 134 LYS B CA 1
ATOM 2720 C C . LYS B 1 134 ? 4.406 -29.25 -6.117 1 98.44 134 LYS B C 1
ATOM 2722 O O . LYS B 1 134 ? 3.5 -29.969 -5.672 1 98.44 134 LYS B O 1
ATOM 2727 N N . ASP B 1 135 ? 4.812 -28.141 -5.535 1 98.25 135 ASP B N 1
ATOM 2728 C CA . ASP B 1 135 ? 4.203 -27.656 -4.301 1 98.25 135 ASP B CA 1
ATOM 2729 C C . ASP B 1 135 ? 2.705 -27.422 -4.484 1 98.25 135 ASP B C 1
ATOM 2731 O O . ASP B 1 135 ? 1.896 -27.875 -3.664 1 98.25 135 ASP B O 1
ATOM 2735 N N . LEU B 1 136 ? 2.311 -26.797 -5.57 1 97.94 136 LEU B N 1
ATOM 2736 C CA . LEU B 1 136 ? 0.91 -26.484 -5.836 1 97.94 136 LEU B CA 1
ATOM 2737 C C . LEU B 1 136 ? 0.123 -27.75 -6.133 1 97.94 136 LEU B C 1
ATOM 2739 O O . LEU B 1 136 ? -1.043 -27.875 -5.75 1 97.94 136 LEU B O 1
ATOM 2743 N N . SER B 1 137 ? 0.773 -28.656 -6.797 1 97.81 137 SER B N 1
ATOM 2744 C CA . SER B 1 137 ? 0.112 -29.922 -7.102 1 97.81 137 SER B CA 1
ATOM 2745 C C . SER B 1 137 ? -0.194 -30.703 -5.832 1 97.81 137 SER B C 1
ATOM 2747 O O . SER B 1 137 ? -1.279 -31.281 -5.695 1 97.81 137 SER B O 1
ATOM 2749 N N . LEU B 1 138 ? 0.757 -30.75 -4.957 1 96.31 138 LEU B N 1
ATOM 27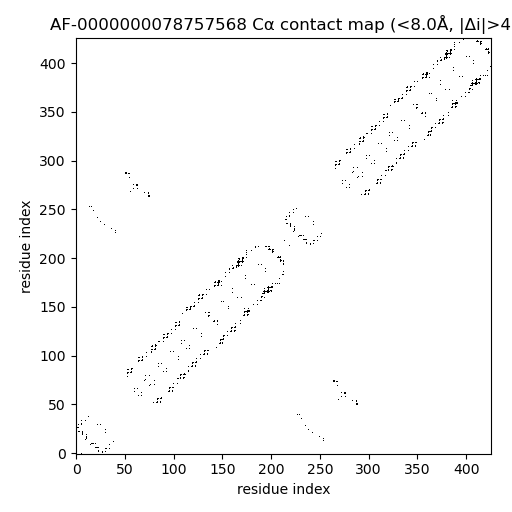50 C CA . LEU B 1 138 ? 0.586 -31.453 -3.695 1 96.31 138 LEU B CA 1
ATOM 2751 C C . LEU B 1 138 ? -0.546 -30.844 -2.877 1 96.31 138 LEU B C 1
ATOM 2753 O O . LEU B 1 138 ? -1.209 -31.547 -2.105 1 96.31 138 LEU B O 1
ATOM 2757 N N . LYS B 1 139 ? -0.771 -29.641 -3.127 1 96.88 139 LYS B N 1
ATOM 2758 C CA . LYS B 1 139 ? -1.841 -28.938 -2.428 1 96.88 139 LYS B CA 1
ATOM 2759 C C . LYS B 1 139 ? -3.133 -28.953 -3.24 1 96.88 139 LYS B C 1
ATOM 2761 O O . LYS B 1 139 ? -4.086 -28.234 -2.918 1 96.88 139 LYS B O 1
ATOM 2766 N N . ASN B 1 140 ? -3.15 -29.641 -4.336 1 96 140 ASN B N 1
ATOM 2767 C CA . ASN B 1 140 ? -4.309 -29.953 -5.168 1 96 140 ASN B CA 1
ATOM 2768 C C . ASN B 1 140 ? -4.801 -28.719 -5.922 1 96 140 ASN B C 1
ATOM 2770 O O . ASN B 1 140 ? -6.008 -28.547 -6.102 1 96 140 ASN B O 1
ATOM 2774 N N . PHE B 1 141 ? -3.875 -27.875 -6.277 1 96.75 141 PHE B N 1
ATOM 2775 C CA . PHE B 1 141 ? -4.234 -26.719 -7.102 1 96.75 141 PHE B CA 1
ATOM 2776 C C . PHE B 1 141 ? -4.09 -27.047 -8.578 1 96.75 141 PHE B C 1
ATOM 2778 O O . PHE B 1 141 ? -3.566 -26.25 -9.352 1 96.75 141 PHE B O 1
ATOM 2785 N N . ASN B 1 142 ? -4.566 -28.141 -9.047 1 96.5 142 ASN B N 1
ATOM 2786 C CA . ASN B 1 142 ? -4.402 -28.641 -10.414 1 96.5 142 ASN B CA 1
ATOM 2787 C C . ASN B 1 142 ? -5.121 -27.75 -11.422 1 96.5 142 ASN B C 1
ATOM 2789 O O . ASN B 1 142 ? -4.656 -27.578 -12.547 1 96.5 142 ASN B O 1
ATOM 2793 N N . ALA B 1 143 ? -6.238 -27.219 -11.031 1 95.38 143 ALA B N 1
ATOM 2794 C CA . ALA B 1 143 ? -6.969 -26.344 -11.953 1 95.38 143 ALA B CA 1
ATOM 2795 C C . ALA B 1 143 ? -6.137 -25.125 -12.328 1 95.38 143 ALA B C 1
ATOM 2797 O O . ALA B 1 143 ? -6.051 -24.766 -13.5 1 95.38 143 ALA B O 1
ATOM 2798 N N . LYS B 1 144 ? -5.535 -24.531 -11.336 1 96.62 144 LYS B N 1
ATOM 2799 C CA . LYS B 1 144 ? -4.68 -23.375 -11.586 1 96.62 144 LYS B CA 1
ATOM 2800 C C . LYS B 1 144 ? -3.455 -23.75 -12.406 1 96.62 144 LYS B C 1
ATOM 2802 O O . LYS B 1 144 ? -3.064 -23.031 -13.328 1 96.62 144 LYS B O 1
ATOM 2807 N N . LEU B 1 145 ? -2.936 -24.875 -12.086 1 98 145 LEU B N 1
ATOM 2808 C CA . LEU B 1 145 ? -1.764 -25.344 -12.82 1 98 145 LEU B CA 1
ATOM 2809 C C . LEU B 1 145 ? -2.111 -25.625 -14.273 1 98 145 LEU B C 1
ATOM 2811 O O . LEU B 1 145 ? -1.312 -25.344 -15.172 1 98 145 LEU B O 1
ATOM 2815 N N . GLY B 1 146 ? -3.275 -26.172 -14.508 1 97.69 146 GLY B N 1
ATOM 2816 C CA . GLY B 1 146 ? -3.727 -26.375 -15.875 1 97.69 146 GLY B CA 1
ATOM 2817 C C . GLY B 1 146 ? -3.859 -25.078 -16.656 1 97.69 146 GLY B C 1
ATOM 2818 O O . GLY B 1 146 ? -3.412 -25 -17.797 1 97.69 146 GLY B O 1
ATOM 2819 N N . GLU B 1 147 ? -4.438 -24.109 -15.984 1 97.25 147 GLU B N 1
ATOM 2820 C CA . GLU B 1 147 ? -4.59 -22.797 -16.594 1 97.25 147 GLU B CA 1
ATOM 2821 C C . GLU B 1 147 ? -3.236 -22.203 -16.953 1 97.25 147 GLU B C 1
ATOM 2823 O O . GLU B 1 147 ? -3.072 -21.625 -18.047 1 97.25 147 GLU B O 1
ATOM 2828 N N . LEU B 1 148 ? -2.293 -22.328 -16.109 1 97.94 148 LEU B N 1
ATOM 2829 C CA . LEU B 1 148 ? -0.957 -21.797 -16.344 1 97.94 148 LEU B CA 1
ATOM 2830 C C . LEU B 1 148 ? -0.241 -22.578 -17.438 1 97.94 148 LEU B C 1
ATOM 2832 O O . LEU B 1 148 ? 0.462 -21.984 -18.266 1 97.94 148 LEU B O 1
ATOM 2836 N N . ALA B 1 149 ? -0.435 -23.844 -17.469 1 97.88 149 ALA B N 1
ATOM 2837 C CA . ALA B 1 149 ? 0.175 -24.688 -18.5 1 97.88 149 ALA B CA 1
ATOM 2838 C C . ALA B 1 149 ? -0.316 -24.297 -19.891 1 97.88 149 ALA B C 1
ATOM 2840 O O . ALA B 1 149 ? 0.451 -24.328 -20.859 1 97.88 149 ALA B O 1
ATOM 2841 N N . ASP B 1 150 ? -1.575 -23.938 -19.922 1 97.62 150 ASP B N 1
ATOM 2842 C CA . ASP B 1 150 ? -2.152 -23.5 -21.188 1 97.62 150 ASP B CA 1
ATOM 2843 C C . ASP B 1 150 ? -1.419 -22.281 -21.734 1 97.62 150 ASP B C 1
ATOM 2845 O O . ASP B 1 150 ? -1.363 -22.094 -22.953 1 97.62 150 ASP B O 1
ATOM 2849 N N . LEU B 1 151 ? -0.789 -21.562 -20.891 1 97.75 151 LEU B N 1
ATOM 2850 C CA . LEU B 1 151 ? -0.234 -20.266 -21.297 1 97.75 151 LEU B CA 1
ATOM 2851 C C . LEU B 1 151 ? 1.288 -20.328 -21.375 1 97.75 151 LEU B C 1
ATOM 2853 O O . LEU B 1 151 ? 1.921 -19.469 -21.984 1 97.75 151 LEU B O 1
ATOM 2857 N N . LEU B 1 152 ? 1.905 -21.375 -20.828 1 97.69 152 LEU B N 1
ATOM 2858 C CA . LEU B 1 152 ? 3.357 -21.516 -20.844 1 97.69 152 LEU B CA 1
ATOM 2859 C C . LEU B 1 152 ? 3.854 -21.906 -22.234 1 97.69 152 LEU B C 1
ATOM 2861 O O . LEU B 1 152 ? 3.15 -22.578 -22.969 1 97.69 152 LEU B O 1
ATOM 2865 N N . ASP B 1 153 ? 5.062 -21.484 -22.469 1 97.38 153 ASP B N 1
ATOM 2866 C CA . ASP B 1 153 ? 5.691 -21.906 -23.719 1 97.38 153 ASP B CA 1
ATOM 2867 C C . ASP B 1 153 ? 5.938 -23.406 -23.719 1 97.38 153 ASP B C 1
ATOM 2869 O O . ASP B 1 153 ? 6.246 -24 -22.672 1 97.38 153 ASP B O 1
ATOM 2873 N N . ASP B 1 154 ? 5.891 -24 -24.922 1 97.06 154 ASP B N 1
ATOM 2874 C CA . ASP B 1 154 ? 6.125 -25.438 -25.062 1 97.06 154 ASP B CA 1
ATOM 2875 C C . ASP B 1 154 ? 7.504 -25.812 -24.531 1 97.06 154 ASP B C 1
ATOM 2877 O O . ASP B 1 154 ? 7.648 -26.844 -23.859 1 97.06 154 ASP B O 1
ATOM 2881 N N . LYS B 1 155 ? 8.438 -24.984 -24.859 1 96.88 155 LYS B N 1
ATOM 2882 C CA . LYS B 1 155 ? 9.805 -25.266 -24.438 1 96.88 155 LYS B CA 1
ATOM 2883 C C . LYS B 1 155 ? 9.906 -25.328 -22.906 1 96.88 155 LYS B C 1
ATOM 2885 O O . LYS B 1 155 ? 10.516 -26.25 -22.359 1 96.88 155 LYS B O 1
ATOM 2890 N N . MET B 1 156 ? 9.312 -24.406 -22.234 1 97.75 156 MET B N 1
ATOM 2891 C CA . MET B 1 156 ? 9.328 -24.359 -20.781 1 97.75 156 MET B CA 1
ATOM 2892 C C . MET B 1 156 ? 8.578 -25.547 -20.188 1 97.75 156 MET B C 1
ATOM 2894 O O . MET B 1 156 ? 9.031 -26.156 -19.219 1 97.75 156 MET B O 1
ATOM 2898 N N . MET B 1 157 ? 7.5 -25.906 -20.781 1 97.44 157 MET B N 1
ATOM 2899 C CA . MET B 1 157 ? 6.715 -27.047 -20.312 1 97.44 157 MET B CA 1
ATOM 2900 C C . MET B 1 157 ? 7.539 -28.328 -20.359 1 97.44 157 MET B C 1
ATOM 2902 O O . MET B 1 157 ? 7.562 -29.094 -19.406 1 97.44 157 MET B O 1
ATOM 2906 N N . VAL B 1 158 ? 8.195 -28.469 -21.469 1 97.81 158 VAL B N 1
ATOM 2907 C CA . VAL B 1 158 ? 9.016 -29.672 -21.641 1 97.81 158 VAL B CA 1
ATOM 2908 C C . VAL B 1 158 ? 10.125 -29.703 -20.594 1 97.81 158 VAL B C 1
ATOM 2910 O O . VAL B 1 158 ? 10.367 -30.734 -19.969 1 97.81 158 VAL B O 1
ATOM 2913 N N . GLU B 1 159 ? 10.719 -28.609 -20.375 1 98.19 159 GLU B N 1
ATOM 2914 C CA . GLU B 1 159 ? 11.812 -28.531 -19.406 1 98.19 159 GLU B CA 1
ATOM 2915 C C . GLU B 1 159 ? 11.312 -28.812 -17.984 1 98.19 159 GLU B C 1
ATOM 2917 O O . GLU B 1 159 ? 11.984 -29.516 -17.219 1 98.19 159 GLU B O 1
ATOM 2922 N N . ILE B 1 160 ? 10.156 -28.297 -17.641 1 98.31 160 ILE B N 1
ATOM 2923 C CA . ILE B 1 160 ? 9.57 -28.516 -16.328 1 98.31 160 ILE B CA 1
ATOM 2924 C C . ILE B 1 160 ? 9.289 -30 -16.125 1 98.31 160 ILE B C 1
ATOM 2926 O O . ILE B 1 160 ? 9.586 -30.562 -15.078 1 98.31 160 ILE B O 1
ATOM 2930 N N . ILE B 1 161 ? 8.789 -30.625 -17.141 1 98.19 161 ILE B N 1
ATOM 2931 C CA . ILE B 1 161 ? 8.43 -32.031 -17.078 1 98.19 161 ILE B CA 1
ATOM 2932 C C . ILE B 1 161 ? 9.68 -32.875 -16.875 1 98.19 161 ILE B C 1
ATOM 2934 O O . ILE B 1 161 ? 9.68 -33.812 -16.078 1 98.19 161 ILE B O 1
ATOM 2938 N N . LYS B 1 162 ? 10.727 -32.5 -17.547 1 97.94 162 LYS B N 1
ATOM 2939 C CA . LYS B 1 162 ? 11.984 -33.25 -17.453 1 97.94 162 LYS B CA 1
ATOM 2940 C C . LYS B 1 162 ? 12.586 -33.125 -16.062 1 97.94 162 LYS B C 1
ATOM 2942 O O . LYS B 1 162 ? 13.242 -34.062 -15.578 1 97.94 162 LYS B O 1
ATOM 2947 N N . VAL B 1 163 ? 12.336 -32.031 -15.438 1 98 163 VAL B N 1
ATOM 2948 C CA . VAL B 1 163 ? 12.875 -31.812 -14.102 1 98 163 VAL B CA 1
ATOM 2949 C C . VAL B 1 163 ? 11.977 -32.469 -13.062 1 98 163 VAL B C 1
ATOM 2951 O O . VAL B 1 163 ? 12.469 -33.125 -12.133 1 98 163 VAL B O 1
ATOM 2954 N N . LEU B 1 164 ? 10.703 -32.344 -13.156 1 97.31 164 LEU B N 1
ATOM 2955 C CA . LEU B 1 164 ? 9.711 -32.844 -12.211 1 97.31 164 LEU B CA 1
ATOM 2956 C C . LEU B 1 164 ? 9.734 -34.375 -12.141 1 97.31 164 LEU B C 1
ATOM 2958 O O . LEU B 1 164 ? 9.742 -34.938 -11.047 1 97.31 164 LEU B O 1
ATOM 2962 N N . ARG B 1 165 ? 9.75 -35.031 -13.273 1 96.69 165 ARG B N 1
ATOM 2963 C CA . ARG B 1 165 ? 9.805 -36.5 -13.438 1 96.69 165 ARG B CA 1
ATOM 2964 C C . ARG B 1 165 ? 8.703 -37.156 -12.633 1 96.69 165 ARG B C 1
ATOM 2966 O O . ARG B 1 165 ? 8.953 -38.156 -11.938 1 96.69 165 ARG B O 1
ATOM 2973 N N . ASP B 1 166 ? 7.582 -36.594 -12.648 1 97.62 166 ASP B N 1
ATOM 2974 C CA . ASP B 1 166 ? 6.426 -37.156 -11.953 1 97.62 166 ASP B CA 1
ATOM 2975 C C . ASP B 1 166 ? 5.223 -37.25 -12.891 1 97.62 166 ASP B C 1
ATOM 2977 O O . ASP B 1 166 ? 4.5 -36.281 -13.102 1 97.62 166 ASP B O 1
ATOM 2981 N N . GLY B 1 167 ? 5.027 -38.469 -13.289 1 97.88 167 GLY B N 1
ATOM 2982 C CA . GLY B 1 167 ? 3.973 -38.719 -14.266 1 97.88 167 GLY B CA 1
ATOM 2983 C C . GLY B 1 167 ? 2.586 -38.406 -13.719 1 97.88 167 GLY B C 1
ATOM 2984 O O . GLY B 1 167 ? 1.7 -38 -14.469 1 97.88 167 GLY B O 1
ATOM 2985 N N . LYS B 1 168 ? 2.391 -38.688 -12.461 1 98.12 168 LYS B N 1
ATOM 2986 C CA . LYS B 1 168 ? 1.085 -38.438 -11.859 1 98.12 168 LYS B CA 1
ATOM 2987 C C . LYS B 1 168 ? 0.756 -36.938 -11.875 1 98.12 168 LYS B C 1
ATOM 2989 O O . LYS B 1 168 ? -0.359 -36.562 -12.227 1 98.12 168 LYS B O 1
ATOM 2994 N N . ILE B 1 169 ? 1.68 -36.125 -11.508 1 98.25 169 ILE B N 1
ATOM 2995 C CA . ILE B 1 169 ? 1.491 -34.688 -11.523 1 98.25 169 ILE B CA 1
ATOM 2996 C C . ILE B 1 169 ? 1.199 -34.219 -12.945 1 98.25 169 ILE B C 1
ATOM 2998 O O . ILE B 1 169 ? 0.266 -33.438 -13.172 1 98.25 169 ILE B O 1
ATOM 3002 N N . VAL B 1 170 ? 2.002 -34.688 -13.875 1 98.12 170 VAL B N 1
ATOM 3003 C CA . VAL B 1 170 ? 1.827 -34.312 -15.273 1 98.12 170 VAL B CA 1
ATOM 3004 C C . VAL B 1 170 ? 0.432 -34.719 -15.742 1 98.12 170 VAL B C 1
ATOM 3006 O O . VAL B 1 170 ? -0.253 -33.938 -16.406 1 98.12 170 VAL B O 1
ATOM 3009 N N . GLY B 1 171 ? -0.027 -35.906 -15.359 1 98 171 GLY B N 1
ATOM 3010 C CA . GLY B 1 171 ? -1.359 -36.375 -15.727 1 98 171 GLY B CA 1
ATOM 3011 C C . GLY B 1 171 ? -2.463 -35.5 -15.164 1 98 171 GLY B C 1
ATOM 3012 O O . GLY B 1 171 ? -3.416 -35.156 -15.875 1 98 171 GLY B O 1
ATOM 3013 N N . ASN B 1 172 ? -2.354 -35.156 -13.898 1 98.06 172 ASN B N 1
ATOM 3014 C CA . ASN B 1 172 ? -3.344 -34.281 -13.258 1 98.06 172 ASN B CA 1
ATOM 3015 C C . ASN B 1 172 ? -3.438 -32.938 -13.945 1 98.06 172 ASN B C 1
ATOM 3017 O O . ASN B 1 172 ? -4.535 -32.406 -14.156 1 98.06 172 ASN B O 1
ATOM 3021 N N . ILE B 1 173 ? -2.318 -32.375 -14.266 1 97.94 173 ILE B N 1
ATOM 3022 C CA . ILE B 1 173 ? -2.289 -31.047 -14.875 1 97.94 173 ILE B CA 1
ATOM 3023 C C . ILE B 1 173 ? -2.854 -31.125 -16.297 1 97.94 173 ILE B C 1
ATOM 3025 O O . ILE B 1 173 ? -3.664 -30.281 -16.688 1 97.94 173 ILE B O 1
ATOM 3029 N N . ALA B 1 174 ? -2.449 -32.125 -17.016 1 97.75 174 ALA B N 1
ATOM 3030 C CA . ALA B 1 174 ? -2.977 -32.312 -18.375 1 97.75 174 ALA B CA 1
ATOM 3031 C C . ALA B 1 174 ? -4.496 -32.438 -18.359 1 97.75 174 ALA B C 1
ATOM 3033 O O . ALA B 1 174 ? -5.18 -31.875 -19.219 1 97.75 174 ALA B O 1
ATOM 3034 N N . HIS B 1 175 ? -4.977 -33.094 -17.391 1 97.56 175 HIS B N 1
ATOM 3035 C CA . HIS B 1 175 ? -6.418 -33.281 -17.234 1 97.56 175 HIS B CA 1
ATOM 3036 C C . HIS B 1 175 ? -7.117 -31.938 -17.031 1 97.56 175 HIS B C 1
ATOM 3038 O O . HIS B 1 175 ? -8.258 -31.75 -17.469 1 97.56 175 HIS B O 1
ATOM 3044 N N . ALA B 1 176 ? -6.461 -31.094 -16.359 1 97.31 176 ALA B N 1
ATOM 3045 C CA . ALA B 1 176 ? -7.062 -29.812 -15.992 1 97.31 176 ALA B CA 1
ATOM 3046 C C . ALA B 1 176 ? -6.887 -28.781 -17.109 1 97.31 176 ALA B C 1
ATOM 3048 O O . ALA B 1 176 ? -7.5 -27.703 -17.062 1 97.31 176 ALA B O 1
ATOM 3049 N N . MET B 1 177 ? -6.09 -29.094 -18.125 1 97.19 177 MET B N 1
ATOM 3050 C CA . MET B 1 177 ? -5.848 -28.156 -19.219 1 97.19 177 MET B CA 1
ATOM 3051 C C . MET B 1 177 ? -7.074 -28.047 -20.125 1 97.19 177 MET B C 1
ATOM 3053 O O . MET B 1 177 ? -7.793 -29.031 -20.328 1 97.19 177 MET B O 1
ATOM 3057 N N . VAL B 1 178 ? -7.246 -26.875 -20.625 1 94.62 178 VAL B N 1
ATOM 3058 C CA . VAL B 1 178 ? -8.305 -26.656 -21.594 1 94.62 178 VAL B CA 1
ATOM 3059 C C . VAL B 1 178 ? -7.789 -26.953 -23 1 94.62 178 VAL B C 1
ATOM 3061 O O . VAL B 1 178 ? -8.469 -27.609 -23.797 1 94.62 178 VAL B O 1
ATOM 3064 N N . ASN B 1 179 ? -6.629 -26.484 -23.312 1 92.44 179 ASN B N 1
ATOM 3065 C CA . ASN B 1 179 ? -6.004 -26.719 -24.609 1 92.44 179 ASN B CA 1
ATOM 3066 C C . ASN B 1 179 ? -5.184 -28.016 -24.594 1 92.44 179 ASN B C 1
ATOM 3068 O O . ASN B 1 179 ? -3.955 -27.969 -24.531 1 92.44 179 ASN B O 1
ATOM 3072 N N . GLN B 1 180 ? -5.777 -29.016 -24.891 1 88.5 180 GLN B N 1
ATOM 3073 C CA . GLN B 1 180 ? -5.109 -30.312 -24.797 1 88.5 180 GLN B CA 1
ATOM 3074 C C . GLN B 1 180 ? -4.207 -30.562 -26 1 88.5 180 GLN B C 1
ATOM 3076 O O . GLN B 1 180 ? -3.303 -31.406 -25.938 1 88.5 180 GLN B O 1
ATOM 3081 N N . ASP B 1 181 ? -4.359 -29.844 -27.047 1 91.62 181 ASP B N 1
ATOM 3082 C CA . ASP B 1 181 ? -3.475 -29.969 -28.203 1 91.62 181 ASP B CA 1
ATOM 3083 C C . ASP B 1 181 ? -2.043 -29.578 -27.828 1 91.62 181 ASP B C 1
ATOM 3085 O O . ASP B 1 181 ? -1.088 -30.125 -28.391 1 91.62 181 ASP B O 1
ATOM 3089 N N . LYS B 1 182 ? -1.961 -28.688 -27 1 94.12 182 LYS B N 1
ATOM 3090 C CA . LYS B 1 182 ? -0.643 -28.219 -26.578 1 94.12 182 LYS B CA 1
ATOM 3091 C C . LYS B 1 182 ? 0.153 -29.359 -25.938 1 94.12 182 LYS B C 1
ATOM 3093 O O . LYS B 1 182 ? 1.331 -29.547 -26.25 1 94.12 182 LYS B O 1
ATOM 3098 N N . ILE B 1 183 ? -0.521 -30.078 -25.062 1 94.12 183 ILE B N 1
ATOM 3099 C CA . ILE B 1 183 ? 0.182 -31.156 -24.391 1 94.12 183 ILE B CA 1
ATOM 3100 C C . ILE B 1 183 ? 0.507 -32.25 -25.391 1 94.12 183 ILE B C 1
ATOM 3102 O O . ILE B 1 183 ? 1.562 -32.906 -25.297 1 94.12 183 ILE B O 1
ATOM 3106 N N . VAL B 1 184 ? -0.358 -32.531 -26.312 1 95.12 184 VAL B N 1
ATOM 3107 C CA . VAL B 1 184 ? -0.136 -33.562 -27.328 1 95.12 184 VAL B CA 1
ATOM 3108 C C . VAL B 1 184 ? 1.128 -33.219 -28.125 1 95.12 184 VAL B C 1
ATOM 3110 O O . VAL B 1 184 ? 1.915 -34.125 -28.438 1 95.12 184 VAL B O 1
ATOM 3113 N N . ARG B 1 185 ? 1.381 -32 -28.391 1 95.62 185 ARG B N 1
ATOM 3114 C CA . ARG B 1 185 ? 2.52 -31.578 -29.188 1 95.62 185 ARG B CA 1
ATOM 3115 C C . ARG B 1 185 ? 3.836 -31.859 -28.469 1 95.62 185 ARG B C 1
ATOM 3117 O O . ARG B 1 185 ? 4.859 -32.094 -29.125 1 95.62 185 ARG B O 1
ATOM 3124 N N . ILE B 1 186 ? 3.73 -31.938 -27.188 1 95.75 186 ILE B N 1
ATOM 3125 C CA . ILE B 1 186 ? 5.008 -32.031 -26.5 1 95.75 186 ILE B CA 1
ATOM 3126 C C . ILE B 1 186 ? 5.207 -33.469 -25.984 1 95.75 186 ILE B C 1
ATOM 3128 O O . ILE B 1 186 ? 6.266 -33.812 -25.453 1 95.75 186 ILE B O 1
ATOM 3132 N N . ILE B 1 187 ? 4.355 -34.375 -26.156 1 95.94 187 ILE B N 1
ATOM 3133 C CA . ILE B 1 187 ? 4.395 -35.75 -25.656 1 95.94 187 ILE B CA 1
ATOM 3134 C C . ILE B 1 187 ? 5.664 -36.438 -26.156 1 95.94 187 ILE B C 1
ATOM 3136 O O . ILE B 1 187 ? 6.367 -37.094 -25.375 1 95.94 187 ILE B O 1
ATOM 3140 N N . PRO B 1 188 ? 5.996 -36.281 -27.391 1 95.25 188 PRO B N 1
ATOM 3141 C CA . PRO B 1 188 ? 7.188 -36.969 -27.891 1 95.25 188 PRO B CA 1
ATOM 3142 C C . PRO B 1 188 ? 8.461 -36.531 -27.156 1 95.25 188 PRO B C 1
ATOM 3144 O O . PRO B 1 188 ? 9.445 -37.281 -27.141 1 95.25 188 PRO B O 1
ATOM 3147 N N . GLN B 1 189 ? 8.453 -35.438 -26.531 1 96.75 189 GLN B N 1
ATOM 3148 C CA . GLN B 1 189 ? 9.648 -34.938 -25.875 1 96.75 189 GLN B CA 1
ATOM 3149 C C . GLN B 1 189 ? 9.664 -35.312 -24.406 1 96.75 189 GLN B C 1
ATOM 3151 O O . GLN B 1 189 ? 10.648 -35.062 -23.703 1 96.75 189 GLN B O 1
ATOM 3156 N N . MET B 1 190 ? 8.711 -35.969 -23.953 1 96.25 190 MET B N 1
ATOM 3157 C CA . MET B 1 190 ? 8.609 -36.344 -22.547 1 96.25 190 MET B CA 1
ATOM 3158 C C . MET B 1 190 ? 9.406 -37.625 -22.266 1 96.25 190 MET B C 1
ATOM 3160 O O . MET B 1 190 ? 9.43 -38.531 -23.094 1 96.25 190 MET B O 1
ATOM 3164 N N . PRO B 1 191 ? 10.023 -37.688 -21.125 1 96.88 191 PRO B N 1
ATOM 3165 C CA . PRO B 1 191 ? 10.641 -38.938 -20.719 1 96.88 191 PRO B CA 1
ATOM 3166 C C . PRO B 1 191 ? 9.641 -40.094 -20.672 1 96.88 191 PRO B C 1
ATOM 3168 O O . PRO B 1 191 ? 8.484 -39.906 -20.266 1 96.88 191 PRO B O 1
ATOM 3171 N N . GLY B 1 192 ? 10.086 -41.25 -20.938 1 96.31 192 GLY B N 1
ATOM 3172 C CA . GLY B 1 192 ? 9.227 -42.406 -21.047 1 96.31 192 GLY B CA 1
ATOM 3173 C C . GLY B 1 192 ? 8.5 -42.719 -19.75 1 96.31 192 GLY B C 1
ATOM 3174 O O . GLY B 1 192 ? 7.32 -43.062 -19.766 1 96.31 192 GLY B O 1
ATOM 3175 N N . ASP B 1 193 ? 9.195 -42.656 -18.672 1 96.56 193 ASP B N 1
ATOM 3176 C CA . ASP B 1 193 ? 8.609 -42.969 -17.375 1 96.56 193 ASP B CA 1
ATOM 3177 C C . ASP B 1 193 ? 7.512 -41.969 -17.016 1 96.56 193 ASP B C 1
ATOM 3179 O O . ASP B 1 193 ? 6.48 -42.344 -16.453 1 96.56 193 ASP B O 1
ATOM 3183 N N . VAL B 1 194 ? 7.715 -40.688 -17.375 1 97.56 194 VAL B N 1
ATOM 3184 C CA . VAL B 1 194 ? 6.711 -39.656 -17.109 1 97.56 194 VAL B CA 1
ATOM 3185 C C . VAL B 1 194 ? 5.48 -39.906 -17.984 1 97.56 194 VAL B C 1
ATOM 3187 O O . VAL B 1 194 ? 4.348 -39.781 -17.516 1 97.56 194 VAL B O 1
ATOM 3190 N N . ARG B 1 195 ? 5.738 -40.25 -19.234 1 97.12 195 ARG B N 1
ATOM 3191 C CA . ARG B 1 195 ? 4.652 -40.531 -20.156 1 97.12 195 ARG B CA 1
ATOM 3192 C C . ARG B 1 195 ? 3.766 -41.656 -19.656 1 97.12 195 ARG B C 1
ATOM 3194 O O . ARG B 1 195 ? 2.537 -41.562 -19.672 1 97.12 195 ARG B O 1
ATOM 3201 N N . SER B 1 196 ? 4.398 -42.688 -19.203 1 97.31 196 SER B N 1
ATOM 3202 C CA . SER B 1 196 ? 3.666 -43.844 -18.688 1 97.31 196 SER B CA 1
ATOM 3203 C C . SER B 1 196 ? 2.852 -43.5 -17.453 1 97.31 196 SER B C 1
ATOM 3205 O O . SER B 1 196 ? 1.696 -43.906 -17.312 1 97.31 196 SER B O 1
ATOM 3207 N N . GLY B 1 197 ? 3.457 -42.781 -16.547 1 97.88 197 GLY B N 1
ATOM 3208 C CA . GLY B 1 197 ? 2.756 -42.344 -15.352 1 97.88 197 GLY B CA 1
ATOM 3209 C C . GLY B 1 197 ? 1.587 -41.406 -15.641 1 97.88 197 GLY B C 1
ATOM 3210 O O . GLY B 1 197 ? 0.521 -41.531 -15.039 1 97.88 197 GLY B O 1
ATOM 3211 N N . ALA B 1 198 ? 1.84 -40.5 -16.562 1 98.06 198 ALA B N 1
ATOM 3212 C CA . ALA B 1 198 ? 0.781 -39.594 -16.953 1 98.06 198 ALA B CA 1
ATOM 3213 C C . ALA B 1 198 ? -0.391 -40.312 -17.594 1 98.06 198 ALA B C 1
ATOM 3215 O O . ALA B 1 198 ? -1.553 -40.031 -17.297 1 98.06 198 ALA B O 1
ATOM 3216 N N . ARG B 1 199 ? -0.077 -41.281 -18.438 1 97.75 199 ARG B N 1
ATOM 3217 C CA . ARG B 1 199 ? -1.105 -42.094 -19.062 1 97.75 199 ARG B CA 1
ATOM 3218 C C . ARG B 1 199 ? -1.948 -42.812 -18.016 1 97.75 199 ARG B C 1
ATOM 3220 O O . ARG B 1 199 ? -3.18 -42.812 -18.078 1 97.75 199 ARG B O 1
ATOM 3227 N N . ALA B 1 200 ? -1.276 -43.406 -17.109 1 98.25 200 ALA B N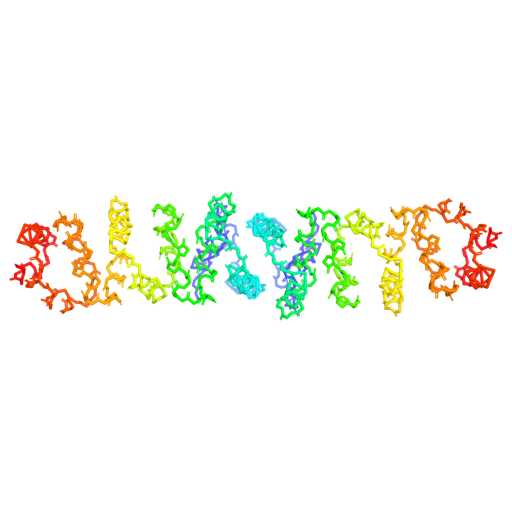 1
ATOM 3228 C CA . ALA B 1 200 ? -1.971 -44.156 -16.062 1 98.25 200 ALA B CA 1
ATOM 3229 C C . ALA B 1 200 ? -2.906 -43.25 -15.281 1 98.25 200 ALA B C 1
ATOM 3231 O O . ALA B 1 200 ? -4.039 -43.625 -14.969 1 98.25 200 ALA B O 1
ATOM 3232 N N . GLN B 1 201 ? -2.424 -42.062 -14.953 1 97.81 201 GLN B N 1
ATOM 3233 C CA . GLN B 1 201 ? -3.232 -41.094 -14.188 1 97.81 201 GLN B CA 1
ATOM 3234 C C . GLN B 1 201 ? -4.422 -40.625 -15.008 1 97.81 201 GLN B C 1
ATOM 3236 O O . GLN B 1 201 ? -5.535 -40.5 -14.484 1 97.81 201 GLN B O 1
ATOM 3241 N N . LEU B 1 202 ? -4.211 -40.344 -16.25 1 97.94 202 LEU B N 1
ATOM 3242 C CA . LEU B 1 202 ? -5.281 -39.906 -17.141 1 97.94 202 LEU B CA 1
ATOM 3243 C C . LEU B 1 202 ? -6.34 -40.969 -17.297 1 97.94 202 LEU B C 1
ATOM 3245 O O . LEU B 1 202 ? -7.535 -40.688 -17.344 1 97.94 202 LEU B O 1
ATOM 3249 N N . GLN B 1 203 ? -5.887 -42.188 -17.391 1 98.06 203 GLN B N 1
ATOM 3250 C CA . GLN B 1 203 ? -6.816 -43.312 -17.438 1 98.06 203 GLN B CA 1
ATOM 3251 C C . GLN B 1 203 ? -7.656 -43.406 -16.172 1 98.06 203 GLN B C 1
ATOM 3253 O O . GLN B 1 203 ? -8.875 -43.594 -16.234 1 98.06 203 GLN B O 1
ATOM 3258 N N . ALA B 1 204 ? -7.008 -43.312 -15.117 1 97.88 204 ALA B N 1
ATOM 3259 C CA . ALA B 1 204 ? -7.699 -43.344 -13.828 1 97.88 204 ALA B CA 1
ATOM 3260 C C . ALA B 1 204 ? -8.75 -42.219 -13.734 1 97.88 204 ALA B C 1
ATOM 3262 O O . ALA B 1 204 ? -9.789 -42.406 -13.094 1 97.88 204 ALA B O 1
ATOM 3263 N N . LEU B 1 205 ? -8.531 -41.156 -14.359 1 96.81 205 LEU B N 1
ATOM 3264 C CA . LEU B 1 205 ? -9.422 -40 -14.312 1 96.81 205 LEU B CA 1
ATOM 3265 C C . LEU B 1 205 ? -10.461 -40.062 -15.422 1 96.81 205 LEU B C 1
ATOM 3267 O O . LEU B 1 205 ? -11.32 -39.188 -15.531 1 96.81 205 LEU B O 1
ATOM 3271 N N . GLY B 1 206 ? -10.352 -41.062 -16.297 1 96.38 206 GLY B N 1
ATOM 3272 C CA . GLY B 1 206 ? -11.297 -41.25 -17.375 1 96.38 206 GLY B CA 1
ATOM 3273 C C . GLY B 1 206 ? -11.125 -40.281 -18.516 1 96.38 206 GLY B C 1
ATOM 3274 O O . GLY B 1 206 ? -12.078 -39.938 -19.219 1 96.38 206 GLY B O 1
ATOM 3275 N N . ASN B 1 207 ? -10.008 -39.719 -18.641 1 96.19 207 ASN B N 1
ATOM 3276 C CA . ASN B 1 207 ? -9.727 -38.75 -19.688 1 96.19 207 ASN B CA 1
ATOM 3277 C C . ASN B 1 207 ? -9.219 -39.406 -20.969 1 96.19 207 ASN B C 1
ATOM 3279 O O . ASN B 1 207 ? -8.188 -40.094 -20.938 1 96.19 207 ASN B O 1
ATOM 3283 N N . PRO B 1 208 ? -9.844 -39.188 -22.094 1 94.88 208 PRO B N 1
ATOM 3284 C CA . PRO B 1 208 ? -9.469 -39.844 -23.344 1 94.88 208 PRO B CA 1
ATOM 3285 C C . PRO B 1 208 ? -8.078 -39.438 -23.828 1 94.88 208 PRO B C 1
ATOM 3287 O O . PRO B 1 208 ? -7.508 -40.094 -24.703 1 94.88 208 PRO B O 1
ATOM 3290 N N . LEU B 1 209 ? -7.59 -38.375 -23.297 1 95.25 209 LEU B N 1
ATOM 3291 C CA . LEU B 1 209 ? -6.238 -37.969 -23.641 1 95.25 209 LEU B CA 1
ATOM 3292 C C . LEU B 1 209 ? -5.23 -39.062 -23.375 1 95.25 209 LEU B C 1
ATOM 3294 O O . LEU B 1 209 ? -4.125 -39.062 -23.922 1 95.25 209 LEU B O 1
ATOM 3298 N N . ALA B 1 210 ? -5.555 -40 -22.469 1 96.5 210 ALA B N 1
ATOM 3299 C CA . ALA B 1 210 ? -4.688 -41.125 -22.094 1 96.5 210 ALA B CA 1
ATOM 3300 C C . ALA B 1 210 ? -4.223 -41.875 -23.344 1 96.5 210 ALA B C 1
ATOM 3302 O O . ALA B 1 210 ? -3.08 -42.344 -23.391 1 96.5 210 ALA B O 1
ATOM 3303 N N . ASP B 1 211 ? -5.027 -41.906 -24.312 1 94.81 211 ASP B N 1
ATOM 3304 C CA . ASP B 1 211 ? -4.754 -42.688 -25.516 1 94.81 211 ASP B CA 1
ATOM 3305 C C . ASP B 1 211 ? -3.637 -42.031 -26.328 1 94.81 211 ASP B C 1
ATOM 3307 O O . ASP B 1 211 ? -3.021 -42.688 -27.172 1 94.81 211 ASP B O 1
ATOM 3311 N N . LYS B 1 212 ? -3.408 -40.812 -26.156 1 94.5 212 LYS B N 1
ATOM 3312 C CA . LYS B 1 212 ? -2.402 -40.094 -26.938 1 94.5 212 LYS B CA 1
ATOM 3313 C C . LYS B 1 212 ? -1.028 -40.188 -26.281 1 94.5 212 LYS B C 1
ATOM 3315 O O . LYS B 1 212 ? -0.01 -39.906 -26.906 1 94.5 212 LYS B O 1
ATOM 3320 N N . PHE B 1 213 ? -1.045 -40.469 -25.016 1 94.12 213 PHE B N 1
ATOM 3321 C CA . PHE B 1 213 ? 0.214 -40.594 -24.281 1 94.12 213 PHE B CA 1
ATOM 3322 C C . PHE B 1 213 ? 0.869 -41.938 -24.547 1 94.12 213 PHE B C 1
ATOM 3324 O O . PHE B 1 213 ? 2.094 -42.062 -24.5 1 94.12 213 PHE B O 1
#

Foldseek 3Di:
DDQVVLQVVVCVVVVDPDDPVVSVVDDPVVSVVVSVVSVVVVVVVVVVCLVVLLVVQVCLVVDDLLVVQVCCVVPNALLSVLSNLVNHDLLSVQVSLVNHDLQSLLSNLVNHDLQSNQSSLQNHDLLSVLSNLVVCVVVVVLLSLQSNVLNHDLVSVLSSQANNVALLSVLSNCVNHPPNVSVLVNLVSHDPSSLVSSLVNVVVVVHPCSVSD/DDQVVLQVVVCVVVVDPDDPVVSVVDDPVVSVVVSVVSVVVVVVVVVVCLVVLLVVQVCLVVDDLLVVQVCCVPPNALLSVLSNLVNHDLLSVQVSLVNHDLQSLLSNLVNHDLQSNQSNLQNHDLLSVLSNLVVCVVVVVLLSLQSNVQNHDLVSVLSSQANNVALLSVLSNCVNHPPNVSVLVNLVSHDPSSLVSSLVNVVVVVHPCSVSD

pLDDT: mean 91.6, std 10.27, range [54.66, 98.62]